Protein 5Y6I (pdb70)

Structure (mmCIF, N/CA/C/O backbone):
data_5Y6I
#
_entry.id   5Y6I
#
_cell.length_a   60.129
_cell.length_b   80.520
_cell.length_c   116.755
_cell.angle_alpha   90.00
_cell.angle_beta   90.00
_cell.angle_gamma   90.00
#
_symmetry.space_group_name_H-M   'P 21 2 21'
#
loop_
_entity.id
_entity.type
_entity.pdbx_description
1 polymer 'Transcriptional regulator KdgR'
2 water water
#
loop_
_atom_site.group_PDB
_atom_site.id
_atom_site.type_symbol
_atom_site.label_atom_id
_atom_site.label_alt_id
_atom_site.label_comp_id
_atom_site.label_asym_id
_atom_site.label_entity_id
_atom_site.label_seq_id
_atom_site.pdbx_PDB_ins_code
_atom_site.Cartn_x
_atom_site.Cartn_y
_atom_site.Cartn_z
_atom_site.occupancy
_atom_site.B_iso_or_equiv
_atom_site.auth_seq_id
_atom_site.auth_comp_id
_atom_site.auth_asym_id
_atom_site.auth_atom_id
_atom_site.pdbx_PDB_model_num
ATOM 1 N N . VAL A 1 16 ? 18.913 -10.050 135.424 1.00 141.34 16 VAL A N 1
ATOM 2 C CA . VAL A 1 16 ? 17.747 -10.183 134.560 1.00 141.68 16 VAL A CA 1
ATOM 3 C C . VAL A 1 16 ? 16.811 -8.972 134.695 1.00 141.41 16 VAL A C 1
ATOM 4 O O . VAL A 1 16 ? 17.269 -7.831 134.815 1.00 134.27 16 VAL A O 1
ATOM 8 N N . ARG A 1 17 ? 15.501 -9.256 134.680 1.00 147.79 17 ARG A N 1
ATOM 9 C CA . ARG A 1 17 ? 14.441 -8.248 134.627 1.00 143.38 17 ARG A CA 1
ATOM 10 C C . ARG A 1 17 ? 14.520 -7.211 135.744 1.00 131.70 17 ARG A C 1
ATOM 11 O O . ARG A 1 17 ? 13.996 -6.100 135.589 1.00 128.47 17 ARG A O 1
ATOM 19 N N . SER A 1 18 ? 15.189 -7.536 136.847 1.00 127.67 18 SER A N 1
ATOM 20 C CA . SER A 1 18 ? 15.075 -6.739 138.063 1.00 120.56 18 SER A CA 1
ATOM 21 C C . SER A 1 18 ? 15.676 -5.345 137.908 1.00 115.14 18 SER A C 1
ATOM 22 O O . SER A 1 18 ? 15.282 -4.420 138.628 1.00 108.44 18 SER A O 1
ATOM 25 N N . ALA A 1 19 ? 16.631 -5.171 136.993 1.00 116.71 19 ALA A N 1
ATOM 26 C CA . ALA A 1 19 ? 17.223 -3.851 136.805 1.00 108.54 19 ALA A CA 1
ATOM 27 C C . ALA A 1 19 ? 16.183 -2.852 136.321 1.00 99.38 19 ALA A C 1
ATOM 28 O O . ALA A 1 19 ? 16.170 -1.695 136.758 1.00 89.98 19 ALA A O 1
ATOM 30 N N . GLU A 1 20 ? 15.300 -3.289 135.419 1.00 98.96 20 GLU A N 1
ATOM 31 C CA . GLU A 1 20 ? 14.275 -2.402 134.884 1.00 95.35 20 GLU A CA 1
ATOM 32 C C . GLU A 1 20 ? 13.344 -1.919 135.985 1.00 93.77 20 GLU A C 1
ATOM 33 O O . GLU A 1 20 ? 13.154 -0.711 136.170 1.00 92.71 20 GLU A O 1
ATOM 39 N N . VAL A 1 21 ? 12.762 -2.859 136.730 1.00 90.02 21 VAL A N 1
ATOM 40 C CA . VAL A 1 21 ? 11.800 -2.518 137.768 1.00 83.99 21 VAL A CA 1
ATOM 41 C C . VAL A 1 21 ? 12.421 -1.591 138.801 1.00 82.65 21 VAL A C 1
ATOM 42 O O . VAL A 1 21 ? 11.776 -0.640 139.253 1.00 82.92 21 VAL A O 1
ATOM 46 N N . GLY A 1 22 ? 13.683 -1.810 139.150 1.00 80.25 22 GLY A N 1
ATOM 47 C CA . GLY A 1 22 ? 14.368 -0.928 140.063 1.00 71.74 22 GLY A CA 1
ATOM 48 C C . GLY A 1 22 ? 14.327 0.521 139.622 1.00 75.08 22 GLY A C 1
ATOM 49 O O . GLY A 1 22 ? 13.793 1.376 140.341 1.00 75.29 22 GLY A O 1
ATOM 50 N N . THR A 1 23 ? 14.883 0.830 138.446 1.00 72.37 23 THR A N 1
ATOM 51 C CA . THR A 1 23 ? 14.897 2.229 138.053 1.00 68.97 23 THR A CA 1
ATOM 52 C C . THR A 1 23 ? 13.551 2.683 137.517 1.00 67.10 23 THR A C 1
ATOM 53 O O . THR A 1 23 ? 13.261 3.884 137.561 1.00 71.42 23 THR A O 1
ATOM 57 N N . ASP A 1 24 ? 12.710 1.759 137.047 1.00 61.70 24 ASP A N 1
ATOM 58 C CA . ASP A 1 24 ? 11.326 2.139 136.792 1.00 66.52 24 ASP A CA 1
ATOM 59 C C . ASP A 1 24 ? 10.664 2.659 138.064 1.00 70.94 24 ASP A C 1
ATOM 60 O O . ASP A 1 24 ? 9.835 3.573 138.009 1.00 76.32 24 ASP A O 1
ATOM 65 N N . ILE A 1 25 ? 11.037 2.116 139.221 1.00 69.71 25 ILE A N 1
ATOM 66 C CA . ILE A 1 25 ? 10.521 2.643 140.475 1.00 72.27 25 ILE A CA 1
ATOM 67 C C . ILE A 1 25 ? 11.175 3.982 140.799 1.00 73.20 25 ILE A C 1
ATOM 68 O O . ILE A 1 25 ? 10.504 4.932 141.222 1.00 71.63 25 ILE A O 1
ATOM 73 N N . LEU A 1 26 ? 12.494 4.078 140.607 1.00 66.98 26 LEU A N 1
ATOM 74 C CA . LEU A 1 26 ? 13.176 5.336 140.868 1.00 65.03 26 LEU A CA 1
ATOM 75 C C . LEU A 1 26 ? 12.601 6.442 140.002 1.00 68.02 26 LEU A C 1
ATOM 76 O O . LEU A 1 26 ? 12.453 7.588 140.447 1.00 68.23 26 LEU A O 1
ATOM 81 N N . LYS A 1 27 ? 12.231 6.103 138.772 1.00 64.56 27 LYS A N 1
ATOM 82 C CA . LYS A 1 27 ? 11.687 7.100 137.868 1.00 61.00 27 LYS A CA 1
ATOM 83 C C . LYS A 1 27 ? 10.330 7.586 138.352 1.00 61.24 27 LYS A C 1
ATOM 84 O O . LYS A 1 27 ? 9.982 8.760 138.180 1.00 70.63 27 LYS A O 1
ATOM 90 N N . ALA A 1 28 ? 9.542 6.710 138.948 1.00 55.80 28 ALA A N 1
ATOM 91 C CA . ALA A 1 28 ? 8.239 7.161 139.417 1.00 61.72 28 ALA A CA 1
ATOM 92 C C . ALA A 1 28 ? 8.302 7.846 140.772 1.00 67.33 28 ALA A C 1
ATOM 93 O O . ALA A 1 28 ? 7.412 8.639 141.092 1.00 72.06 28 ALA A O 1
ATOM 95 N N . LEU A 1 29 ? 9.313 7.534 141.580 1.00 66.42 29 LEU A N 1
ATOM 96 C CA . LEU A 1 29 ? 9.533 8.274 142.813 1.00 65.36 29 LEU A CA 1
ATOM 97 C C . LEU A 1 29 ? 9.858 9.731 142.496 1.00 65.35 29 LEU A C 1
ATOM 98 O O . LEU A 1 29 ? 9.259 10.647 143.070 1.00 60.40 29 LEU A O 1
ATOM 103 N N . ALA A 1 30 ? 10.764 9.961 141.537 1.00 71.05 30 ALA A N 1
ATOM 104 C CA . ALA A 1 30 ? 11.078 11.322 141.100 1.00 67.76 30 ALA A CA 1
ATOM 105 C C . ALA A 1 30 ? 9.838 12.042 140.580 1.00 73.23 30 ALA A C 1
ATOM 106 O O . ALA A 1 30 ? 9.642 13.236 140.836 1.00 78.55 30 ALA A O 1
ATOM 108 N N . GLU A 1 31 ? 9.042 11.324 139.813 1.00 74.42 31 GLU A N 1
ATOM 109 C CA . GLU A 1 31 ? 7.825 11.861 139.260 1.00 74.36 31 GLU A CA 1
ATOM 110 C C . GLU A 1 31 ? 6.847 12.221 140.349 1.00 74.85 31 GLU A C 1
ATOM 111 O O . GLU A 1 31 ? 6.012 13.075 140.167 1.00 69.62 31 GLU A O 1
ATOM 117 N N . LEU A 1 32 ? 6.963 11.594 141.506 1.00 80.09 32 LEU A N 1
ATOM 118 C CA . LEU A 1 32 ? 6.036 11.869 142.577 1.00 79.11 32 LEU A CA 1
ATOM 119 C C . LEU A 1 32 ? 6.500 12.932 143.526 1.00 80.44 32 LEU A C 1
ATOM 120 O O . LEU A 1 32 ? 6.669 12.713 144.695 1.00 84.41 32 LEU A O 1
ATOM 125 N N . SER A 1 33 ? 6.688 14.107 142.970 1.00 83.78 33 SER A N 1
ATOM 126 C CA . SER A 1 33 ? 7.047 15.278 143.705 1.00 90.67 33 SER A CA 1
ATOM 127 C C . SER A 1 33 ? 8.168 14.984 144.663 1.00 85.81 33 SER A C 1
ATOM 128 O O . SER A 1 33 ? 9.144 14.367 144.296 1.00 82.88 33 SER A O 1
ATOM 131 N N . PRO A 1 34 ? 8.002 15.418 145.896 1.00 79.24 34 PRO A N 1
ATOM 132 C CA . PRO A 1 34 ? 9.004 15.320 146.935 1.00 76.30 34 PRO A CA 1
ATOM 133 C C . PRO A 1 34 ? 8.829 14.183 147.882 1.00 77.29 34 PRO A C 1
ATOM 134 O O . PRO A 1 34 ? 9.803 13.703 148.423 1.00 80.05 34 PRO A O 1
ATOM 138 N N . ALA A 1 35 ? 7.605 13.743 148.089 1.00 76.07 35 ALA A N 1
ATOM 139 C CA . ALA A 1 35 ? 7.424 12.661 149.050 1.00 78.30 35 ALA A CA 1
ATOM 140 C C . ALA A 1 35 ? 6.220 11.836 148.624 1.00 81.62 35 ALA A C 1
ATOM 141 O O . ALA A 1 35 ? 5.235 12.396 148.138 1.00 88.19 35 ALA A O 1
ATOM 143 N N . THR A 1 36 ? 6.283 10.516 148.812 1.00 74.94 36 THR A N 1
ATOM 144 C CA . THR A 1 36 ? 5.182 9.677 148.360 1.00 69.83 36 THR A CA 1
ATOM 145 C C . THR A 1 36 ? 4.945 8.519 149.329 1.00 64.72 36 THR A C 1
ATOM 146 O O . THR A 1 36 ? 5.858 8.059 150.022 1.00 68.75 36 THR A O 1
ATOM 150 N N . SER A 1 37 ? 3.693 8.072 149.393 1.00 69.34 37 SER A N 1
ATOM 151 C CA . SER A 1 37 ? 3.344 6.851 150.113 1.00 75.30 37 SER A CA 1
ATOM 152 C C . SER A 1 37 ? 3.439 5.644 149.180 1.00 72.45 37 SER A C 1
ATOM 153 O O . SER A 1 37 ? 3.575 5.784 147.968 1.00 64.14 37 SER A O 1
ATOM 156 N N . LEU A 1 38 ? 3.362 4.440 149.765 1.00 73.20 38 LEU A N 1
ATOM 157 C CA . LEU A 1 38 ? 3.527 3.221 148.974 1.00 68.20 38 LEU A CA 1
ATOM 158 C C . LEU A 1 38 ? 2.401 3.066 147.960 1.00 67.45 38 LEU A C 1
ATOM 159 O O . LEU A 1 38 ? 2.654 2.841 146.771 1.00 68.99 38 LEU A O 1
ATOM 164 N N . SER A 1 39 ? 1.151 3.206 148.408 1.00 68.06 39 SER A N 1
ATOM 165 C CA . SER A 1 39 ? 0.005 2.998 147.525 1.00 77.37 39 SER A CA 1
ATOM 166 C C . SER A 1 39 ? 0.005 3.960 146.343 1.00 87.21 39 SER A C 1
ATOM 167 O O . SER A 1 39 ? -0.388 3.584 145.231 1.00 89.49 39 SER A O 1
ATOM 170 N N . ARG A 1 40 ? 0.388 5.221 146.574 1.00 92.09 40 ARG A N 1
ATOM 171 C CA . ARG A 1 40 ? 0.480 6.167 145.469 1.00 92.35 40 ARG A CA 1
ATOM 172 C C . ARG A 1 40 ? 1.608 5.786 144.526 1.00 81.07 40 ARG A C 1
ATOM 173 O O . ARG A 1 40 ? 1.473 5.940 143.308 1.00 74.85 40 ARG A O 1
ATOM 181 N N . LEU A 1 41 ? 2.695 5.241 145.077 1.00 71.12 41 LEU A N 1
ATOM 182 C CA . LEU A 1 41 ? 3.840 4.798 144.284 1.00 66.39 41 LEU A CA 1
ATOM 183 C C . LEU A 1 41 ? 3.483 3.615 143.388 1.00 76.16 41 LEU A C 1
ATOM 184 O O . LEU A 1 41 ? 3.720 3.642 142.173 1.00 81.75 41 LEU A O 1
ATOM 189 N N . ALA A 1 42 ? 2.952 2.542 143.982 1.00 75.28 42 ALA A N 1
ATOM 190 C CA . ALA A 1 42 ? 2.637 1.351 143.204 1.00 73.86 42 ALA A CA 1
ATOM 191 C C . ALA A 1 42 ? 1.548 1.633 142.177 1.00 79.69 42 ALA A C 1
ATOM 192 O O . ALA A 1 42 ? 1.534 1.026 141.099 1.00 73.90 42 ALA A O 1
ATOM 194 N N . GLU A 1 43 ? 0.635 2.558 142.486 1.00 86.26 43 GLU A N 1
ATOM 195 C CA . GLU A 1 43 ? -0.381 2.947 141.517 1.00 93.55 43 GLU A CA 1
ATOM 196 C C . GLU A 1 43 ? 0.232 3.715 140.351 1.00 93.77 43 GLU A C 1
ATOM 197 O O . GLU A 1 43 ? -0.272 3.645 139.224 1.00 97.48 43 GLU A O 1
ATOM 203 N N . HIS A 1 44 ? 1.321 4.440 140.591 1.00 90.25 44 HIS A N 1
ATOM 204 C CA . HIS A 1 44 ? 1.965 5.160 139.502 1.00 89.20 44 HIS A CA 1
ATOM 205 C C . HIS A 1 44 ? 2.643 4.191 138.540 1.00 89.73 44 HIS A C 1
ATOM 206 O O . HIS A 1 44 ? 2.324 4.163 137.347 1.00 101.84 44 HIS A O 1
ATOM 213 N N . VAL A 1 45 ? 3.568 3.365 139.043 1.00 78.73 45 VAL A N 1
ATOM 214 C CA . VAL A 1 45 ? 4.260 2.400 138.186 1.00 75.50 45 VAL A CA 1
ATOM 215 C C . VAL A 1 45 ? 3.452 1.156 137.874 1.00 73.59 45 VAL A C 1
ATOM 216 O O . VAL A 1 45 ? 3.995 0.242 137.247 1.00 76.66 45 VAL A O 1
ATOM 220 N N . GLY A 1 46 ? 2.208 1.061 138.330 1.00 73.58 46 GLY A N 1
ATOM 221 C CA . GLY A 1 46 ? 1.375 -0.089 138.011 1.00 79.35 46 GLY A CA 1
ATOM 222 C C . GLY A 1 46 ? 1.912 -1.450 138.395 1.00 85.96 46 GLY A C 1
ATOM 223 O O . GLY A 1 46 ? 1.839 -2.383 137.590 1.00 98.19 46 GLY A O 1
ATOM 224 N N . MET A 1 47 ? 2.439 -1.599 139.598 1.00 83.78 47 MET A N 1
ATOM 225 C CA . MET A 1 47 ? 2.853 -2.891 140.113 1.00 85.49 47 MET A CA 1
ATOM 226 C C . MET A 1 47 ? 2.238 -3.134 141.482 1.00 83.53 47 MET A C 1
ATOM 227 O O . MET A 1 47 ? 1.814 -2.189 142.161 1.00 81.66 47 MET A O 1
ATOM 232 N N . PRO A 1 48 ? 2.127 -4.397 141.894 1.00 85.65 48 PRO A N 1
ATOM 233 C CA . PRO A 1 48 ? 1.597 -4.693 143.237 1.00 83.50 48 PRO A CA 1
ATOM 234 C C . PRO A 1 48 ? 2.387 -3.988 144.334 1.00 83.16 48 PRO A C 1
ATOM 235 O O . PRO A 1 48 ? 3.604 -3.818 144.234 1.00 80.65 48 PRO A O 1
ATOM 239 N N . ALA A 1 49 ? 1.676 -3.569 145.389 1.00 84.23 49 ALA A N 1
ATOM 240 C CA . ALA A 1 49 ? 2.322 -2.814 146.461 1.00 77.97 49 ALA A CA 1
ATOM 241 C C . ALA A 1 49 ? 3.455 -3.598 147.093 1.00 74.41 49 ALA A C 1
ATOM 242 O O . ALA A 1 49 ? 4.464 -3.006 147.491 1.00 77.87 49 ALA A O 1
ATOM 244 N N . SER A 1 50 ? 3.323 -4.925 147.166 1.00 68.85 50 SER A N 1
ATOM 245 C CA . SER A 1 50 ? 4.326 -5.740 147.846 1.00 71.46 50 SER A CA 1
ATOM 246 C C . SER A 1 50 ? 5.651 -5.746 147.089 1.00 70.84 50 SER A C 1
ATOM 247 O O . SER A 1 50 ? 6.719 -5.557 147.688 1.00 64.39 50 SER A O 1
ATOM 250 N N . LYS A 1 51 ? 5.614 -5.933 145.766 1.00 78.93 51 LYS A N 1
ATOM 251 C CA . LYS A 1 51 ? 6.859 -5.856 145.008 1.00 83.49 51 LYS A CA 1
ATOM 252 C C . LYS A 1 51 ? 7.481 -4.465 145.096 1.00 76.32 51 LYS A C 1
ATOM 253 O O . LYS A 1 51 ? 8.709 -4.342 145.165 1.00 79.93 51 LYS A O 1
ATOM 259 N N . VAL A 1 52 ? 6.667 -3.406 145.130 1.00 70.21 52 VAL A N 1
ATOM 260 C CA . VAL A 1 52 ? 7.252 -2.068 145.254 1.00 70.09 52 VAL A CA 1
ATOM 261 C C . VAL A 1 52 ? 7.965 -1.943 146.589 1.00 64.84 52 VAL A C 1
ATOM 262 O O . VAL A 1 52 ? 9.128 -1.521 146.657 1.00 59.16 52 VAL A O 1
ATOM 266 N N . HIS A 1 53 ? 7.293 -2.344 147.671 1.00 68.95 53 HIS A N 1
ATOM 267 C CA . HIS A 1 53 ? 7.939 -2.288 148.980 1.00 71.54 53 HIS A CA 1
ATOM 268 C C . HIS A 1 53 ? 9.255 -3.057 148.996 1.00 77.32 53 HIS A C 1
ATOM 269 O O . HIS A 1 53 ? 10.224 -2.601 149.610 1.00 83.02 53 HIS A O 1
ATOM 276 N N . ARG A 1 54 ? 9.320 -4.205 148.317 1.00 83.48 54 ARG A N 1
ATOM 277 C CA . ARG A 1 54 ? 10.549 -4.992 148.314 1.00 85.40 54 ARG A CA 1
ATOM 278 C C . ARG A 1 54 ? 11.680 -4.232 147.642 1.00 79.02 54 ARG A C 1
ATOM 279 O O . ARG A 1 54 ? 12.782 -4.126 148.196 1.00 76.27 54 ARG A O 1
ATOM 287 N N . TYR A 1 55 ? 11.418 -3.677 146.450 1.00 77.59 55 TYR A N 1
ATOM 288 C CA . TYR A 1 55 ? 12.460 -2.952 145.724 1.00 76.89 55 TYR A CA 1
ATOM 289 C C . TYR A 1 55 ? 12.745 -1.596 146.348 1.00 68.97 55 TYR A C 1
ATOM 290 O O . TYR A 1 55 ? 13.872 -1.101 146.241 1.00 67.71 55 TYR A O 1
ATOM 299 N N . LEU A 1 56 ? 11.746 -0.977 146.988 1.00 68.90 56 LEU A N 1
ATOM 300 C CA . LEU A 1 56 ? 12.006 0.229 147.774 1.00 68.98 56 LEU A CA 1
ATOM 301 C C . LEU A 1 56 ? 13.141 -0.012 148.765 1.00 75.19 56 LEU A C 1
ATOM 302 O O . LEU A 1 56 ? 14.114 0.750 148.808 1.00 74.69 56 LEU A O 1
ATOM 307 N N . GLN A 1 57 ? 13.056 -1.108 149.528 1.00 80.34 57 GLN A N 1
ATOM 308 C CA . GLN A 1 57 ? 14.098 -1.443 150.497 1.00 83.23 57 GLN A CA 1
ATOM 309 C C . GLN A 1 57 ? 15.487 -1.415 149.860 1.00 82.36 57 GLN A C 1
ATOM 310 O O . GLN A 1 57 ? 16.414 -0.798 150.401 1.00 88.50 57 GLN A O 1
ATOM 316 N N . ALA A 1 58 ? 15.647 -2.056 148.698 1.00 74.29 58 ALA A N 1
ATOM 317 C CA . ALA A 1 58 ? 16.937 -2.021 148.007 1.00 76.18 58 ALA A CA 1
ATOM 318 C C . ALA A 1 58 ? 17.350 -0.588 147.672 1.00 78.98 58 ALA A C 1
ATOM 319 O O . ALA A 1 58 ? 18.499 -0.190 147.909 1.00 80.43 58 ALA A O 1
ATOM 321 N N . LEU A 1 59 ? 16.424 0.199 147.108 1.00 70.02 59 LEU A N 1
ATOM 322 C CA . LEU A 1 59 ? 16.746 1.577 146.736 1.00 73.55 59 LEU A CA 1
ATOM 323 C C . LEU A 1 59 ? 17.086 2.435 147.949 1.00 73.64 59 LEU A C 1
ATOM 324 O O . LEU A 1 59 ? 17.853 3.391 147.822 1.00 71.26 59 LEU A O 1
ATOM 329 N N . ILE A 1 60 ? 16.542 2.116 149.125 1.00 75.57 60 ILE A N 1
ATOM 330 C CA . ILE A 1 60 ? 16.928 2.854 150.327 1.00 80.08 60 ILE A CA 1
ATOM 331 C C . ILE A 1 60 ? 18.333 2.438 150.784 1.00 80.21 60 ILE A C 1
ATOM 332 O O . ILE A 1 60 ? 19.157 3.286 151.157 1.00 81.06 60 ILE A O 1
ATOM 337 N N . ALA A 1 61 ? 18.629 1.133 150.756 1.00 73.00 61 ALA A N 1
ATOM 338 C CA . ALA A 1 61 ? 19.997 0.670 150.984 1.00 76.69 61 ALA A CA 1
ATOM 339 C C . ALA A 1 61 ? 20.983 1.374 150.061 1.00 85.58 61 ALA A C 1
ATOM 340 O O . ALA A 1 61 ? 21.977 1.949 150.515 1.00 95.25 61 ALA A O 1
ATOM 342 N N . SER A 1 62 ? 20.721 1.351 148.754 1.00 84.42 62 SER A N 1
ATOM 343 C CA . SER A 1 62 ? 21.661 1.935 147.803 1.00 84.55 62 SER A CA 1
ATOM 344 C C . SER A 1 62 ? 21.748 3.462 147.893 1.00 82.97 62 SER A C 1
ATOM 345 O O . SER A 1 62 ? 22.515 4.067 147.130 1.00 86.41 62 SER A O 1
ATOM 348 N N . GLY A 1 63 ? 21.006 4.094 148.804 1.00 76.18 63 GLY A N 1
ATOM 349 C CA . GLY A 1 63 ? 20.995 5.533 148.921 1.00 73.36 63 GLY A CA 1
ATOM 350 C C . GLY A 1 63 ? 20.174 6.246 147.873 1.00 73.64 63 GLY A C 1
ATOM 351 O O . GLY A 1 63 ? 20.058 7.477 147.935 1.00 78.00 63 GLY A O 1
ATOM 352 N N . PHE A 1 64 ? 19.608 5.520 146.909 1.00 67.37 64 PHE A N 1
ATOM 353 C CA . PHE A 1 64 ? 18.834 6.140 145.848 1.00 70.42 64 PHE A CA 1
ATOM 354 C C . PHE A 1 64 ? 17.469 6.607 146.326 1.00 72.15 64 PHE A C 1
ATOM 355 O O . PHE A 1 64 ? 16.819 7.395 145.624 1.00 75.10 64 PHE A O 1
ATOM 363 N N . ALA A 1 65 ? 17.047 6.176 147.516 1.00 70.74 65 ALA A N 1
ATOM 364 C CA . ALA A 1 65 ? 15.796 6.634 148.102 1.00 67.00 65 ALA A CA 1
ATOM 365 C C . ALA A 1 65 ? 15.953 6.717 149.613 1.00 75.77 65 ALA A C 1
ATOM 366 O O . ALA A 1 65 ? 16.857 6.111 150.199 1.00 88.87 65 ALA A O 1
ATOM 368 N N . VAL A 1 66 ? 15.064 7.489 150.245 1.00 70.73 66 VAL A N 1
ATOM 369 C CA . VAL A 1 66 ? 15.017 7.598 151.700 1.00 69.70 66 VAL A CA 1
ATOM 370 C C . VAL A 1 66 ? 13.560 7.593 152.138 1.00 71.11 66 VAL A C 1
ATOM 371 O O . VAL A 1 66 ? 12.646 7.837 151.350 1.00 74.37 66 VAL A O 1
ATOM 375 N N . GLN A 1 67 ? 13.357 7.308 153.418 1.00 73.53 67 GLN A N 1
ATOM 376 C CA . GLN A 1 67 ? 12.046 7.334 154.045 1.00 72.54 67 GLN A CA 1
ATOM 377 C C . GLN A 1 67 ? 12.144 8.316 155.207 1.00 77.10 67 GLN A C 1
ATOM 378 O O . GLN A 1 67 ? 13.059 8.210 156.028 1.00 79.11 67 GLN A O 1
ATOM 384 N N . ASP A 1 68 ? 11.250 9.303 155.243 1.00 81.66 68 ASP A N 1
ATOM 385 C CA . ASP A 1 68 ? 11.361 10.365 156.236 1.00 85.51 68 ASP A CA 1
ATOM 386 C C . ASP A 1 68 ? 11.006 9.828 157.612 1.00 89.36 68 ASP A C 1
ATOM 387 O O . ASP A 1 68 ? 10.131 8.972 157.753 1.00 96.48 68 ASP A O 1
ATOM 392 N N . ALA A 1 69 ? 11.690 10.343 158.633 1.00 91.50 69 ALA A N 1
ATOM 393 C CA . ALA A 1 69 ? 11.646 9.711 159.949 1.00 95.96 69 ALA A CA 1
ATOM 394 C C . ALA A 1 69 ? 10.316 9.917 160.666 1.00 99.86 69 ALA A C 1
ATOM 395 O O . ALA A 1 69 ? 9.911 9.054 161.458 1.00 107.66 69 ALA A O 1
ATOM 397 N N . SER A 1 70 ? 9.628 11.041 160.440 1.00 97.29 70 SER A N 1
ATOM 398 C CA . SER A 1 70 ? 8.405 11.313 161.190 1.00 108.79 70 SER A CA 1
ATOM 399 C C . SER A 1 70 ? 7.133 11.132 160.378 1.00 111.30 70 SER A C 1
ATOM 400 O O . SER A 1 70 ? 6.060 10.985 160.968 1.00 116.55 70 SER A O 1
ATOM 403 N N . THR A 1 71 ? 7.228 11.122 159.052 1.00 110.02 71 THR A N 1
ATOM 404 C CA . THR A 1 71 ? 6.069 10.976 158.188 1.00 110.05 71 THR A CA 1
ATOM 405 C C . THR A 1 71 ? 6.039 9.654 157.429 1.00 105.93 71 THR A C 1
ATOM 406 O O . THR A 1 71 ? 4.983 9.288 156.897 1.00 104.28 71 THR A O 1
ATOM 410 N N . ASN A 1 72 ? 7.165 8.937 157.371 1.00 100.98 72 ASN A N 1
ATOM 411 C CA . ASN A 1 72 ? 7.326 7.659 156.690 1.00 86.61 72 ASN A CA 1
ATOM 412 C C . ASN A 1 72 ? 7.225 7.778 155.182 1.00 78.18 72 ASN A C 1
ATOM 413 O O . ASN A 1 72 ? 7.139 6.756 154.497 1.00 73.02 72 ASN A O 1
ATOM 418 N N . HIS A 1 73 ? 7.237 8.990 154.640 1.00 79.36 73 HIS A N 1
ATOM 419 C CA . HIS A 1 73 ? 7.109 9.146 153.203 1.00 75.20 73 HIS A CA 1
ATOM 420 C C . HIS A 1 73 ? 8.417 8.791 152.519 1.00 66.64 73 HIS A C 1
ATOM 421 O O . HIS A 1 73 ? 9.501 8.945 153.092 1.00 60.83 73 HIS A O 1
ATOM 428 N N . TYR A 1 74 ? 8.300 8.310 151.277 1.00 61.31 74 TYR A N 1
ATOM 429 C CA . TYR A 1 74 ? 9.445 7.941 150.454 1.00 61.03 74 TYR A CA 1
ATOM 430 C C . TYR A 1 74 ? 9.830 9.094 149.549 1.00 63.17 74 TYR A C 1
ATOM 431 O O . TYR A 1 74 ? 8.964 9.764 148.980 1.00 67.12 74 TYR A O 1
ATOM 440 N N . SER A 1 75 ? 11.133 9.304 149.398 1.00 64.34 75 SER A N 1
ATOM 441 C CA . SER A 1 75 ? 11.627 10.353 148.525 1.00 66.13 75 SER A CA 1
ATOM 442 C C . SER A 1 75 ? 12.974 9.929 147.960 1.00 70.74 75 SER A C 1
ATOM 443 O O . SER A 1 75 ? 13.512 8.872 148.296 1.00 72.52 75 SER A O 1
ATOM 446 N N . LEU A 1 76 ? 13.535 10.779 147.110 1.00 73.07 76 LEU A N 1
ATOM 447 C CA . LEU A 1 76 ? 14.790 10.437 146.469 1.00 65.52 76 LEU A CA 1
ATOM 448 C C . LEU A 1 76 ? 15.936 10.597 147.441 1.00 61.41 76 LEU A C 1
ATOM 449 O O . LEU A 1 76 ? 15.965 11.534 148.243 1.00 65.37 76 LEU A O 1
ATOM 454 N N . GLY A 1 77 ? 16.881 9.662 147.374 1.00 54.10 77 GLY A N 1
ATOM 455 C CA . GLY A 1 77 ? 18.073 9.744 148.185 1.00 54.44 77 GLY A CA 1
ATOM 456 C C . GLY A 1 77 ? 19.144 10.620 147.557 1.00 63.32 77 GLY A C 1
ATOM 457 O O . GLY A 1 77 ? 19.006 11.147 146.448 1.00 64.33 77 GLY A O 1
ATOM 458 N N . ARG A 1 78 ? 20.243 10.770 148.301 1.00 68.42 78 ARG A N 1
ATOM 459 C CA . ARG A 1 78 ? 21.381 11.536 147.811 1.00 74.17 78 ARG A CA 1
ATOM 460 C C . ARG A 1 78 ? 22.032 10.878 146.601 1.00 78.78 78 ARG A C 1
ATOM 461 O O . ARG A 1 78 ? 22.597 11.580 145.752 1.00 85.10 78 ARG A O 1
ATOM 469 N N . GLU A 1 79 ? 21.979 9.546 146.500 1.00 73.44 79 GLU A N 1
ATOM 470 C CA . GLU A 1 79 ? 22.447 8.905 145.273 1.00 70.83 79 GLU A CA 1
ATOM 471 C C . GLU A 1 79 ? 21.624 9.343 144.071 1.00 60.40 79 GLU A C 1
ATOM 472 O O . GLU A 1 79 ? 22.161 9.528 142.974 1.00 56.01 79 GLU A O 1
ATOM 478 N N . ALA A 1 80 ? 20.318 9.515 144.256 1.00 60.34 80 ALA A N 1
ATOM 479 C CA . ALA A 1 80 ? 19.498 10.055 143.183 1.00 60.81 80 ALA A CA 1
ATOM 480 C C . ALA A 1 80 ? 19.971 11.449 142.797 1.00 70.20 80 ALA A C 1
ATOM 481 O O . ALA A 1 80 ? 20.052 11.783 141.608 1.00 73.55 80 ALA A O 1
ATOM 483 N N . LEU A 1 81 ? 20.300 12.273 143.791 1.00 67.56 81 LEU A N 1
ATOM 484 C CA . LEU A 1 81 ? 20.748 13.627 143.503 1.00 67.94 81 LEU A CA 1
ATOM 485 C C . LEU A 1 81 ? 22.091 13.630 142.780 1.00 64.87 81 LEU A C 1
ATOM 486 O O . LEU A 1 81 ? 22.301 14.417 141.854 1.00 59.71 81 LEU A O 1
ATOM 491 N N . ARG A 1 82 ? 23.022 12.772 143.190 1.00 65.84 82 ARG A N 1
ATOM 492 C CA . ARG A 1 82 ? 24.375 12.883 142.655 1.00 67.36 82 ARG A CA 1
ATOM 493 C C . ARG A 1 82 ? 24.443 12.425 141.201 1.00 75.70 82 ARG A C 1
ATOM 494 O O . ARG A 1 82 ? 25.160 13.032 140.389 1.00 74.16 82 ARG A O 1
ATOM 502 N N . VAL A 1 83 ? 23.713 11.357 140.855 1.00 71.65 83 VAL A N 1
ATOM 503 C CA . VAL A 1 83 ? 23.603 10.943 139.457 1.00 62.39 83 VAL A CA 1
ATOM 504 C C . VAL A 1 83 ? 22.974 12.055 138.632 1.00 58.80 83 VAL A C 1
ATOM 505 O O . VAL A 1 83 ? 23.466 12.417 137.549 1.00 58.67 83 VAL A O 1
ATOM 509 N N . GLY A 1 84 ? 21.868 12.609 139.139 1.00 55.27 84 GLY A N 1
ATOM 510 C CA . GLY A 1 84 ? 21.179 13.675 138.435 1.00 53.55 84 GLY A CA 1
ATOM 511 C C . GLY A 1 84 ? 22.048 14.893 138.196 1.00 57.46 84 GLY A C 1
ATOM 512 O O . GLY A 1 84 ? 22.017 15.479 137.111 1.00 66.81 84 GLY A O 1
ATOM 513 N N . LEU A 1 85 ? 22.841 15.288 139.195 1.00 53.31 85 LEU A N 1
ATOM 514 C CA . LEU A 1 85 ? 23.723 16.437 138.997 1.00 58.31 85 LEU A CA 1
ATOM 515 C C . LEU A 1 85 ? 24.843 16.124 138.017 1.00 57.43 85 LEU A C 1
ATOM 516 O O . LEU A 1 85 ? 25.375 17.041 137.372 1.00 51.63 85 LEU A O 1
ATOM 521 N N . ALA A 1 86 ? 25.255 14.859 137.935 1.00 50.80 86 ALA A N 1
ATOM 522 C CA . ALA A 1 86 ? 26.206 14.461 136.909 1.00 51.48 86 ALA A CA 1
ATOM 523 C C . ALA A 1 86 ? 25.582 14.621 135.533 1.00 58.75 86 ALA A C 1
ATOM 524 O O . ALA A 1 86 ? 26.216 15.149 134.610 1.00 57.29 86 ALA A O 1
ATOM 526 N N . ALA A 1 87 ? 24.319 14.204 135.397 1.00 51.72 87 ALA A N 1
ATOM 527 C CA . ALA A 1 87 ? 23.581 14.398 134.158 1.00 61.39 87 ALA A CA 1
ATOM 528 C C . ALA A 1 87 ? 23.529 15.868 133.783 1.00 65.74 87 ALA A C 1
ATOM 529 O O . ALA A 1 87 ? 23.920 16.255 132.680 1.00 66.87 87 ALA A O 1
ATOM 531 N N . LEU A 1 88 ? 23.056 16.707 134.708 1.00 68.31 88 LEU A N 1
ATOM 532 C CA . LEU A 1 88 ? 22.892 18.132 134.423 1.00 61.90 88 LEU A CA 1
ATOM 533 C C . LEU A 1 88 ? 24.228 18.803 134.101 1.00 55.80 88 LEU A C 1
ATOM 534 O O . LEU A 1 88 ? 24.282 19.743 133.301 1.00 60.72 88 LEU A O 1
ATOM 539 N N . ASP A 1 89 ? 25.317 18.348 134.721 1.00 53.47 89 ASP A N 1
ATOM 540 C CA . ASP A 1 89 ? 26.634 18.830 134.321 1.00 54.42 89 ASP A CA 1
ATOM 541 C C . ASP A 1 89 ? 27.023 18.340 132.932 1.00 63.28 89 ASP A C 1
ATOM 542 O O . ASP A 1 89 ? 28.000 18.836 132.364 1.00 63.56 89 ASP A O 1
ATOM 547 N N . SER A 1 90 ? 26.303 17.370 132.377 1.00 64.55 90 SER A N 1
ATOM 548 C CA . SER A 1 90 ? 26.671 16.807 131.089 1.00 66.70 90 SER A CA 1
ATOM 549 C C . SER A 1 90 ? 25.831 17.328 129.930 1.00 67.71 90 SER A C 1
ATOM 550 O O . SER A 1 90 ? 26.173 17.048 128.778 1.00 75.17 90 SER A O 1
ATOM 553 N N . MET A 1 91 ? 24.752 18.065 130.194 1.00 65.27 91 MET A N 1
ATOM 554 C CA . MET A 1 91 ? 23.935 18.607 129.116 1.00 71.75 91 MET A CA 1
ATOM 555 C C . MET A 1 91 ? 24.803 19.364 128.115 1.00 72.91 91 MET A C 1
ATOM 556 O O . MET A 1 91 ? 25.753 20.056 128.491 1.00 68.19 91 MET A O 1
ATOM 561 N N . ASP A 1 92 ? 24.484 19.203 126.827 1.00 63.17 92 ASP A N 1
ATOM 562 C CA . ASP A 1 92 ? 25.216 19.888 125.757 1.00 66.07 92 ASP A CA 1
ATOM 563 C C . ASP A 1 92 ? 24.308 19.927 124.529 1.00 66.36 92 ASP A C 1
ATOM 564 O O . ASP A 1 92 ? 24.201 18.934 123.805 1.00 66.41 92 ASP A O 1
ATOM 569 N N . VAL A 1 93 ? 23.671 21.075 124.298 1.00 66.66 93 VAL A N 1
ATOM 570 C CA . VAL A 1 93 ? 22.786 21.183 123.153 1.00 61.29 93 VAL A CA 1
ATOM 571 C C . VAL A 1 93 ? 23.547 20.956 121.858 1.00 59.81 93 VAL A C 1
ATOM 572 O O . VAL A 1 93 ? 22.954 20.560 120.857 1.00 62.07 93 VAL A O 1
ATOM 576 N N . LEU A 1 94 ? 24.860 21.175 121.845 1.00 60.56 94 LEU A N 1
ATOM 577 C CA . LEU A 1 94 ? 25.594 20.943 120.606 1.00 62.59 94 LEU A CA 1
ATOM 578 C C . LEU A 1 94 ? 25.682 19.458 120.306 1.00 69.77 94 LEU A C 1
ATOM 579 O O . LEU A 1 94 ? 25.579 19.051 119.143 1.00 74.41 94 LEU A O 1
ATOM 584 N N . LYS A 1 95 ? 25.853 18.635 121.347 1.00 68.25 95 LYS A N 1
ATOM 585 C CA . LYS A 1 95 ? 25.802 17.183 121.190 1.00 62.18 95 LYS A CA 1
ATOM 586 C C . LYS A 1 95 ? 24.400 16.724 120.805 1.00 57.72 95 LYS A C 1
ATOM 587 O O . LYS A 1 95 ? 24.200 16.117 119.744 1.00 62.50 95 LYS A O 1
ATOM 593 N N . SER A 1 96 ? 23.402 17.040 121.640 1.00 55.42 96 SER A N 1
ATOM 594 C CA . SER A 1 96 ? 22.070 16.465 121.449 1.00 56.97 96 SER A CA 1
ATOM 595 C C . SER A 1 96 ? 21.442 16.894 120.126 1.00 61.34 96 SER A C 1
ATOM 596 O O . SER A 1 96 ? 20.584 16.180 119.592 1.00 66.26 96 SER A O 1
ATOM 599 N N . ALA A 1 97 ? 21.820 18.059 119.597 1.00 60.95 97 ALA A N 1
ATOM 600 C CA . ALA A 1 97 ? 21.150 18.587 118.411 1.00 64.28 97 ALA A CA 1
ATOM 601 C C . ALA A 1 97 ? 21.735 18.076 117.100 1.00 68.71 97 ALA A C 1
ATOM 602 O O . ALA A 1 97 ? 21.034 18.087 116.081 1.00 67.04 97 ALA A O 1
ATOM 604 N N . ALA A 1 98 ? 22.987 17.613 117.114 1.00 65.19 98 ALA A N 1
ATOM 605 C CA . ALA A 1 98 ? 23.719 17.384 115.878 1.00 65.32 98 ALA A CA 1
ATOM 606 C C . ALA A 1 98 ? 23.002 16.403 114.950 1.00 69.94 98 ALA A C 1
ATOM 607 O O . ALA A 1 98 ? 22.923 16.641 113.734 1.00 61.65 98 ALA A O 1
ATOM 609 N N . ALA A 1 99 ? 22.459 15.298 115.498 1.00 68.97 99 ALA A N 1
ATOM 610 C CA . ALA A 1 99 ? 21.762 14.346 114.629 1.00 67.93 99 ALA A CA 1
ATOM 611 C C . ALA A 1 99 ? 20.429 14.887 114.142 1.00 68.50 99 ALA A C 1
ATOM 612 O O . ALA A 1 99 ? 20.193 14.872 112.921 1.00 68.77 99 ALA A O 1
ATOM 614 N N . PRO A 1 100 ? 19.517 15.363 114.997 1.00 64.51 100 PRO A N 1
ATOM 615 C CA . PRO A 1 100 ? 18.216 15.820 114.481 1.00 59.22 100 PRO A CA 1
ATOM 616 C C . PRO A 1 100 ? 18.310 17.015 113.526 1.00 60.65 100 PRO A C 1
ATOM 617 O O . PRO A 1 100 ? 17.427 17.171 112.666 1.00 58.23 100 PRO A O 1
ATOM 621 N N . LEU A 1 101 ? 19.342 17.855 113.654 1.00 56.02 101 LEU A N 1
ATOM 622 C CA . LEU A 1 101 ? 19.549 18.927 112.689 1.00 61.17 101 LEU A CA 1
ATOM 623 C C . LEU A 1 101 ? 19.733 18.354 111.290 1.00 70.10 101 LEU A C 1
ATOM 624 O O . LEU A 1 101 ? 19.105 18.804 110.320 1.00 68.79 101 LEU A O 1
ATOM 629 N N . ALA A 1 102 ? 20.583 17.337 111.177 1.00 66.95 102 ALA A N 1
ATOM 630 C CA . ALA A 1 102 ? 20.858 16.739 109.882 1.00 63.03 102 ALA A CA 1
ATOM 631 C C . ALA A 1 102 ? 19.637 16.001 109.348 1.00 69.95 102 ALA A C 1
ATOM 632 O O . ALA A 1 102 ? 19.387 15.985 108.134 1.00 74.72 102 ALA A O 1
ATOM 634 N N . GLU A 1 103 ? 18.855 15.397 110.242 1.00 67.98 103 GLU A N 1
ATOM 635 C CA . GLU A 1 103 ? 17.622 14.754 109.814 1.00 67.02 103 GLU A CA 1
ATOM 636 C C . GLU A 1 103 ? 16.617 15.786 109.327 1.00 71.16 103 GLU A C 1
ATOM 637 O O . GLU A 1 103 ? 15.985 15.592 108.284 1.00 79.89 103 GLU A O 1
ATOM 643 N N . LEU A 1 104 ? 16.483 16.909 110.038 1.00 61.45 104 LEU A N 1
ATOM 644 C CA . LEU A 1 104 ? 15.539 17.923 109.590 1.00 62.55 104 LEU A CA 1
ATOM 645 C C . LEU A 1 104 ? 15.963 18.480 108.244 1.00 69.93 104 LEU A C 1
ATOM 646 O O . LEU A 1 104 ? 15.123 18.757 107.381 1.00 71.63 104 LEU A O 1
ATOM 651 N N . ARG A 1 105 ? 17.269 18.641 108.040 1.00 69.99 105 ARG A N 1
ATOM 652 C CA . ARG A 1 105 ? 17.736 19.068 106.730 1.00 72.33 105 ARG A CA 1
ATOM 653 C C . ARG A 1 105 ? 17.324 18.068 105.657 1.00 78.10 105 ARG A C 1
ATOM 654 O O . ARG A 1 105 ? 16.883 18.459 104.575 1.00 81.21 105 ARG A O 1
ATOM 662 N N . ASP A 1 106 ? 17.432 16.770 105.945 1.00 79.52 106 ASP A N 1
ATOM 663 C CA . ASP A 1 106 ? 17.207 15.777 104.901 1.00 78.03 106 ASP A CA 1
ATOM 664 C C . ASP A 1 106 ? 15.735 15.643 104.530 1.00 80.15 106 ASP A C 1
ATOM 665 O O . ASP A 1 106 ? 15.424 15.217 103.412 1.00 86.32 106 ASP A O 1
ATOM 670 N N . VAL A 1 107 ? 14.817 15.991 105.433 1.00 79.21 107 VAL A N 1
ATOM 671 C CA . VAL A 1 107 ? 13.400 15.900 105.088 1.00 83.16 107 VAL A CA 1
ATOM 672 C C . VAL A 1 107 ? 12.916 17.148 104.355 1.00 82.45 107 VAL A C 1
ATOM 673 O O . VAL A 1 107 ? 12.059 17.052 103.475 1.00 86.66 107 VAL A O 1
ATOM 677 N N . LEU A 1 108 ? 13.439 18.318 104.699 1.00 79.06 108 LEU A N 1
ATOM 678 C CA . LEU A 1 108 ? 13.080 19.541 104.001 1.00 81.45 108 LEU A CA 1
ATOM 679 C C . LEU A 1 108 ? 13.936 19.798 102.777 1.00 88.41 108 LEU A C 1
ATOM 680 O O . LEU A 1 108 ? 13.504 20.540 101.885 1.00 90.91 108 LEU A O 1
ATOM 685 N N . ASN A 1 109 ? 15.118 19.189 102.711 1.00 85.36 109 ASN A N 1
ATOM 686 C CA . ASN A 1 109 ? 16.184 19.621 101.815 1.00 85.34 109 ASN A CA 1
ATOM 687 C C . ASN A 1 109 ? 16.287 21.143 101.812 1.00 88.45 109 ASN A C 1
ATOM 688 O O . ASN A 1 109 ? 16.289 21.794 100.769 1.00 90.25 109 ASN A O 1
ATOM 693 N N . GLU A 1 110 ? 16.331 21.715 103.012 1.00 83.36 110 GLU A N 1
ATOM 694 C CA . GLU A 1 110 ? 16.581 23.133 103.190 1.00 77.19 110 GLU A CA 1
ATOM 695 C C . GLU A 1 110 ? 17.678 23.293 104.228 1.00 75.47 110 GLU A C 1
ATOM 696 O O . GLU A 1 110 ? 17.859 22.432 105.094 1.00 71.24 110 GLU A O 1
ATOM 702 N N . THR A 1 111 ? 18.432 24.385 104.127 1.00 76.16 111 THR A N 1
ATOM 703 C CA . THR A 1 111 ? 19.538 24.594 105.055 1.00 77.99 111 THR A CA 1
ATOM 704 C C . THR A 1 111 ? 18.997 24.898 106.449 1.00 75.84 111 THR A C 1
ATOM 705 O O . THR A 1 111 ? 18.234 25.853 106.632 1.00 75.87 111 THR A O 1
ATOM 709 N N . CYS A 1 112 ? 19.373 24.070 107.426 1.00 75.64 112 CYS A N 1
ATOM 710 C CA . CYS A 1 112 ? 19.035 24.276 108.833 1.00 73.52 112 CYS A CA 1
ATOM 711 C C . CYS A 1 112 ? 20.306 24.589 109.607 1.00 68.55 112 CYS A C 1
ATOM 712 O O . CYS A 1 112 ? 21.381 24.073 109.276 1.00 68.84 112 CYS A O 1
ATOM 715 N N . PHE A 1 113 ? 20.188 25.448 110.622 1.00 63.46 113 PHE A N 1
ATOM 716 C CA . PHE A 1 113 ? 21.346 25.822 111.425 1.00 67.09 113 PHE A CA 1
ATOM 717 C C . PHE A 1 113 ? 20.981 25.924 112.904 1.00 73.00 113 PHE A C 1
ATOM 718 O O . PHE A 1 113 ? 19.812 26.083 113.279 1.00 70.20 113 PHE A O 1
ATOM 726 N N . LEU A 1 114 ? 22.002 25.787 113.745 1.00 72.01 114 LEU A N 1
ATOM 727 C CA . LEU A 1 114 ? 21.860 25.950 115.186 1.00 69.70 114 LEU A CA 1
ATOM 728 C C . LEU A 1 114 ? 22.651 27.178 115.619 1.00 66.47 114 LEU A C 1
ATOM 729 O O . LEU A 1 114 ? 23.812 27.352 115.224 1.00 60.84 114 LEU A O 1
ATOM 734 N N . ALA A 1 115 ? 22.008 28.034 116.403 1.00 65.66 115 ALA A N 1
ATOM 735 C CA . ALA A 1 115 ? 22.646 29.203 116.977 1.00 65.19 115 ALA A CA 1
ATOM 736 C C . ALA A 1 115 ? 22.486 29.171 118.486 1.00 66.16 115 ALA A C 1
ATOM 737 O O . ALA A 1 115 ? 21.476 28.686 119.006 1.00 63.41 115 ALA A O 1
ATOM 739 N N . VAL A 1 116 ? 23.503 29.684 119.179 1.00 66.61 116 VAL A N 1
ATOM 740 C CA . VAL A 1 116 ? 23.472 29.898 120.622 1.00 63.38 116 VAL A CA 1
ATOM 741 C C . VAL A 1 116 ? 23.739 31.372 120.895 1.00 71.37 116 VAL A C 1
ATOM 742 O O . VAL A 1 116 ? 24.113 32.132 120.004 1.00 81.10 116 VAL A O 1
ATOM 746 N N . TRP A 1 117 ? 23.558 31.767 122.152 1.00 72.40 117 TRP A N 1
ATOM 747 C CA . TRP A 1 117 ? 23.661 33.169 122.551 1.00 71.35 117 TRP A CA 1
ATOM 748 C C . TRP A 1 117 ? 25.060 33.453 123.089 1.00 70.03 117 TRP A C 1
ATOM 749 O O . TRP A 1 117 ? 25.483 32.863 124.090 1.00 71.72 117 TRP A O 1
ATOM 760 N N . GLY A 1 118 ? 25.784 34.343 122.410 1.00 61.39 118 GLY A N 1
ATOM 761 C CA . GLY A 1 118 ? 27.134 34.684 122.780 1.00 60.64 118 GLY A CA 1
ATOM 762 C C . GLY A 1 118 ? 27.245 36.160 123.102 1.00 64.13 118 GLY A C 1
ATOM 763 O O . GLY A 1 118 ? 26.280 36.916 123.015 1.00 67.51 118 GLY A O 1
ATOM 764 N N . ASN A 1 119 ? 28.443 36.595 123.449 1.00 64.87 119 ASN A N 1
ATOM 765 C CA . ASN A 1 119 ? 28.653 37.991 123.779 1.00 69.03 119 ASN A CA 1
ATOM 766 C C . ASN A 1 119 ? 28.173 38.999 122.735 1.00 79.39 119 ASN A C 1
ATOM 767 O O . ASN A 1 119 ? 28.090 40.176 123.028 1.00 80.53 119 ASN A O 1
ATOM 772 N N . ARG A 1 120 ? 27.872 38.564 121.524 1.00 75.69 120 ARG A N 1
ATOM 773 C CA . ARG A 1 120 ? 27.379 39.489 120.521 1.00 76.28 120 ARG A CA 1
ATOM 774 C C . ARG A 1 120 ? 26.036 39.115 120.005 1.00 82.06 120 ARG A C 1
ATOM 775 O O . ARG A 1 120 ? 25.617 39.642 119.001 1.00 87.67 120 ARG A O 1
ATOM 783 N N . GLY A 1 121 ? 25.351 38.203 120.668 1.00 77.22 121 GLY A N 1
ATOM 784 C CA . GLY A 1 121 ? 24.037 37.812 120.223 1.00 69.73 121 GLY A CA 1
ATOM 785 C C . GLY A 1 121 ? 24.024 36.497 119.503 1.00 71.45 121 GLY A C 1
ATOM 786 O O . GLY A 1 121 ? 24.889 35.680 119.681 1.00 75.37 121 GLY A O 1
ATOM 787 N N . ALA A 1 122 ? 23.032 36.310 118.664 1.00 69.87 122 ALA A N 1
ATOM 788 C CA . ALA A 1 122 ? 22.891 35.077 117.936 1.00 62.88 122 ALA A CA 1
ATOM 789 C C . ALA A 1 122 ? 24.149 34.772 117.191 1.00 67.55 122 ALA A C 1
ATOM 790 O O . ALA A 1 122 ? 24.639 35.560 116.426 1.00 74.04 122 ALA A O 1
ATOM 792 N N . THR A 1 123 ? 24.682 33.603 117.449 1.00 66.04 123 THR A N 1
ATOM 793 C CA . THR A 1 123 ? 25.920 33.175 116.821 1.00 71.18 123 THR A CA 1
ATOM 794 C C . THR A 1 123 ? 25.697 31.784 116.244 1.00 68.80 123 THR A C 1
ATOM 795 O O . THR A 1 123 ? 25.342 30.856 116.982 1.00 70.33 123 THR A O 1
ATOM 799 N N . VAL A 1 124 ? 25.878 31.648 114.931 1.00 67.09 124 VAL A N 1
ATOM 800 C CA . VAL A 1 124 ? 25.660 30.372 114.257 1.00 67.94 124 VAL A CA 1
ATOM 801 C C . VAL A 1 124 ? 26.868 29.476 114.506 1.00 69.91 124 VAL A C 1
ATOM 802 O O . VAL A 1 124 ? 27.998 29.831 114.155 1.00 75.63 124 VAL A O 1
ATOM 806 N N . VAL A 1 125 ? 26.634 28.318 115.123 1.00 63.91 125 VAL A N 1
ATOM 807 C CA . VAL A 1 125 ? 27.714 27.432 115.540 1.00 68.94 125 VAL A CA 1
ATOM 808 C C . VAL A 1 125 ? 27.696 26.099 114.815 1.00 76.50 125 VAL A C 1
ATOM 809 O O . VAL A 1 125 ? 28.583 25.268 115.054 1.00 82.54 125 VAL A O 1
ATOM 813 N N . GLN A 1 126 ? 26.728 25.865 113.932 1.00 76.83 126 GLN A N 1
ATOM 814 C CA . GLN A 1 126 ? 26.589 24.553 113.315 1.00 75.69 126 GLN A CA 1
ATOM 815 C C . GLN A 1 126 ? 25.534 24.628 112.210 1.00 71.35 126 GLN A C 1
ATOM 816 O O . GLN A 1 126 ? 24.472 25.225 112.414 1.00 65.29 126 GLN A O 1
ATOM 822 N N . VAL A 1 127 ? 25.829 24.030 111.044 1.00 70.73 127 VAL A N 1
ATOM 823 C CA . VAL A 1 127 ? 25.047 24.257 109.825 1.00 67.58 127 VAL A CA 1
ATOM 824 C C . VAL A 1 127 ? 24.930 22.979 109.009 1.00 70.73 127 VAL A C 1
ATOM 825 O O . VAL A 1 127 ? 25.941 22.355 108.672 1.00 73.41 127 VAL A O 1
ATOM 829 N N . GLU A 1 128 ? 23.709 22.631 108.624 1.00 72.94 128 GLU A N 1
ATOM 830 C CA . GLU A 1 128 ? 23.474 21.540 107.682 1.00 72.21 128 GLU A CA 1
ATOM 831 C C . GLU A 1 128 ? 22.925 22.139 106.394 1.00 72.26 128 GLU A C 1
ATOM 832 O O . GLU A 1 128 ? 21.792 22.632 106.369 1.00 72.72 128 GLU A O 1
ATOM 838 N N . GLN A 1 129 ? 23.715 22.092 105.330 1.00 76.81 129 GLN A N 1
ATOM 839 C CA . GLN A 1 129 ? 23.320 22.759 104.099 1.00 82.51 129 GLN A CA 1
ATOM 840 C C . GLN A 1 129 ? 22.398 21.878 103.266 1.00 83.11 129 GLN A C 1
ATOM 841 O O . GLN A 1 129 ? 22.364 20.656 103.406 1.00 84.04 129 GLN A O 1
ATOM 847 N N . ALA A 1 130 ? 21.613 22.529 102.420 1.00 88.35 130 ALA A N 1
ATOM 848 C CA . ALA A 1 130 ? 20.856 21.815 101.406 1.00 91.65 130 ALA A CA 1
ATOM 849 C C . ALA A 1 130 ? 21.751 21.556 100.211 1.00 85.87 130 ALA A C 1
ATOM 850 O O . ALA A 1 130 ? 22.516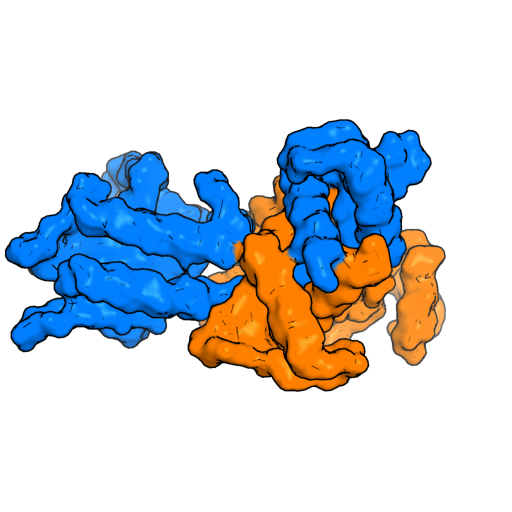 22.428 99.786 1.00 84.51 130 ALA A O 1
ATOM 852 N N . VAL A 1 131 ? 21.666 20.350 99.667 1.00 89.06 131 VAL A N 1
ATOM 853 C CA . VAL A 1 131 ? 22.399 20.028 98.455 1.00 100.38 131 VAL A CA 1
ATOM 854 C C . VAL A 1 131 ? 21.442 20.274 97.299 1.00 97.31 131 VAL A C 1
ATOM 855 O O . VAL A 1 131 ? 20.574 19.458 97.003 1.00 99.94 131 VAL A O 1
ATOM 859 N N . ARG A 1 132 ? 21.561 21.441 96.691 1.00 97.14 132 ARG A N 1
ATOM 860 C CA . ARG A 1 132 ? 20.908 21.720 95.429 1.00 104.37 132 ARG A CA 1
ATOM 861 C C . ARG A 1 132 ? 21.941 22.383 94.535 1.00 107.40 132 ARG A C 1
ATOM 862 O O . ARG A 1 132 ? 22.996 22.816 95.010 1.00 108.32 132 ARG A O 1
ATOM 870 N N . ALA A 1 133 ? 21.637 22.429 93.232 1.00 110.76 133 ALA A N 1
ATOM 871 C CA . ALA A 1 133 ? 22.535 23.032 92.251 1.00 111.50 133 ALA A CA 1
ATOM 872 C C . ALA A 1 133 ? 23.209 24.276 92.813 1.00 108.33 133 ALA A C 1
ATOM 873 O O . ALA A 1 133 ? 24.434 24.420 92.765 1.00 114.94 133 ALA A O 1
ATOM 875 N N . VAL A 1 134 ? 22.417 25.163 93.395 1.00 96.40 134 VAL A N 1
ATOM 876 C CA . VAL A 1 134 ? 22.928 26.341 94.077 1.00 94.71 134 VAL A CA 1
ATOM 877 C C . VAL A 1 134 ? 22.022 26.588 95.271 1.00 91.15 134 VAL A C 1
ATOM 878 O O . VAL A 1 134 ? 20.804 26.441 95.159 1.00 95.68 134 VAL A O 1
ATOM 882 N N . THR A 1 135 ? 22.599 26.895 96.434 1.00 90.68 135 THR A N 1
ATOM 883 C CA . THR A 1 135 ? 21.764 27.138 97.614 1.00 96.28 135 THR A CA 1
ATOM 884 C C . THR A 1 135 ? 22.344 28.262 98.456 1.00 90.77 135 THR A C 1
ATOM 885 O O . THR A 1 135 ? 23.555 28.488 98.476 1.00 90.72 135 THR A O 1
ATOM 889 N N . VAL A 1 136 ? 21.468 28.936 99.174 1.00 96.99 136 VAL A N 1
ATOM 890 C CA . VAL A 1 136 ? 21.852 29.943 100.156 1.00 100.17 136 VAL A CA 1
ATOM 891 C C . VAL A 1 136 ? 22.124 29.250 101.477 1.00 102.99 136 VAL A C 1
ATOM 892 O O . VAL A 1 136 ? 21.542 28.205 101.798 1.00 107.03 136 VAL A O 1
ATOM 896 N N . VAL A 1 137 ? 22.991 29.871 102.275 1.00 97.27 137 VAL A N 1
ATOM 897 C CA . VAL A 1 137 ? 23.476 29.291 103.517 1.00 87.43 137 VAL A CA 1
ATOM 898 C C . VAL A 1 137 ? 23.750 30.409 104.514 1.00 87.09 137 VAL A C 1
ATOM 899 O O . VAL A 1 137 ? 23.988 31.557 104.149 1.00 84.77 137 VAL A O 1
ATOM 903 N N . THR A 1 138 ? 23.671 30.079 105.788 1.00 90.12 138 THR A N 1
ATOM 904 C CA . THR A 1 138 ? 24.492 30.794 106.742 1.00 94.58 138 THR A CA 1
ATOM 905 C C . THR A 1 138 ? 25.803 30.026 106.854 1.00 93.27 138 THR A C 1
ATOM 906 O O . THR A 1 138 ? 25.948 28.930 106.310 1.00 100.25 138 THR A O 1
ATOM 910 N N . GLN A 1 139 ? 26.782 30.604 107.525 1.00 86.04 139 GLN A N 1
ATOM 911 C CA . GLN A 1 139 ? 27.978 29.834 107.798 1.00 80.95 139 GLN A CA 1
ATOM 912 C C . GLN A 1 139 ? 28.283 29.846 109.288 1.00 74.31 139 GLN A C 1
ATOM 913 O O . GLN A 1 139 ? 27.935 30.776 110.015 1.00 74.85 139 GLN A O 1
ATOM 919 N N . VAL A 1 140 ? 28.885 28.756 109.741 1.00 74.08 140 VAL A N 1
ATOM 920 C CA . VAL A 1 140 ? 29.298 28.645 111.126 1.00 69.62 140 VAL A CA 1
ATOM 921 C C . VAL A 1 140 ? 30.170 29.837 111.449 1.00 72.89 140 VAL A C 1
ATOM 922 O O . VAL A 1 140 ? 31.049 30.204 110.663 1.00 77.15 140 VAL A O 1
ATOM 926 N N . GLY A 1 141 ? 29.898 30.481 112.585 1.00 67.57 141 GLY A N 1
ATOM 927 C CA . GLY A 1 141 ? 30.593 31.695 112.951 1.00 69.04 141 GLY A CA 1
ATOM 928 C C . GLY A 1 141 ? 29.880 32.974 112.566 1.00 75.52 141 GLY A C 1
ATOM 929 O O . GLY A 1 141 ? 30.339 34.057 112.946 1.00 89.70 141 GLY A O 1
ATOM 930 N N . SER A 1 142 ? 28.782 32.894 111.825 1.00 70.50 142 SER A N 1
ATOM 931 C CA . SER A 1 142 ? 28.032 34.096 111.505 1.00 69.46 142 SER A CA 1
ATOM 932 C C . SER A 1 142 ? 27.282 34.557 112.738 1.00 75.61 142 SER A C 1
ATOM 933 O O . SER A 1 142 ? 26.750 33.741 113.492 1.00 65.55 142 SER A O 1
ATOM 936 N N . VAL A 1 143 ? 27.288 35.866 112.965 1.00 80.55 143 VAL A N 1
ATOM 937 C CA . VAL A 1 143 ? 26.480 36.512 113.997 1.00 80.78 143 VAL A CA 1
ATOM 938 C C . VAL A 1 143 ? 25.326 37.216 113.292 1.00 80.90 143 VAL A C 1
ATOM 939 O O . VAL A 1 143 ? 25.556 38.039 112.404 1.00 77.04 143 VAL A O 1
ATOM 943 N N . LEU A 1 144 ? 24.077 36.896 113.686 1.00 83.52 144 LEU A N 1
ATOM 944 C CA . LEU A 1 144 ? 22.898 37.457 113.035 1.00 81.12 144 LEU A CA 1
ATOM 945 C C . LEU A 1 144 ? 22.359 38.647 113.833 1.00 81.81 144 LEU A C 1
ATOM 946 O O . LEU A 1 144 ? 22.682 38.815 115.014 1.00 70.73 144 LEU A O 1
ATOM 951 N N . PRO A 1 145 ? 21.535 39.507 113.232 1.00 82.46 145 PRO A N 1
ATOM 952 C CA . PRO A 1 145 ? 21.052 40.679 113.973 1.00 86.80 145 PRO A CA 1
ATOM 953 C C . PRO A 1 145 ? 19.990 40.293 114.984 1.00 84.05 145 PRO A C 1
ATOM 954 O O . PRO A 1 145 ? 19.296 39.285 114.830 1.00 83.29 145 PRO A O 1
ATOM 958 N N . LEU A 1 146 ? 19.866 41.111 116.039 1.00 79.86 146 LEU A N 1
ATOM 959 C CA . LEU A 1 146 ? 18.880 40.788 117.065 1.00 79.45 146 LEU A CA 1
ATOM 960 C C . LEU A 1 146 ? 17.462 40.979 116.545 1.00 78.34 146 LEU A C 1
ATOM 961 O O . LEU A 1 146 ? 16.600 40.123 116.762 1.00 75.00 146 LEU A O 1
ATOM 966 N N . LEU A 1 147 ? 17.198 42.084 115.855 1.00 84.97 147 LEU A N 1
ATOM 967 C CA . LEU A 1 147 ? 15.856 42.361 115.370 1.00 88.88 147 LEU A CA 1
ATOM 968 C C . LEU A 1 147 ? 15.662 42.141 113.880 1.00 85.57 147 LEU A C 1
ATOM 969 O O . LEU A 1 147 ? 14.526 42.257 113.411 1.00 84.07 147 LEU A O 1
ATOM 974 N N . GLY A 1 148 ? 16.719 41.826 113.131 1.00 82.18 148 GLY A N 1
ATOM 975 C CA . GLY A 1 148 ? 16.614 41.701 111.692 1.00 86.17 148 GLY A CA 1
ATOM 976 C C . GLY A 1 148 ? 16.554 40.275 111.190 1.00 90.29 148 GLY A C 1
ATOM 977 O O . GLY A 1 148 ? 16.298 40.062 110.001 1.00 94.27 148 GLY A O 1
ATOM 978 N N . SER A 1 149 ? 16.775 39.292 112.072 1.00 86.27 149 SER A N 1
ATOM 979 C CA . SER A 1 149 ? 16.746 37.884 111.697 1.00 82.75 149 SER A CA 1
ATOM 980 C C . SER A 1 149 ? 15.708 37.125 112.518 1.00 80.87 149 SER A C 1
ATOM 981 O O . SER A 1 149 ? 15.255 37.589 113.563 1.00 89.34 149 SER A O 1
ATOM 984 N N . SER A 1 150 ? 15.335 35.938 112.033 1.00 76.00 150 SER A N 1
ATOM 985 C CA . SER A 1 150 ? 14.366 35.115 112.753 1.00 74.83 150 SER A CA 1
ATOM 986 C C . SER A 1 150 ? 15.006 34.463 113.964 1.00 75.32 150 SER A C 1
ATOM 987 O O . SER A 1 150 ? 14.349 34.250 114.987 1.00 70.49 150 SER A O 1
ATOM 990 N N . THR A 1 151 ? 16.287 34.131 113.849 1.00 75.96 151 THR A N 1
ATOM 991 C CA . THR A 1 151 ? 17.053 33.614 114.969 1.00 70.16 151 THR A CA 1
ATOM 992 C C . THR A 1 151 ? 17.160 34.646 116.088 1.00 79.86 151 THR A C 1
ATOM 993 O O . THR A 1 151 ? 17.055 34.311 117.277 1.00 82.45 151 THR A O 1
ATOM 997 N N . GLY A 1 152 ? 17.371 35.912 115.726 1.00 79.84 152 GLY A N 1
ATOM 998 C CA . GLY A 1 152 ? 17.493 36.949 116.731 1.00 77.27 152 GLY A CA 1
ATOM 999 C C . GLY A 1 152 ? 16.180 37.260 117.410 1.00 85.39 152 GLY A C 1
ATOM 1000 O O . GLY A 1 152 ? 16.160 37.635 118.589 1.00 82.98 152 GLY A O 1
ATOM 1001 N N . LEU A 1 153 ? 15.064 37.102 116.692 1.00 86.46 153 LEU A N 1
ATOM 1002 C CA . LEU A 1 153 ? 13.769 37.407 117.296 1.00 85.58 153 LEU A CA 1
ATOM 1003 C C . LEU A 1 153 ? 13.363 36.350 118.318 1.00 78.92 153 LEU A C 1
ATOM 1004 O O . LEU A 1 153 ? 12.807 36.686 119.370 1.00 75.31 153 LEU A O 1
ATOM 1009 N N . VAL A 1 154 ? 13.629 35.071 118.039 1.00 73.72 154 VAL A N 1
ATOM 1010 C CA . VAL A 1 154 ? 13.301 34.044 119.023 1.00 72.51 154 VAL A CA 1
ATOM 1011 C C . VAL A 1 154 ? 14.091 34.276 120.304 1.00 71.99 154 VAL A C 1
ATOM 1012 O O . VAL A 1 154 ? 13.531 34.269 121.404 1.00 72.44 154 VAL A O 1
ATOM 1016 N N . PHE A 1 155 ? 15.398 34.513 120.181 1.00 68.64 155 PHE A N 1
ATOM 1017 C CA . PHE A 1 155 ? 16.198 34.904 121.338 1.00 62.00 155 PHE A CA 1
ATOM 1018 C C . PHE A 1 155 ? 15.531 36.048 122.117 1.00 71.64 155 PHE A C 1
ATOM 1019 O O . PHE A 1 155 ? 15.206 35.904 123.301 1.00 80.85 155 PHE A O 1
ATOM 1027 N N . ALA A 1 156 ? 15.281 37.183 121.459 1.00 71.51 156 ALA A N 1
ATOM 1028 C CA . ALA A 1 156 ? 14.625 38.291 122.147 1.00 74.40 156 ALA A CA 1
ATOM 1029 C C . ALA A 1 156 ? 13.301 37.866 122.757 1.00 77.85 156 ALA A C 1
ATOM 1030 O O . ALA A 1 156 ? 12.896 38.393 123.804 1.00 81.78 156 ALA A O 1
ATOM 1032 N N . ALA A 1 157 ? 12.605 36.931 122.116 1.00 73.82 157 ALA A N 1
ATOM 1033 C CA . ALA A 1 157 ? 11.310 36.532 122.646 1.00 80.15 157 ALA A CA 1
ATOM 1034 C C . ALA A 1 157 ? 11.460 35.774 123.958 1.00 78.09 157 ALA A C 1
ATOM 1035 O O . ALA A 1 157 ? 10.610 35.905 124.844 1.00 78.81 157 ALA A O 1
ATOM 1037 N N . PHE A 1 158 ? 12.541 35.003 124.113 1.00 75.21 158 PHE A N 1
ATOM 1038 C CA . PHE A 1 158 ? 12.634 34.059 125.208 1.00 77.00 158 PHE A CA 1
ATOM 1039 C C . PHE A 1 158 ? 13.689 34.387 126.256 1.00 82.25 158 PHE A C 1
ATOM 1040 O O . PHE A 1 158 ? 13.528 33.964 127.401 1.00 90.90 158 PHE A O 1
ATOM 1048 N N . LEU A 1 159 ? 14.735 35.132 125.935 1.00 81.65 159 LEU A N 1
ATOM 1049 C CA . LEU A 1 159 ? 15.713 35.484 126.955 1.00 73.82 159 LEU A CA 1
ATOM 1050 C C . LEU A 1 159 ? 15.248 36.660 127.777 1.00 76.26 159 LEU A C 1
ATOM 1051 O O . LEU A 1 159 ? 14.390 37.443 127.359 1.00 75.81 159 LEU A O 1
ATOM 1056 N N . PRO A 1 160 ? 15.813 36.824 128.979 1.00 78.77 160 PRO A N 1
ATOM 1057 C CA . PRO A 1 160 ? 15.523 38.024 129.757 1.00 80.48 160 PRO A CA 1
ATOM 1058 C C . PRO A 1 160 ? 15.795 39.301 128.978 1.00 78.87 160 PRO A C 1
ATOM 1059 O O . PRO A 1 160 ? 16.649 39.355 128.094 1.00 84.46 160 PRO A O 1
ATOM 1063 N N . GLU A 1 161 ? 15.025 40.329 129.317 1.00 79.93 161 GLU A N 1
ATOM 1064 C CA . GLU A 1 161 ? 15.212 41.635 128.714 1.00 82.66 161 GLU A CA 1
ATOM 1065 C C . GLU A 1 161 ? 16.609 42.159 128.985 1.00 90.49 161 GLU A C 1
ATOM 1066 O O . GLU A 1 161 ? 17.189 42.856 128.146 1.00 105.19 161 GLU A O 1
ATOM 1072 N N . ARG A 1 162 ? 17.198 41.744 130.100 1.00 92.46 162 ARG A N 1
ATOM 1073 C CA . ARG A 1 162 ? 18.421 42.356 130.594 1.00 95.98 162 ARG A CA 1
ATOM 1074 C C . ARG A 1 162 ? 19.639 41.941 129.770 1.00 89.27 162 ARG A C 1
ATOM 1075 O O . ARG A 1 162 ? 20.546 42.751 129.546 1.00 92.54 162 ARG A O 1
ATOM 1083 N N . GLU A 1 163 ? 19.690 40.699 129.303 1.00 85.94 163 GLU A N 1
ATOM 1084 C CA . GLU A 1 163 ? 20.852 40.292 128.528 1.00 89.52 163 GLU A CA 1
ATOM 1085 C C . GLU A 1 163 ? 20.680 40.490 127.022 1.00 82.82 163 GLU A C 1
ATOM 1086 O O . GLU A 1 163 ? 21.570 40.098 126.259 1.00 84.09 163 GLU A O 1
ATOM 1092 N N . VAL A 1 164 ? 19.580 41.093 126.576 1.00 75.51 164 VAL A N 1
ATOM 1093 C CA . VAL A 1 164 ? 19.446 41.467 125.180 1.00 81.80 164 VAL A CA 1
ATOM 1094 C C . VAL A 1 164 ? 19.535 42.976 124.975 1.00 89.34 164 VAL A C 1
ATOM 1095 O O . VAL A 1 164 ? 19.971 43.415 123.904 1.00 94.02 164 VAL A O 1
ATOM 1099 N N . ALA A 1 165 ? 19.191 43.775 125.989 1.00 92.47 165 ALA A N 1
ATOM 1100 C CA . ALA A 1 165 ? 18.893 45.183 125.774 1.00 94.82 165 ALA A CA 1
ATOM 1101 C C . ALA A 1 165 ? 20.109 45.960 125.287 1.00 102.80 165 ALA A C 1
ATOM 1102 O O . ALA A 1 165 ? 19.986 46.818 124.405 1.00 110.38 165 ALA A O 1
ATOM 1104 N N . GLU A 1 166 ? 21.291 45.689 125.848 1.00 103.69 166 GLU A N 1
ATOM 1105 C CA . GLU A 1 166 ? 22.446 46.510 125.496 1.00 109.89 166 GLU A CA 1
ATOM 1106 C C . GLU A 1 166 ? 22.775 46.382 124.016 1.00 104.89 166 GLU A C 1
ATOM 1107 O O . GLU A 1 166 ? 22.856 47.386 123.303 1.00 107.91 166 GLU A O 1
ATOM 1113 N N . LEU A 1 167 ? 22.962 45.151 123.531 1.00 103.07 167 LEU A N 1
ATOM 1114 C CA . LEU A 1 167 ? 23.251 44.994 122.112 1.00 106.71 167 LEU A CA 1
ATOM 1115 C C . LEU A 1 167 ? 22.082 45.475 121.267 1.00 104.96 167 LEU A C 1
ATOM 1116 O O . LEU A 1 167 ? 22.296 46.074 120.203 1.00 110.10 167 LEU A O 1
ATOM 1121 N N . ARG A 1 168 ? 20.846 45.282 121.745 1.00 95.95 168 ARG A N 1
ATOM 1122 C CA . ARG A 1 168 ? 19.711 45.865 121.038 1.00 97.71 168 ARG A CA 1
ATOM 1123 C C . ARG A 1 168 ? 19.822 47.383 120.968 1.00 108.77 168 ARG A C 1
ATOM 1124 O O . ARG A 1 168 ? 19.452 47.989 119.953 1.00 116.08 168 ARG A O 1
ATOM 1132 N N . GLU A 1 169 ? 20.331 48.015 122.028 1.00 105.35 169 GLU A N 1
ATOM 1133 C CA . GLU A 1 169 ? 20.516 49.460 121.993 1.00 104.07 169 GLU A CA 1
ATOM 1134 C C . GLU A 1 169 ? 21.694 49.860 121.113 1.00 103.30 169 GLU A C 1
ATOM 1135 O O . GLU A 1 169 ? 21.670 50.935 120.502 1.00 107.56 169 GLU A O 1
ATOM 1141 N N . GLU A 1 170 ? 22.737 49.031 121.036 1.00 100.54 170 GLU A N 1
ATOM 1142 C CA . GLU A 1 170 ? 23.793 49.311 120.069 1.00 106.59 170 GLU A CA 1
ATOM 1143 C C . GLU A 1 170 ? 23.272 49.203 118.644 1.00 106.61 170 GLU A C 1
ATOM 1144 O O . GLU A 1 170 ? 23.769 49.891 117.747 1.00 113.31 170 GLU A O 1
ATOM 1150 N N . GLU A 1 171 ? 22.253 48.365 118.432 1.00 101.20 171 GLU A N 1
ATOM 1151 C CA . GLU A 1 171 ? 21.715 48.109 117.102 1.00 98.49 171 GLU A CA 1
ATOM 1152 C C . GLU A 1 171 ? 20.885 49.276 116.582 1.00 104.68 171 GLU A C 1
ATOM 1153 O O . GLU A 1 171 ? 20.856 49.520 115.373 1.00 111.36 171 GLU A O 1
ATOM 1159 N N . LEU A 1 172 ? 20.197 50.003 117.466 1.00 108.35 172 LEU A N 1
ATOM 1160 C CA . LEU A 1 172 ? 19.311 51.090 117.048 1.00 110.81 172 LEU A CA 1
ATOM 1161 C C . LEU A 1 172 ? 20.030 52.420 116.886 1.00 115.16 172 LEU A C 1
ATOM 1162 O O . LEU A 1 172 ? 19.365 53.456 116.792 1.00 119.39 172 LEU A O 1
ATOM 1167 N N . ALA A 1 173 ? 21.360 52.426 116.849 1.00 118.12 173 ALA A N 1
ATOM 1168 C CA . ALA A 1 173 ? 22.082 53.601 116.382 1.00 126.05 173 ALA A CA 1
ATOM 1169 C C . ALA A 1 173 ? 22.411 53.528 114.898 1.00 129.57 173 ALA A C 1
ATOM 1170 O O . ALA A 1 173 ? 22.615 54.575 114.273 1.00 138.29 173 ALA A O 1
ATOM 1172 N N . GLY A 1 174 ? 22.443 52.326 114.322 1.00 127.60 174 GLY A N 1
ATOM 1173 C CA . GLY A 1 174 ? 22.808 52.144 112.927 1.00 127.56 174 GLY A CA 1
ATOM 1174 C C . GLY A 1 174 ? 21.696 52.427 111.933 1.00 127.68 174 GLY A C 1
ATOM 1175 O O . GLY A 1 174 ? 21.312 51.547 111.157 1.00 124.37 174 GLY A O 1
ATOM 1176 N N . ALA A 1 181 ? 10.647 52.249 114.553 1.00 122.67 181 ALA A N 1
ATOM 1177 C CA . ALA A 1 181 ? 10.378 52.453 115.978 1.00 118.70 181 ALA A CA 1
ATOM 1178 C C . ALA A 1 181 ? 9.292 51.500 116.484 1.00 110.10 181 ALA A C 1
ATOM 1179 O O . ALA A 1 181 ? 9.372 50.291 116.293 1.00 103.09 181 ALA A O 1
ATOM 1181 N N . ASP A 1 182 ? 8.276 52.072 117.115 1.00 109.02 182 ASP A N 1
ATOM 1182 C CA . ASP A 1 182 ? 7.122 51.391 117.697 1.00 108.82 182 ASP A CA 1
ATOM 1183 C C . ASP A 1 182 ? 7.527 50.330 118.713 1.00 109.56 182 ASP A C 1
ATOM 1184 O O . ASP A 1 182 ? 7.445 49.128 118.434 1.00 107.54 182 ASP A O 1
ATOM 1189 N N . PRO A 1 183 ? 7.957 50.744 119.908 1.00 110.75 183 PRO A N 1
ATOM 1190 C CA . PRO A 1 183 ? 8.134 49.773 121.001 1.00 104.07 183 PRO A CA 1
ATOM 1191 C C . PRO A 1 183 ? 6.882 48.970 121.295 1.00 101.74 183 PRO A C 1
ATOM 1192 O O . PRO A 1 183 ? 6.977 47.768 121.577 1.00 93.04 183 PRO A O 1
ATOM 1196 N N . ALA A 1 184 ? 5.711 49.615 121.273 1.00 107.63 184 ALA A N 1
ATOM 1197 C CA . ALA A 1 184 ? 4.451 48.910 121.492 1.00 108.98 184 ALA A CA 1
ATOM 1198 C C . ALA A 1 184 ? 4.344 47.679 120.596 1.00 108.11 184 ALA A C 1
ATOM 1199 O O . ALA A 1 184 ? 4.243 46.546 121.081 1.00 105.75 184 ALA A O 1
ATOM 1201 N N . ALA A 1 185 ? 4.377 47.890 119.274 1.00 103.02 185 ALA A N 1
ATOM 1202 C CA . ALA A 1 185 ? 4.361 46.767 118.342 1.00 99.73 185 ALA A CA 1
ATOM 1203 C C . ALA A 1 185 ? 5.461 45.767 118.663 1.00 99.81 185 ALA A C 1
ATOM 1204 O O . ALA A 1 185 ? 5.260 44.551 118.559 1.00 101.82 185 ALA A O 1
ATOM 1206 N N . TYR A 1 186 ? 6.640 46.259 119.048 1.00 97.22 186 TYR A N 1
ATOM 1207 C CA . TYR A 1 186 ? 7.727 45.350 119.406 1.00 91.75 186 TYR A CA 1
ATOM 1208 C C . TYR A 1 186 ? 7.303 44.425 120.539 1.00 90.86 186 TYR A C 1
ATOM 1209 O O . TYR A 1 186 ? 7.545 43.212 120.495 1.00 86.85 186 TYR A O 1
ATOM 1218 N N . ALA A 1 187 ? 6.646 44.982 121.557 1.00 91.26 187 ALA A N 1
ATOM 1219 C CA . ALA A 1 187 ? 6.255 44.181 122.711 1.00 89.44 187 ALA A CA 1
ATOM 1220 C C . ALA A 1 187 ? 5.145 43.197 122.357 1.00 100.98 187 ALA A C 1
ATOM 1221 O O . ALA A 1 187 ? 5.110 42.081 122.892 1.00 105.34 187 ALA A O 1
ATOM 1223 N N . VAL A 1 188 ? 4.243 43.568 121.444 1.00 108.29 188 VAL A N 1
ATOM 1224 C CA . VAL A 1 188 ? 3.195 42.627 121.047 1.00 104.09 188 VAL A CA 1
ATOM 1225 C C . VAL A 1 188 ? 3.782 41.495 120.209 1.00 97.96 188 VAL A C 1
ATOM 1226 O O . VAL A 1 188 ? 3.279 40.363 120.225 1.00 97.99 188 VAL A O 1
ATOM 1230 N N . LEU A 1 189 ? 4.868 41.764 119.486 1.00 94.48 189 LEU A N 1
ATOM 1231 C CA . LEU A 1 189 ? 5.418 40.709 118.645 1.00 90.58 189 LEU A CA 1
ATOM 1232 C C . LEU A 1 189 ? 6.148 39.654 119.474 1.00 86.31 189 LEU A C 1
ATOM 1233 O O . LEU A 1 189 ? 6.026 38.456 119.201 1.00 91.22 189 LEU A O 1
ATOM 1238 N N . LEU A 1 190 ? 6.893 40.070 120.496 1.00 88.68 190 LEU A N 1
ATOM 1239 C CA . LEU A 1 190 ? 7.575 39.102 121.362 1.00 86.38 190 LEU A CA 1
ATOM 1240 C C . LEU A 1 190 ? 6.584 38.238 122.132 1.00 79.79 190 LEU A C 1
ATOM 1241 O O . LEU A 1 190 ? 6.823 37.050 122.355 1.00 80.63 190 LEU A O 1
ATOM 1246 N N . GLU A 1 191 ? 5.463 38.816 122.536 1.00 86.84 191 GLU A N 1
ATOM 1247 C CA . GLU A 1 191 ? 4.401 38.008 123.117 1.00 92.50 191 GLU A CA 1
ATOM 1248 C C . GLU A 1 191 ? 3.834 37.036 122.088 1.00 89.18 191 GLU A C 1
ATOM 1249 O O . GLU A 1 191 ? 3.375 35.946 122.443 1.00 88.93 191 GLU A O 1
ATOM 1255 N N . GLY A 1 192 ? 3.874 37.403 120.809 1.00 87.63 192 GLY A N 1
ATOM 1256 C CA . GLY A 1 192 ? 3.397 36.495 119.783 1.00 84.24 192 GLY A CA 1
ATOM 1257 C C . GLY A 1 192 ? 4.320 35.313 119.601 1.00 82.13 192 GLY A C 1
ATOM 1258 O O . GLY A 1 192 ? 3.869 34.168 119.524 1.00 84.45 192 GLY A O 1
ATOM 1259 N N . ILE A 1 193 ? 5.627 35.568 119.549 1.00 76.98 193 ILE A N 1
ATOM 1260 C CA . ILE A 1 193 ? 6.575 34.492 119.299 1.00 79.38 193 ILE A CA 1
ATOM 1261 C C . ILE A 1 193 ? 6.509 33.432 120.406 1.00 79.37 193 ILE A C 1
ATOM 1262 O O . ILE A 1 193 ? 6.784 32.248 120.157 1.00 77.10 193 ILE A O 1
ATOM 1267 N N . ARG A 1 194 ? 6.122 33.819 121.632 1.00 73.56 194 ARG A N 1
ATOM 1268 C CA . ARG A 1 194 ? 5.952 32.819 122.687 1.00 75.27 194 ARG A CA 1
ATOM 1269 C C . ARG A 1 194 ? 4.627 32.082 122.574 1.00 80.66 194 ARG A C 1
ATOM 1270 O O . ARG A 1 194 ? 4.584 30.849 122.663 1.00 84.15 194 ARG A O 1
ATOM 1278 N N . ALA A 1 195 ? 3.527 32.827 122.454 1.00 82.08 195 ALA A N 1
ATOM 1279 C CA . ALA A 1 195 ? 2.236 32.189 122.242 1.00 84.07 195 ALA A CA 1
ATOM 1280 C C . ALA A 1 195 ? 2.321 31.107 121.174 1.00 88.18 195 ALA A C 1
ATOM 1281 O O . ALA A 1 195 ? 1.666 30.064 121.296 1.00 91.80 195 ALA A O 1
ATOM 1283 N N . ARG A 1 196 ? 3.176 31.312 120.159 1.00 86.44 196 ARG A N 1
ATOM 1284 C CA . ARG A 1 196 ? 3.257 30.461 118.977 1.00 84.56 196 ARG A CA 1
ATOM 1285 C C . ARG A 1 196 ? 4.454 29.527 118.981 1.00 80.46 196 ARG A C 1
ATOM 1286 O O . ARG A 1 196 ? 4.428 28.512 118.280 1.00 80.89 196 ARG A O 1
ATOM 1294 N N . GLY A 1 197 ? 5.511 29.859 119.713 1.00 78.78 197 GLY A N 1
ATOM 1295 C CA . GLY A 1 197 ? 6.633 28.962 119.860 1.00 80.03 197 GLY A CA 1
ATOM 1296 C C . GLY A 1 197 ? 7.629 28.932 118.719 1.00 78.83 197 GLY A C 1
ATOM 1297 O O . GLY A 1 197 ? 8.643 28.222 118.828 1.00 76.09 197 GLY A O 1
ATOM 1298 N N . LEU A 1 198 ? 7.388 29.660 117.632 1.00 83.37 198 LEU A N 1
ATOM 1299 C CA . LEU A 1 198 ? 8.386 29.824 116.577 1.00 82.26 198 LEU A CA 1
ATOM 1300 C C . LEU A 1 198 ? 8.178 31.186 115.930 1.00 87.04 198 LEU A C 1
ATOM 1301 O O . LEU A 1 198 ? 7.274 31.944 116.302 1.00 88.63 198 LEU A O 1
ATOM 1306 N N . HIS A 1 199 ? 9.007 31.484 114.931 1.00 88.78 199 HIS A N 1
ATOM 1307 C CA . HIS A 1 199 ? 8.860 32.736 114.202 1.00 86.04 199 HIS A CA 1
ATOM 1308 C C . HIS A 1 199 ? 9.360 32.594 112.774 1.00 91.49 199 HIS A C 1
ATOM 1309 O O . HIS A 1 199 ? 10.420 32.012 112.531 1.00 85.68 199 HIS A O 1
ATOM 1316 N N . ALA A 1 200 ? 8.595 33.161 111.842 1.00 99.49 200 ALA A N 1
ATOM 1317 C CA . ALA A 1 200 ? 8.934 33.229 110.429 1.00 105.56 200 ALA A CA 1
ATOM 1318 C C . ALA A 1 200 ? 9.312 34.655 110.036 1.00 107.14 200 ALA A C 1
ATOM 1319 O O . ALA A 1 200 ? 8.784 35.626 110.585 1.00 116.82 200 ALA A O 1
ATOM 1321 N N . ILE A 1 201 ? 10.242 34.775 109.085 1.00 98.90 201 ILE A N 1
ATOM 1322 C CA . ILE A 1 201 ? 10.619 36.064 108.509 1.00 96.23 201 ILE A CA 1
ATOM 1323 C C . ILE A 1 201 ? 10.730 35.923 106.997 1.00 95.31 201 ILE A C 1
ATOM 1324 O O . ILE A 1 201 ? 11.287 34.944 106.483 1.00 85.54 201 ILE A O 1
ATOM 1329 N N . HIS A 1 202 ? 10.214 36.916 106.287 1.00 96.35 202 HIS A N 1
ATOM 1330 C CA . HIS A 1 202 ? 10.223 36.937 104.831 1.00 100.39 202 HIS A CA 1
ATOM 1331 C C . HIS A 1 202 ? 11.250 37.988 104.406 1.00 100.76 202 HIS A C 1
ATOM 1332 O O . HIS A 1 202 ? 10.923 39.161 104.221 1.00 99.62 202 HIS A O 1
ATOM 1339 N N . GLY A 1 203 ? 12.508 37.564 104.283 1.00 101.60 203 GLY A N 1
ATOM 1340 C CA . GLY A 1 203 ? 13.547 38.438 103.773 1.00 104.84 203 GLY A CA 1
ATOM 1341 C C . GLY A 1 203 ? 14.005 39.543 104.695 1.00 109.70 203 GLY A C 1
ATOM 1342 O O . GLY A 1 203 ? 14.820 40.370 104.275 1.00 111.42 203 GLY A O 1
ATOM 1343 N N . LEU A 1 204 ? 13.518 39.573 105.940 1.00 112.33 204 LEU A N 1
ATOM 1344 C CA . LEU A 1 204 ? 13.884 40.628 106.882 1.00 105.91 204 LEU A CA 1
ATOM 1345 C C . LEU A 1 204 ? 15.401 40.821 106.972 1.00 103.10 204 LEU A C 1
ATOM 1346 O O . LEU A 1 204 ? 15.890 41.955 106.965 1.00 107.70 204 LEU A O 1
ATOM 1351 N N . LEU A 1 205 ? 16.164 39.731 107.034 1.00 99.70 205 LEU A N 1
ATOM 1352 C CA . LEU A 1 205 ? 17.619 39.869 107.037 1.00 100.47 205 LEU A CA 1
ATOM 1353 C C . LEU A 1 205 ? 18.166 40.114 105.635 1.00 105.73 205 LEU A C 1
ATOM 1354 O O . LEU A 1 205 ? 19.121 40.881 105.467 1.00 106.57 205 LEU A O 1
ATOM 1359 N N . MET A 1 206 ? 17.587 39.464 104.624 1.00 108.43 206 MET A N 1
ATOM 1360 C CA . MET A 1 206 ? 17.958 39.703 103.231 1.00 109.25 206 MET A CA 1
ATOM 1361 C C . MET A 1 206 ? 16.807 39.317 102.313 1.00 105.83 206 MET A C 1
ATOM 1362 O O . MET A 1 206 ? 16.436 38.138 102.237 1.00 99.68 206 MET A O 1
ATOM 1367 N N . PRO A 1 207 ? 16.234 40.278 101.591 1.00 111.55 207 PRO A N 1
ATOM 1368 C CA . PRO A 1 207 ? 14.960 40.025 100.910 1.00 109.66 207 PRO A CA 1
ATOM 1369 C C . PRO A 1 207 ? 15.122 38.932 99.876 1.00 103.31 207 PRO A C 1
ATOM 1370 O O . PRO A 1 207 ? 16.168 38.798 99.239 1.00 93.73 207 PRO A O 1
ATOM 1374 N N . GLY A 1 208 ? 14.097 38.110 99.753 1.00 105.10 208 GLY A N 1
ATOM 1375 C CA . GLY A 1 208 ? 14.233 36.922 98.948 1.00 97.37 208 GLY A CA 1
ATOM 1376 C C . GLY A 1 208 ? 14.762 35.708 99.678 1.00 89.05 208 GLY A C 1
ATOM 1377 O O . GLY A 1 208 ? 14.820 34.634 99.076 1.00 86.64 208 GLY A O 1
ATOM 1378 N N . VAL A 1 209 ? 15.165 35.816 100.944 1.00 90.03 209 VAL A N 1
ATOM 1379 C CA . VAL A 1 209 ? 15.476 34.618 101.724 1.00 92.62 209 VAL A CA 1
ATOM 1380 C C . VAL A 1 209 ? 14.530 34.570 102.909 1.00 88.78 209 VAL A C 1
ATOM 1381 O O . VAL A 1 209 ? 14.379 35.555 103.643 1.00 90.81 209 VAL A O 1
ATOM 1385 N N . GLU A 1 210 ? 13.845 33.446 103.050 1.00 89.53 210 GLU A N 1
ATOM 1386 C CA . GLU A 1 210 ? 12.873 33.245 104.109 1.00 94.88 210 GLU A CA 1
ATOM 1387 C C . GLU A 1 210 ? 13.438 32.274 105.138 1.00 100.13 210 GLU A C 1
ATOM 1388 O O . GLU A 1 210 ? 13.999 31.231 104.778 1.00 102.90 210 GLU A O 1
ATOM 1394 N N . ALA A 1 211 ? 13.304 32.625 106.413 1.00 96.80 211 ALA A N 1
ATOM 1395 C CA . ALA A 1 211 ? 13.788 31.794 107.500 1.00 85.85 211 ALA A CA 1
ATOM 1396 C C . ALA A 1 211 ? 12.635 31.396 108.409 1.00 89.88 211 ALA A C 1
ATOM 1397 O O . ALA A 1 211 ? 11.526 31.929 108.335 1.00 96.75 211 ALA A O 1
ATOM 1399 N N . LEU A 1 212 ? 12.919 30.424 109.264 1.00 85.83 212 LEU A N 1
ATOM 1400 C CA . LEU A 1 212 ? 11.968 29.927 110.242 1.00 78.01 212 LEU A CA 1
ATOM 1401 C C . LEU A 1 212 ? 12.791 29.489 111.437 1.00 76.69 212 LEU A C 1
ATOM 1402 O O . LEU A 1 212 ? 13.859 28.897 111.262 1.00 73.61 212 LEU A O 1
ATOM 1407 N N . SER A 1 213 ? 12.307 29.801 112.640 1.00 78.83 213 SER A N 1
ATOM 1408 C CA . SER A 1 213 ? 13.105 29.662 113.849 1.00 72.23 213 SER A CA 1
ATOM 1409 C C . SER A 1 213 ? 12.252 29.212 115.020 1.00 73.60 213 SER A C 1
ATOM 1410 O O . SER A 1 213 ? 11.153 29.736 115.234 1.00 72.76 213 SER A O 1
ATOM 1413 N N . ALA A 1 214 ? 12.803 28.291 115.812 1.00 70.61 214 ALA A N 1
ATOM 1414 C CA . ALA A 1 214 ? 12.205 27.799 117.038 1.00 68.46 214 ALA A CA 1
ATOM 1415 C C . ALA A 1 214 ? 13.290 27.635 118.089 1.00 65.59 214 ALA A C 1
ATOM 1416 O O . ALA A 1 214 ? 14.460 27.409 117.753 1.00 60.50 214 ALA A O 1
ATOM 1418 N N . PRO A 1 215 ? 12.934 27.753 119.362 1.00 61.30 215 PRO A N 1
ATOM 1419 C CA . PRO A 1 215 ? 13.925 27.644 120.432 1.00 60.51 215 PRO A CA 1
ATOM 1420 C C . PRO A 1 215 ? 14.061 26.233 120.989 1.00 62.14 215 PRO A C 1
ATOM 1421 O O . PRO A 1 215 ? 13.121 25.428 120.969 1.00 60.50 215 PRO A O 1
ATOM 1425 N N . VAL A 1 216 ? 15.254 25.971 121.533 1.00 67.65 216 VAL A N 1
ATOM 1426 C CA . VAL A 1 216 ? 15.599 24.711 122.191 1.00 67.68 216 VAL A CA 1
ATOM 1427 C C . VAL A 1 216 ? 15.925 24.984 123.660 1.00 69.03 216 VAL A C 1
ATOM 1428 O O . VAL A 1 216 ? 16.732 25.872 123.968 1.00 68.63 216 VAL A O 1
ATOM 1432 N N . PHE A 1 217 ? 15.317 24.206 124.558 1.00 66.38 217 PHE A N 1
ATOM 1433 C CA . PHE A 1 217 ? 15.384 24.415 126.000 1.00 60.29 217 PHE A CA 1
ATOM 1434 C C . PHE A 1 217 ? 16.188 23.315 126.680 1.00 66.72 217 PHE A C 1
ATOM 1435 O O . PHE A 1 217 ? 16.221 22.173 126.213 1.00 74.13 217 PHE A O 1
ATOM 1443 N N . ASP A 1 218 ? 16.805 23.649 127.817 1.00 59.62 218 ASP A N 1
ATOM 1444 C CA . ASP A 1 218 ? 17.480 22.621 128.590 1.00 55.49 218 ASP A CA 1
ATOM 1445 C C . ASP A 1 218 ? 16.541 22.097 129.665 1.00 58.36 218 ASP A C 1
ATOM 1446 O O . ASP A 1 218 ? 15.383 22.520 129.791 1.00 50.42 218 ASP A O 1
ATOM 1451 N N . ALA A 1 219 ? 17.055 21.127 130.431 1.00 59.82 219 ALA A N 1
ATOM 1452 C CA . ALA A 1 219 ? 16.303 20.542 131.534 1.00 56.45 219 ALA A CA 1
ATOM 1453 C C . ALA A 1 219 ? 15.638 21.603 132.395 1.00 61.31 219 ALA A C 1
ATOM 1454 O O . ALA A 1 219 ? 14.496 21.426 132.837 1.00 68.20 219 ALA A O 1
ATOM 1456 N N . ARG A 1 220 ? 16.331 22.712 132.658 1.00 63.61 220 ARG A N 1
ATOM 1457 C CA . ARG A 1 220 ? 15.800 23.709 133.580 1.00 62.78 220 ARG A CA 1
ATOM 1458 C C . ARG A 1 220 ? 14.937 24.748 132.881 1.00 62.15 220 ARG A C 1
ATOM 1459 O O . ARG A 1 220 ? 14.483 25.694 133.529 1.00 68.47 220 ARG A O 1
ATOM 1467 N N . GLY A 1 221 ? 14.677 24.571 131.591 1.00 63.63 221 GLY A N 1
ATOM 1468 C CA . GLY A 1 221 ? 13.855 25.470 130.816 1.00 66.25 221 GLY A CA 1
ATOM 1469 C C . GLY A 1 221 ? 14.588 26.639 130.201 1.00 69.41 221 GLY A C 1
ATOM 1470 O O . GLY A 1 221 ? 13.937 27.525 129.621 1.00 71.43 221 GLY A O 1
ATOM 1471 N N . ARG A 1 222 ? 15.914 26.690 130.318 1.00 66.58 222 ARG A N 1
ATOM 1472 C CA . ARG A 1 222 ? 16.664 27.840 129.844 1.00 63.55 222 ARG A CA 1
ATOM 1473 C C . ARG A 1 222 ? 16.877 27.691 128.352 1.00 63.79 222 ARG A C 1
ATOM 1474 O O . ARG A 1 222 ? 17.008 26.580 127.840 1.00 65.09 222 ARG A O 1
ATOM 1482 N N . VAL A 1 223 ? 16.872 28.813 127.635 1.00 63.55 223 VAL A N 1
ATOM 1483 C CA . VAL A 1 223 ? 17.063 28.720 126.197 1.00 63.31 223 VAL A CA 1
ATOM 1484 C C . VAL A 1 223 ? 18.476 28.227 125.941 1.00 63.66 223 VAL A C 1
ATOM 1485 O O . VAL A 1 223 ? 19.454 28.878 126.327 1.00 71.90 223 VAL A O 1
ATOM 1489 N N . ALA A 1 224 ? 18.585 27.060 125.309 1.00 57.30 224 ALA A N 1
ATOM 1490 C CA . ALA A 1 224 ? 19.868 26.437 125.016 1.00 63.23 224 ALA A CA 1
ATOM 1491 C C . ALA A 1 224 ? 20.407 26.886 123.673 1.00 64.21 224 ALA A C 1
ATOM 1492 O O . ALA A 1 224 ? 21.607 27.155 123.534 1.00 68.42 224 ALA A O 1
ATOM 1494 N N . ALA A 1 225 ? 19.520 26.965 122.690 1.00 60.71 225 ALA A N 1
ATOM 1495 C CA . ALA A 1 225 ? 19.870 27.295 121.321 1.00 68.63 225 ALA A CA 1
ATOM 1496 C C . ALA A 1 225 ? 18.595 27.701 120.591 1.00 67.06 225 ALA A C 1
ATOM 1497 O O . ALA A 1 225 ? 17.491 27.655 121.147 1.00 56.31 225 ALA A O 1
ATOM 1499 N N . VAL A 1 226 ? 18.770 28.129 119.337 1.00 66.59 226 VAL A N 1
ATOM 1500 C CA . VAL A 1 226 ? 17.681 28.340 118.396 1.00 61.32 226 VAL A CA 1
ATOM 1501 C C . VAL A 1 226 ? 18.010 27.545 117.145 1.00 68.74 226 VAL A C 1
ATOM 1502 O O . VAL A 1 226 ? 19.160 27.541 116.689 1.00 69.18 226 VAL A O 1
ATOM 1506 N N . LEU A 1 227 ? 17.015 26.840 116.619 1.00 71.75 227 LEU A N 1
ATOM 1507 C CA . LEU A 1 227 ? 17.175 26.025 115.428 1.00 68.99 227 LEU A CA 1
ATOM 1508 C C . LEU A 1 227 ? 16.289 26.620 114.346 1.00 74.93 227 LEU A C 1
ATOM 1509 O O . LEU A 1 227 ? 15.175 27.075 114.625 1.00 74.00 227 LEU A O 1
ATOM 1514 N N . THR A 1 228 ? 16.779 26.602 113.112 1.00 75.58 228 THR A N 1
ATOM 1515 C CA . THR A 1 228 ? 16.324 27.560 112.120 1.00 80.97 228 THR A CA 1
ATOM 1516 C C . THR A 1 228 ? 16.459 26.988 110.720 1.00 75.31 228 THR A C 1
ATOM 1517 O O . THR A 1 228 ? 17.514 26.446 110.374 1.00 67.14 228 THR A O 1
ATOM 1521 N N . VAL A 1 229 ? 15.414 27.156 109.911 1.00 71.56 229 VAL A N 1
ATOM 1522 C CA . VAL A 1 229 ? 15.390 26.701 108.528 1.00 73.47 229 VAL A CA 1
ATOM 1523 C C . VAL A 1 229 ? 15.388 27.923 107.619 1.00 81.98 229 VAL A C 1
ATOM 1524 O O . VAL A 1 229 ? 14.790 28.957 107.939 1.00 83.47 229 VAL A O 1
ATOM 1528 N N . VAL A 1 230 ? 16.048 27.812 106.468 1.00 80.12 230 VAL A N 1
ATOM 1529 C CA . VAL A 1 230 ? 16.264 29.001 105.660 1.00 83.50 230 VAL A CA 1
ATOM 1530 C C . VAL A 1 230 ? 16.395 28.613 104.191 1.00 95.04 230 VAL A C 1
ATOM 1531 O O . VAL A 1 230 ? 16.844 27.512 103.858 1.00 100.46 230 VAL A O 1
ATOM 1535 N N . GLY A 1 231 ? 15.962 29.529 103.308 1.00 93.61 231 GLY A N 1
ATOM 1536 C CA . GLY A 1 231 ? 15.878 29.277 101.890 1.00 88.39 231 GLY A CA 1
ATOM 1537 C C . GLY A 1 231 ? 15.061 30.325 101.157 1.00 89.12 231 GLY A C 1
ATOM 1538 O O . GLY A 1 231 ? 14.082 30.855 101.674 1.00 88.59 231 GLY A O 1
ATOM 1539 N N . PRO A 1 232 ? 15.437 30.625 99.913 1.00 87.87 232 PRO A N 1
ATOM 1540 C CA . PRO A 1 232 ? 14.724 31.664 99.153 1.00 96.64 232 PRO A CA 1
ATOM 1541 C C . PRO A 1 232 ? 13.253 31.332 98.904 1.00 104.82 232 PRO A C 1
ATOM 1542 O O . PRO A 1 232 ? 12.836 30.173 98.924 1.00 115.43 232 PRO A O 1
ATOM 1546 N N . ALA A 1 233 ? 12.483 32.391 98.596 1.00 104.39 233 ALA A N 1
ATOM 1547 C CA . ALA A 1 233 ? 11.016 32.348 98.611 1.00 113.60 233 ALA A CA 1
ATOM 1548 C C . ALA A 1 233 ? 10.437 31.302 97.665 1.00 121.53 233 ALA A C 1
ATOM 1549 O O . ALA A 1 233 ? 9.415 30.679 97.986 1.00 126.16 233 ALA A O 1
ATOM 1551 N N . SER A 1 234 ? 11.049 31.137 96.487 1.00 124.55 234 SER A N 1
ATOM 1552 C CA . SER A 1 234 ? 10.667 30.159 95.472 1.00 128.49 234 SER A CA 1
ATOM 1553 C C . SER A 1 234 ? 10.427 28.764 96.039 1.00 128.36 234 SER A C 1
ATOM 1554 O O . SER A 1 234 ? 9.274 28.324 96.109 1.00 134.43 234 SER A O 1
ATOM 1557 N N . ILE A 1 235 ? 11.478 28.057 96.455 1.00 121.67 235 ILE A N 1
ATOM 1558 C CA . ILE A 1 235 ? 11.253 26.684 96.900 1.00 118.97 235 ILE A CA 1
ATOM 1559 C C . ILE A 1 235 ? 10.618 26.653 98.286 1.00 118.14 235 ILE A C 1
ATOM 1560 O O . ILE A 1 235 ? 9.703 25.862 98.532 1.00 118.94 235 ILE A O 1
ATOM 1565 N N . PHE A 1 236 ? 11.071 27.514 99.202 1.00 118.73 236 PHE A N 1
ATOM 1566 C CA . PHE A 1 236 ? 10.723 27.427 100.617 1.00 113.66 236 PHE A CA 1
ATOM 1567 C C . PHE A 1 236 ? 9.694 28.491 100.976 1.00 118.07 236 PHE A C 1
ATOM 1568 O O . PHE A 1 236 ? 9.984 29.693 100.917 1.00 117.64 236 PHE A O 1
ATOM 1576 N N . GLN A 1 237 ? 8.504 28.042 101.370 1.00 120.08 237 GLN A N 1
ATOM 1577 C CA . GLN A 1 237 ? 7.476 28.902 101.941 1.00 118.34 237 GLN A CA 1
ATOM 1578 C C . GLN A 1 237 ? 7.644 28.861 103.453 1.00 113.56 237 GLN A C 1
ATOM 1579 O O . GLN A 1 237 ? 7.392 27.828 104.079 1.00 111.76 237 GLN A O 1
ATOM 1585 N N . ALA A 1 238 ? 8.089 29.973 104.037 1.00 116.82 238 ALA A N 1
ATOM 1586 C CA . ALA A 1 238 ? 8.336 30.037 105.479 1.00 118.32 238 ALA A CA 1
ATOM 1587 C C . ALA A 1 238 ? 7.072 30.497 106.202 1.00 123.85 238 ALA A C 1
ATOM 1588 O O . ALA A 1 238 ? 6.984 31.602 106.738 1.00 128.03 238 ALA A O 1
ATOM 1590 N N . GLU A 1 239 ? 6.077 29.615 106.208 1.00 125.05 239 GLU A N 1
ATOM 1591 C CA . GLU A 1 239 ? 4.801 29.888 106.852 1.00 126.88 239 GLU A CA 1
ATOM 1592 C C . GLU A 1 239 ? 4.763 29.225 108.222 1.00 125.16 239 GLU A C 1
ATOM 1593 O O . GLU A 1 239 ? 5.094 28.042 108.354 1.00 122.82 239 GLU A O 1
ATOM 1599 N N . GLU A 1 240 ? 4.353 29.995 109.236 1.00 126.02 240 GLU A N 1
ATOM 1600 C CA . GLU A 1 240 ? 4.390 29.554 110.628 1.00 125.42 240 GLU A CA 1
ATOM 1601 C C . GLU A 1 240 ? 3.539 28.317 110.889 1.00 122.63 240 GLU A C 1
ATOM 1602 O O . GLU A 1 240 ? 3.625 27.753 111.985 1.00 121.30 240 GLU A O 1
ATOM 1608 N N . GLN A 1 241 ? 2.734 27.872 109.918 1.00 120.55 241 GLN A N 1
ATOM 1609 C CA . GLN A 1 241 ? 1.951 26.657 110.101 1.00 116.49 241 GLN A CA 1
ATOM 1610 C C . GLN A 1 241 ? 1.984 25.773 108.853 1.00 112.95 241 GLN A C 1
ATOM 1611 O O . GLN A 1 241 ? 0.997 25.103 108.533 1.00 111.33 241 GLN A O 1
ATOM 1617 N N . GLY A 1 242 ? 3.108 25.749 108.144 1.00 109.61 242 GLY A N 1
ATOM 1618 C CA . GLY A 1 242 ? 3.245 24.909 106.981 1.00 107.89 242 GLY A CA 1
ATOM 1619 C C . GLY A 1 242 ? 4.181 23.764 107.271 1.00 106.03 242 GLY A C 1
ATOM 1620 O O . GLY A 1 242 ? 5.173 23.938 107.977 1.00 104.84 242 GLY A O 1
ATOM 1621 N N . PRO A 1 243 ? 3.894 22.563 106.705 1.00 104.51 243 PRO A N 1
ATOM 1622 C CA . PRO A 1 243 ? 4.640 21.347 107.065 1.00 92.62 243 PRO A CA 1
ATOM 1623 C C . PRO A 1 243 ? 6.122 21.493 107.418 1.00 85.75 243 PRO A C 1
ATOM 1624 O O . PRO A 1 243 ? 6.661 20.607 108.088 1.00 90.72 243 PRO A O 1
ATOM 1628 N N . ALA A 1 244 ? 6.799 22.580 107.034 1.00 80.77 244 ALA A N 1
ATOM 1629 C CA . ALA A 1 244 ? 8.145 22.803 107.562 1.00 80.82 244 ALA A CA 1
ATOM 1630 C C . ALA A 1 244 ? 8.099 23.176 109.045 1.00 78.55 244 ALA A C 1
ATOM 1631 O O . ALA A 1 244 ? 8.954 22.742 109.828 1.00 69.04 244 ALA A O 1
ATOM 1633 N N . ALA A 1 245 ? 7.077 23.939 109.450 1.00 81.72 245 ALA A N 1
ATOM 1634 C CA . ALA A 1 245 ? 6.966 24.422 110.826 1.00 82.85 245 ALA A CA 1
ATOM 1635 C C . ALA A 1 245 ? 6.854 23.273 111.831 1.00 89.88 245 ALA A C 1
ATOM 1636 O O . ALA A 1 245 ? 7.552 23.259 112.852 1.00 87.83 245 ALA A O 1
ATOM 1638 N N . GLU A 1 246 ? 5.976 22.302 111.561 1.00 98.19 246 GLU A N 1
ATOM 1639 C CA . GLU A 1 246 ? 5.840 21.106 112.394 1.00 105.69 246 GLU A CA 1
ATOM 1640 C C . GLU A 1 246 ? 7.131 20.295 112.429 1.00 101.71 246 GLU A C 1
ATOM 1641 O O . GLU A 1 246 ? 7.595 19.916 113.509 1.00 103.81 246 GLU A O 1
ATOM 1647 N N . ARG A 1 247 ? 7.715 20.002 111.265 1.00 95.74 247 ARG A N 1
ATOM 1648 C CA . ARG A 1 247 ? 9.018 19.346 111.256 1.00 85.78 247 ARG A CA 1
ATOM 1649 C C . ARG A 1 247 ? 9.997 20.108 112.132 1.00 78.42 247 ARG A C 1
ATOM 1650 O O . ARG A 1 247 ? 10.712 19.509 112.948 1.00 79.45 247 ARG A O 1
ATOM 1658 N N . LEU A 1 248 ? 10.002 21.442 112.013 1.00 69.26 248 LEU A N 1
ATOM 1659 C CA . LEU A 1 248 ? 10.883 22.269 112.833 1.00 66.20 248 LEU A CA 1
ATOM 1660 C C . LEU A 1 248 ? 10.600 22.070 114.309 1.00 70.67 248 LEU A C 1
ATOM 1661 O O . LEU A 1 248 ? 11.522 21.851 115.108 1.00 68.00 248 LEU A O 1
ATOM 1666 N N . LEU A 1 249 ? 9.318 22.137 114.686 1.00 73.60 249 LEU A N 1
ATOM 1667 C CA . LEU A 1 249 ? 8.933 22.011 116.089 1.00 72.25 249 LEU A CA 1
ATOM 1668 C C . LEU A 1 249 ? 9.160 20.593 116.603 1.00 72.53 249 LEU A C 1
ATOM 1669 O O . LEU A 1 249 ? 9.731 20.400 117.683 1.00 73.36 249 LEU A O 1
ATOM 1674 N N . ALA A 1 250 ? 8.722 19.587 115.842 1.00 68.16 250 ALA A N 1
ATOM 1675 C CA . ALA A 1 250 ? 9.009 18.205 116.208 1.00 62.01 250 ALA A CA 1
ATOM 1676 C C . ALA A 1 250 ? 10.495 18.002 116.479 1.00 66.36 250 ALA A C 1
ATOM 1677 O O . ALA A 1 250 ? 10.875 17.369 117.476 1.00 69.61 250 ALA A O 1
ATOM 1679 N N . THR A 1 251 ? 11.353 18.548 115.613 1.00 63.40 251 THR A N 1
ATOM 1680 C CA . THR A 1 251 ? 12.792 18.454 115.843 1.00 58.54 251 THR A CA 1
ATOM 1681 C C . THR A 1 251 ? 13.183 19.155 117.139 1.00 67.08 251 THR A C 1
ATOM 1682 O O . THR A 1 251 ? 13.912 18.596 117.964 1.00 71.26 251 THR A O 1
ATOM 1686 N N . THR A 1 252 ? 12.712 20.393 117.338 1.00 63.74 252 THR A N 1
ATOM 1687 C CA . THR A 1 252 ? 13.189 21.151 118.491 1.00 61.59 252 THR A CA 1
ATOM 1688 C C . THR A 1 252 ? 12.571 20.666 119.799 1.00 62.84 252 THR A C 1
ATOM 1689 O O . THR A 1 252 ? 13.262 20.611 120.826 1.00 56.78 252 THR A O 1
ATOM 1693 N N . ARG A 1 253 ? 11.299 20.268 119.786 1.00 63.05 253 ARG A N 1
ATOM 1694 C CA . ARG A 1 253 ? 10.749 19.609 120.965 1.00 58.29 253 ARG A CA 1
ATOM 1695 C C . ARG A 1 253 ? 11.466 18.305 121.264 1.00 68.80 253 ARG A C 1
ATOM 1696 O O . ARG A 1 253 ? 11.585 17.917 122.435 1.00 71.73 253 ARG A O 1
ATOM 1704 N N . ALA A 1 254 ? 11.951 17.612 120.233 1.00 69.45 254 ALA A N 1
ATOM 1705 C CA . ALA A 1 254 ? 12.696 16.381 120.486 1.00 70.01 254 ALA A CA 1
ATOM 1706 C C . ALA A 1 254 ? 14.026 16.689 121.156 1.00 66.86 254 ALA A C 1
ATOM 1707 O O . ALA A 1 254 ? 14.337 16.142 122.220 1.00 73.27 254 ALA A O 1
ATOM 1709 N N . ILE A 1 255 ? 14.823 17.576 120.545 1.00 61.78 255 ILE A N 1
ATOM 1710 C CA . ILE A 1 255 ? 16.103 17.965 121.134 1.00 59.57 255 ILE A CA 1
ATOM 1711 C C . ILE A 1 255 ? 15.910 18.413 122.578 1.00 67.37 255 ILE A C 1
ATOM 1712 O O . ILE A 1 255 ? 16.712 18.077 123.460 1.00 61.29 255 ILE A O 1
ATOM 1717 N N . SER A 1 256 ? 14.836 19.168 122.841 1.00 64.41 256 SER A N 1
ATOM 1718 C CA . SER A 1 256 ? 14.576 19.646 124.189 1.00 60.92 256 SER A CA 1
ATOM 1719 C C . SER A 1 256 ? 14.348 18.486 125.136 1.00 65.79 256 SER A C 1
ATOM 1720 O O . SER A 1 256 ? 15.054 18.336 126.139 1.00 65.87 256 SER A O 1
ATOM 1723 N N . TRP A 1 257 ? 13.333 17.669 124.842 1.00 67.49 257 TRP A N 1
ATOM 1724 C CA . TRP A 1 257 ? 12.978 16.558 125.716 1.00 62.47 257 TRP A CA 1
ATOM 1725 C C . TRP A 1 257 ? 14.161 15.628 125.941 1.00 68.04 257 TRP A C 1
ATOM 1726 O O . TRP A 1 257 ? 14.250 14.981 126.991 1.00 67.94 257 TRP A O 1
ATOM 1737 N N . ARG A 1 258 ? 15.098 15.564 124.996 1.00 67.63 258 ARG A N 1
ATOM 1738 C CA . ARG A 1 258 ? 16.278 14.746 125.244 1.00 73.09 258 ARG A CA 1
ATOM 1739 C C . ARG A 1 258 ? 17.248 15.404 126.212 1.00 70.47 258 ARG A C 1
ATOM 1740 O O . ARG A 1 258 ? 18.078 14.707 126.812 1.00 74.23 258 ARG A O 1
ATOM 1748 N N . MET A 1 259 ? 17.163 16.719 126.374 1.00 57.20 259 MET A N 1
ATOM 1749 C CA . MET A 1 259 ? 17.916 17.430 127.386 1.00 63.10 259 MET A CA 1
ATOM 1750 C C . MET A 1 259 ? 17.169 17.522 128.714 1.00 54.54 259 MET A C 1
ATOM 1751 O O . MET A 1 259 ? 17.620 18.223 129.616 1.00 48.47 259 MET A O 1
ATOM 1756 N N . GLY A 1 260 ? 16.039 16.848 128.858 1.00 52.57 260 GLY A N 1
ATOM 1757 C CA . GLY A 1 260 ? 15.387 16.779 130.143 1.00 53.63 260 GLY A CA 1
ATOM 1758 C C . GLY A 1 260 ? 14.223 17.714 130.302 1.00 53.59 260 GLY A C 1
ATOM 1759 O O . GLY A 1 260 ? 13.535 17.663 131.331 1.00 58.55 260 GLY A O 1
ATOM 1760 N N . TYR A 1 261 ? 13.971 18.547 129.314 1.00 56.87 261 TYR A N 1
ATOM 1761 C CA . TYR A 1 261 ? 12.938 19.562 129.416 1.00 60.22 261 TYR A CA 1
ATOM 1762 C C . TYR A 1 261 ? 11.574 18.899 129.390 1.00 56.50 261 TYR A C 1
ATOM 1763 O O . TYR A 1 261 ? 11.309 18.048 128.544 1.00 57.95 261 TYR A O 1
ATOM 1772 N N . ASP A 1 262 ? 10.706 19.292 130.313 1.00 72.78 262 ASP A N 1
ATOM 1773 C CA . ASP A 1 262 ? 9.412 18.645 130.491 1.00 84.04 262 ASP A CA 1
ATOM 1774 C C . ASP A 1 262 ? 8.335 19.177 129.555 1.00 89.00 262 ASP A C 1
ATOM 1775 O O . ASP A 1 262 ? 7.196 18.697 129.614 1.00 89.97 262 ASP A O 1
ATOM 1780 N N . GLY A 1 263 ? 8.643 20.164 128.720 1.00 91.85 263 GLY A N 1
ATOM 1781 C CA . GLY A 1 263 ? 7.650 20.715 127.821 1.00 94.65 263 GLY A CA 1
ATOM 1782 C C . GLY A 1 263 ? 6.770 21.807 128.393 1.00 99.93 263 GLY A C 1
ATOM 1783 O O . GLY A 1 263 ? 5.779 22.172 127.749 1.00 98.19 263 GLY A O 1
ATOM 1784 N N . THR A 1 264 ? 7.085 22.328 129.581 1.00 105.72 264 THR A N 1
ATOM 1785 C CA . THR A 1 264 ? 6.377 23.474 130.164 1.00 108.25 264 THR A CA 1
ATOM 1786 C C . THR A 1 264 ? 7.353 24.445 130.832 1.00 106.69 264 THR A C 1
ATOM 1787 O O . THR A 1 264 ? 7.564 25.564 130.358 1.00 106.72 264 THR A O 1
ATOM 1791 N N . VAL B 1 16 ? 15.850 -8.144 143.797 1.00 134.32 16 VAL B N 1
ATOM 1792 C CA . VAL B 1 16 ? 16.192 -7.257 144.899 1.00 132.70 16 VAL B CA 1
ATOM 1793 C C . VAL B 1 16 ? 17.715 -7.186 145.037 1.00 134.01 16 VAL B C 1
ATOM 1794 O O . VAL B 1 16 ? 18.256 -6.155 145.423 1.00 133.59 16 VAL B O 1
ATOM 1798 N N . ARG B 1 17 ? 18.415 -8.277 144.717 1.00 136.26 17 ARG B N 1
ATOM 1799 C CA . ARG B 1 17 ? 19.873 -8.212 144.726 1.00 131.65 17 ARG B CA 1
ATOM 1800 C C . ARG B 1 17 ? 20.390 -7.547 143.455 1.00 130.02 17 ARG B C 1
ATOM 1801 O O . ARG B 1 17 ? 21.169 -6.589 143.513 1.00 127.03 17 ARG B O 1
ATOM 1809 N N . SER B 1 18 ? 19.933 -8.016 142.300 1.00 131.28 18 SER B N 1
ATOM 1810 C CA . SER B 1 18 ? 20.351 -7.459 141.025 1.00 129.51 18 SER B CA 1
ATOM 1811 C C . SER B 1 18 ? 19.597 -6.180 140.683 1.00 126.31 18 SER B C 1
ATOM 1812 O O . SER B 1 18 ? 19.917 -5.525 139.682 1.00 123.27 18 SER B O 1
ATOM 1815 N N . ALA B 1 19 ? 18.594 -5.822 141.489 1.00 126.89 19 ALA B N 1
ATOM 1816 C CA . ALA B 1 19 ? 18.017 -4.486 141.414 1.00 116.92 19 ALA B CA 1
ATOM 1817 C C . ALA B 1 19 ? 19.078 -3.428 141.654 1.00 104.76 19 ALA B C 1
ATOM 1818 O O . ALA B 1 19 ? 19.052 -2.360 141.028 1.00 96.31 19 ALA B O 1
ATOM 1820 N N . GLU B 1 20 ? 20.032 -3.726 142.536 1.00 101.42 20 GLU B N 1
ATOM 1821 C CA . GLU B 1 20 ? 21.067 -2.782 142.919 1.00 95.17 20 GLU B CA 1
ATOM 1822 C C . GLU B 1 20 ? 22.263 -2.790 141.983 1.00 87.85 20 GLU B C 1
ATOM 1823 O O . GLU B 1 20 ? 22.980 -1.789 141.926 1.00 90.27 20 GLU B O 1
ATOM 1829 N N . VAL B 1 21 ? 22.513 -3.879 141.254 1.00 85.26 21 VAL B N 1
ATOM 1830 C CA . VAL B 1 21 ? 23.583 -3.795 140.266 1.00 82.80 21 VAL B CA 1
ATOM 1831 C C . VAL B 1 21 ? 23.165 -2.867 139.143 1.00 77.60 21 VAL B C 1
ATOM 1832 O O . VAL B 1 21 ? 23.993 -2.114 138.616 1.00 76.11 21 VAL B O 1
ATOM 1836 N N . GLY B 1 22 ? 21.880 -2.864 138.789 1.00 78.77 22 GLY B N 1
ATOM 1837 C CA . GLY B 1 22 ? 21.365 -1.857 137.878 1.00 76.22 22 GLY B CA 1
ATOM 1838 C C . GLY B 1 22 ? 21.778 -0.458 138.284 1.00 73.85 22 GLY B C 1
ATOM 1839 O O . GLY B 1 22 ? 22.445 0.249 137.523 1.00 75.53 22 GLY B O 1
ATOM 1840 N N . THR B 1 23 ? 21.405 -0.051 139.500 1.00 76.12 23 THR B N 1
ATOM 1841 C CA . THR B 1 23 ? 21.790 1.268 139.991 1.00 68.98 23 THR B CA 1
ATOM 1842 C C . THR B 1 23 ? 23.296 1.380 140.208 1.00 65.36 23 THR B C 1
ATOM 1843 O O . THR B 1 23 ? 23.840 2.474 140.106 1.00 61.99 23 THR B O 1
ATOM 1847 N N . ASP B 1 24 ? 23.990 0.272 140.475 1.00 70.33 24 ASP B N 1
ATOM 1848 C CA . ASP B 1 24 ? 25.446 0.323 140.560 1.00 65.58 24 ASP B CA 1
ATOM 1849 C C . ASP B 1 24 ? 26.049 0.797 139.248 1.00 62.78 24 ASP B C 1
ATOM 1850 O O . ASP B 1 24 ? 26.956 1.640 139.237 1.00 62.09 24 ASP B O 1
ATOM 1855 N N . ILE B 1 25 ? 25.559 0.267 138.129 1.00 62.82 25 ILE B N 1
ATOM 1856 C CA . ILE B 1 25 ? 26.063 0.706 136.838 1.00 64.06 25 ILE B CA 1
ATOM 1857 C C . ILE B 1 25 ? 25.700 2.161 136.603 1.00 65.22 25 ILE B C 1
ATOM 1858 O O . ILE B 1 25 ? 26.522 2.944 136.099 1.00 69.87 25 ILE B O 1
ATOM 1863 N N . LEU B 1 26 ? 24.492 2.567 137.020 1.00 62.58 26 LEU B N 1
ATOM 1864 C CA . LEU B 1 26 ? 24.140 3.990 136.988 1.00 63.76 26 LEU B CA 1
ATOM 1865 C C . LEU B 1 26 ? 25.203 4.856 137.664 1.00 63.12 26 LEU B C 1
ATOM 1866 O O . LEU B 1 26 ? 25.579 5.911 137.136 1.00 65.53 26 LEU B O 1
ATOM 1871 N N . LYS B 1 27 ? 25.688 4.441 138.851 1.00 61.11 27 LYS B N 1
ATOM 1872 C CA . LYS B 1 27 ? 26.610 5.309 139.585 1.00 58.09 27 LYS B CA 1
ATOM 1873 C C . LYS B 1 27 ? 27.972 5.364 138.925 1.00 63.79 27 LYS B C 1
ATOM 1874 O O . LYS B 1 27 ? 28.638 6.410 138.959 1.00 60.69 27 LYS B O 1
ATOM 1880 N N . ALA B 1 28 ? 28.419 4.248 138.342 1.00 70.32 28 ALA B N 1
ATOM 1881 C CA . ALA B 1 28 ? 29.639 4.294 137.539 1.00 75.13 28 ALA B CA 1
ATOM 1882 C C . ALA B 1 28 ? 29.462 5.212 136.341 1.00 72.81 28 ALA B C 1
ATOM 1883 O O . ALA B 1 28 ? 30.341 6.038 136.050 1.00 66.98 28 ALA B O 1
ATOM 1885 N N . LEU B 1 29 ? 28.331 5.075 135.631 1.00 72.78 29 LEU B N 1
ATOM 1886 C CA . LEU B 1 29 ? 28.042 5.968 134.511 1.00 69.46 29 LEU B CA 1
ATOM 1887 C C . LEU B 1 29 ? 28.159 7.428 134.938 1.00 69.90 29 LEU B C 1
ATOM 1888 O O . LEU B 1 29 ? 28.698 8.255 134.197 1.00 68.68 29 LEU B O 1
ATOM 1893 N N . ALA B 1 30 ? 27.703 7.760 136.152 1.00 60.74 30 ALA B N 1
ATOM 1894 C CA . ALA B 1 30 ? 27.853 9.136 136.619 1.00 49.34 30 ALA B CA 1
ATOM 1895 C C . ALA B 1 30 ? 29.318 9.475 136.876 1.00 59.23 30 ALA B C 1
ATOM 1896 O O . ALA B 1 30 ? 29.824 10.493 136.385 1.00 70.96 30 ALA B O 1
ATOM 1898 N N . GLU B 1 31 ? 30.023 8.635 137.638 1.00 55.13 31 GLU B N 1
ATOM 1899 C CA . GLU B 1 31 ? 31.417 8.933 137.950 1.00 59.47 31 GLU B CA 1
ATOM 1900 C C . GLU B 1 31 ? 32.247 9.093 136.693 1.00 66.77 31 GLU B C 1
ATOM 1901 O O . GLU B 1 31 ? 33.189 9.893 136.662 1.00 69.86 31 GLU B O 1
ATOM 1907 N N . LEU B 1 32 ? 31.912 8.346 135.646 1.00 70.88 32 LEU B N 1
ATOM 1908 C CA . LEU B 1 32 ? 32.688 8.320 134.421 1.00 74.19 32 LEU B CA 1
ATOM 1909 C C . LEU B 1 32 ? 32.113 9.229 133.337 1.00 78.58 32 LEU B C 1
ATOM 1910 O O . LEU B 1 32 ? 32.593 9.203 132.196 1.00 85.13 32 LEU B O 1
ATOM 1915 N N . SER B 1 33 ? 31.106 10.031 133.668 1.00 72.91 33 SER B N 1
ATOM 1916 C CA . SER B 1 33 ? 30.477 10.903 132.688 1.00 74.86 33 SER B CA 1
ATOM 1917 C C . SER B 1 33 ? 31.485 11.972 132.218 1.00 77.51 33 SER B C 1
ATOM 1918 O O . SER B 1 33 ? 32.461 12.249 132.915 1.00 82.19 33 SER B O 1
ATOM 1921 N N . PRO B 1 34 ? 31.264 12.573 131.034 1.00 71.95 34 PRO B N 1
ATOM 1922 C CA . PRO B 1 34 ? 30.133 12.521 130.098 1.00 68.75 34 PRO B CA 1
ATOM 1923 C C . PRO B 1 34 ? 29.935 11.203 129.343 1.00 76.44 34 PRO B C 1
ATOM 1924 O O . PRO B 1 34 ? 28.787 10.816 129.145 1.00 79.94 34 PRO B O 1
ATOM 1928 N N . ALA B 1 35 ? 31.003 10.544 128.894 1.00 76.87 35 ALA B N 1
ATOM 1929 C CA . ALA B 1 35 ? 30.844 9.324 128.113 1.00 73.43 35 ALA B CA 1
ATOM 1930 C C . ALA B 1 35 ? 31.895 8.296 128.498 1.00 80.74 35 ALA B C 1
ATOM 1931 O O . ALA B 1 35 ? 32.956 8.626 129.038 1.00 84.20 35 ALA B O 1
ATOM 1933 N N . THR B 1 36 ? 31.595 7.036 128.183 1.00 78.75 36 THR B N 1
ATOM 1934 C CA . THR B 1 36 ? 32.544 5.959 128.395 1.00 78.27 36 THR B CA 1
ATOM 1935 C C . THR B 1 36 ? 32.312 4.868 127.375 1.00 75.46 36 THR B C 1
ATOM 1936 O O . THR B 1 36 ? 31.165 4.549 127.051 1.00 75.17 36 THR B O 1
ATOM 1940 N N . SER B 1 37 ? 33.415 4.306 126.881 1.00 79.05 37 SER B N 1
ATOM 1941 C CA . SER B 1 37 ? 33.374 2.997 126.253 1.00 75.64 37 SER B CA 1
ATOM 1942 C C . SER B 1 37 ? 32.810 1.969 127.228 1.00 77.85 37 SER B C 1
ATOM 1943 O O . SER B 1 37 ? 33.035 2.041 128.441 1.00 72.40 37 SER B O 1
ATOM 1946 N N . LEU B 1 38 ? 32.051 1.015 126.692 1.00 80.70 38 LEU B N 1
ATOM 1947 C CA . LEU B 1 38 ? 31.549 -0.070 127.525 1.00 75.58 38 LEU B CA 1
ATOM 1948 C C . LEU B 1 38 ? 32.686 -0.770 128.259 1.00 78.90 38 LEU B C 1
ATOM 1949 O O . LEU B 1 38 ? 32.575 -1.053 129.456 1.00 81.47 38 LEU B O 1
ATOM 1954 N N . SER B 1 39 ? 33.795 -1.047 127.563 1.00 80.45 39 SER B N 1
ATOM 1955 C CA . SER B 1 39 ? 34.898 -1.778 128.182 1.00 84.52 39 SER B CA 1
ATOM 1956 C C . SER B 1 39 ? 35.494 -1.004 129.354 1.00 91.26 39 SER B C 1
ATOM 1957 O O . SER B 1 39 ? 35.810 -1.585 130.400 1.00 89.03 39 SER B O 1
ATOM 1960 N N . AR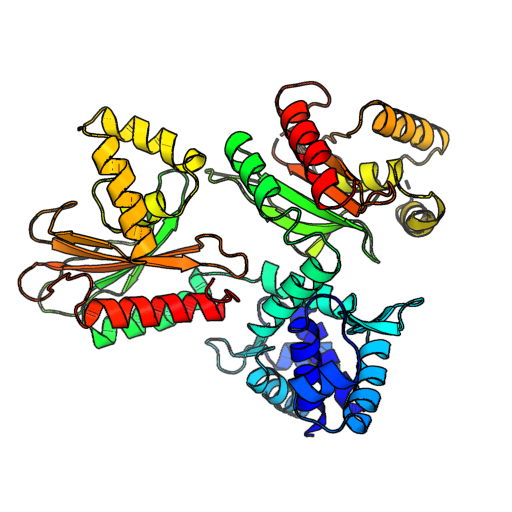G B 1 40 ? 35.671 0.305 129.199 1.00 95.25 40 ARG B N 1
ATOM 1961 C CA . ARG B 1 40 ? 36.169 1.086 130.326 1.00 96.03 40 ARG B CA 1
ATOM 1962 C C . ARG B 1 40 ? 35.171 1.073 131.478 1.00 88.65 40 ARG B C 1
ATOM 1963 O O . ARG B 1 40 ? 35.561 0.954 132.649 1.00 87.82 40 ARG B O 1
ATOM 1971 N N . LEU B 1 41 ? 33.876 1.154 131.159 1.00 79.37 41 LEU B N 1
ATOM 1972 C CA . LEU B 1 41 ? 32.846 1.056 132.187 1.00 74.32 41 LEU B CA 1
ATOM 1973 C C . LEU B 1 41 ? 32.910 -0.285 132.921 1.00 78.48 41 LEU B C 1
ATOM 1974 O O . LEU B 1 41 ? 32.708 -0.341 134.139 1.00 81.87 41 LEU B O 1
ATOM 1979 N N . ALA B 1 42 ? 33.190 -1.377 132.208 1.00 76.34 42 ALA B N 1
ATOM 1980 C CA . ALA B 1 42 ? 33.199 -2.678 132.871 1.00 75.79 42 ALA B CA 1
ATOM 1981 C C . ALA B 1 42 ? 34.398 -2.817 133.798 1.00 73.70 42 ALA B C 1
ATOM 1982 O O . ALA B 1 42 ? 34.273 -3.369 134.897 1.00 70.76 42 ALA B O 1
ATOM 1984 N N . GLU B 1 43 ? 35.566 -2.322 133.380 1.00 75.39 43 GLU B N 1
ATOM 1985 C CA . GLU B 1 43 ? 36.728 -2.353 134.261 1.00 80.62 43 GLU B CA 1
ATOM 1986 C C . GLU B 1 43 ? 36.467 -1.586 135.548 1.00 76.27 43 GLU B C 1
ATOM 1987 O O . GLU B 1 43 ? 36.894 -2.012 136.621 1.00 78.52 43 GLU B O 1
ATOM 1993 N N . HIS B 1 44 ? 35.764 -0.455 135.462 1.00 77.10 44 HIS B N 1
ATOM 1994 C CA . HIS B 1 44 ? 35.484 0.343 136.655 1.00 76.24 44 HIS B CA 1
ATOM 1995 C C . HIS B 1 44 ? 34.673 -0.450 137.671 1.00 70.38 44 HIS B C 1
ATOM 1996 O O . HIS B 1 44 ? 35.028 -0.505 138.850 1.00 70.21 44 HIS B O 1
ATOM 2003 N N . VAL B 1 45 ? 33.584 -1.088 137.231 1.00 66.07 45 VAL B N 1
ATOM 2004 C CA . VAL B 1 45 ? 32.749 -1.852 138.157 1.00 64.64 45 VAL B CA 1
ATOM 2005 C C . VAL B 1 45 ? 33.300 -3.234 138.471 1.00 71.23 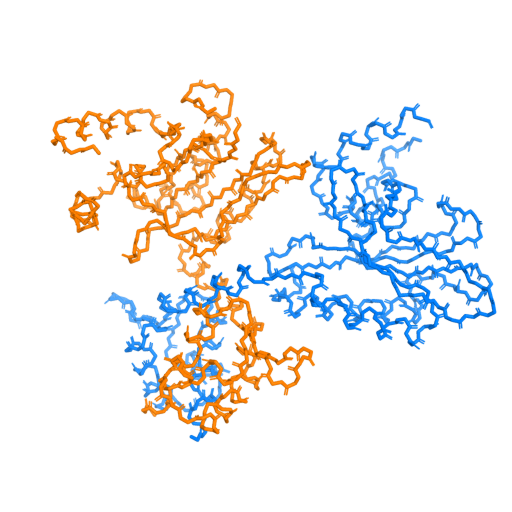45 VAL B C 1
ATOM 2006 O O . VAL B 1 45 ? 32.788 -3.894 139.382 1.00 74.80 45 VAL B O 1
ATOM 2010 N N . GLY B 1 46 ? 34.332 -3.690 137.769 1.00 75.16 46 GLY B N 1
ATOM 2011 C CA . GLY B 1 46 ? 34.887 -5.013 138.039 1.00 72.81 46 GLY B CA 1
ATOM 2012 C C . GLY B 1 46 ? 33.972 -6.170 137.683 1.00 77.66 46 GLY B C 1
ATOM 2013 O O . GLY B 1 46 ? 33.897 -7.149 138.437 1.00 86.25 46 GLY B O 1
ATOM 2014 N N . MET B 1 47 ? 33.276 -6.086 136.554 1.00 80.42 47 MET B N 1
ATOM 2015 C CA . MET B 1 47 ? 32.368 -7.117 136.075 1.00 83.73 47 MET B CA 1
ATOM 2016 C C . MET B 1 47 ? 32.651 -7.437 134.618 1.00 85.18 47 MET B C 1
ATOM 2017 O O . MET B 1 47 ? 33.263 -6.634 133.906 1.00 85.97 47 MET B O 1
ATOM 2022 N N . PRO B 1 48 ? 32.200 -8.600 134.137 1.00 88.25 48 PRO B N 1
ATOM 2023 C CA . PRO B 1 48 ? 32.346 -8.921 132.707 1.00 89.62 48 PRO B CA 1
ATOM 2024 C C . PRO B 1 48 ? 31.647 -7.911 131.808 1.00 85.69 48 PRO B C 1
ATOM 2025 O O . PRO B 1 48 ? 30.581 -7.380 132.139 1.00 77.41 48 PRO B O 1
ATOM 2029 N N . ALA B 1 49 ? 32.267 -7.652 130.651 1.00 88.31 49 ALA B N 1
ATOM 2030 C CA . ALA B 1 49 ? 31.751 -6.638 129.740 1.00 86.40 49 ALA B CA 1
ATOM 2031 C C . ALA B 1 49 ? 30.400 -7.043 129.159 1.00 93.68 49 ALA B C 1
ATOM 2032 O O . ALA B 1 49 ? 29.567 -6.172 128.867 1.00 89.56 49 ALA B O 1
ATOM 2034 N N . SER B 1 50 ? 30.159 -8.354 128.999 1.00 97.56 50 SER B N 1
ATOM 2035 C CA . SER B 1 50 ? 28.858 -8.824 128.520 1.00 94.50 50 SER B CA 1
ATOM 2036 C C . SER B 1 50 ? 27.761 -8.589 129.557 1.00 93.93 50 SER B C 1
ATOM 2037 O O . SER B 1 50 ? 26.636 -8.214 129.204 1.00 91.63 50 SER B O 1
ATOM 2040 N N . LYS B 1 51 ? 28.068 -8.804 130.839 1.00 95.83 51 LYS B N 1
ATOM 2041 C CA . LYS B 1 51 ? 27.075 -8.575 131.883 1.00 91.24 51 LYS B CA 1
ATOM 2042 C C . LYS B 1 51 ? 26.732 -7.099 131.986 1.00 84.25 51 LYS B C 1
ATOM 2043 O O . LYS B 1 51 ? 25.558 -6.732 132.087 1.00 84.55 51 LYS B O 1
ATOM 2049 N N . VAL B 1 52 ? 27.750 -6.237 131.944 1.00 81.20 52 VAL B N 1
ATOM 2050 C CA . VAL B 1 52 ? 27.523 -4.793 131.933 1.00 76.97 52 VAL B CA 1
ATOM 2051 C C . VAL B 1 52 ? 26.678 -4.388 130.729 1.00 82.93 52 VAL B C 1
ATOM 2052 O O . VAL B 1 52 ? 25.741 -3.582 130.844 1.00 76.58 52 VAL B O 1
ATOM 2056 N N . HIS B 1 53 ? 27.016 -4.914 129.549 1.00 89.68 53 HIS B N 1
ATOM 2057 C CA . HIS B 1 53 ? 26.298 -4.517 128.347 1.00 93.98 53 HIS B CA 1
ATOM 2058 C C . HIS B 1 53 ? 24.808 -4.803 128.478 1.00 92.09 53 HIS B C 1
ATOM 2059 O O . HIS B 1 53 ? 23.979 -4.008 128.018 1.00 90.28 53 HIS B O 1
ATOM 2066 N N . ARG B 1 54 ? 24.445 -5.907 129.135 1.00 89.52 54 ARG B N 1
ATOM 2067 C CA . ARG B 1 54 ? 23.034 -6.266 129.209 1.00 89.99 54 ARG B CA 1
ATOM 2068 C C . ARG B 1 54 ? 22.290 -5.363 130.193 1.00 85.76 54 ARG B C 1
ATOM 2069 O O . ARG B 1 54 ? 21.224 -4.829 129.866 1.00 90.64 54 ARG B O 1
ATOM 2077 N N . TYR B 1 55 ? 22.856 -5.134 131.386 1.00 78.76 55 TYR B N 1
ATOM 2078 C CA . TYR B 1 55 ? 22.248 -4.182 132.321 1.00 78.80 55 TYR B CA 1
ATOM 2079 C C . TYR B 1 55 ? 22.125 -2.788 131.710 1.00 77.59 55 TYR B C 1
ATOM 2080 O O . TYR B 1 55 ? 21.178 -2.055 132.021 1.00 77.03 55 TYR B O 1
ATOM 2089 N N . LEU B 1 56 ? 23.072 -2.402 130.850 1.00 73.34 56 LEU B N 1
ATOM 2090 C CA . LEU B 1 56 ? 22.985 -1.104 130.194 1.00 75.08 56 LEU B CA 1
ATOM 2091 C C . LEU B 1 56 ? 21.694 -0.974 129.384 1.00 79.90 56 LEU B C 1
ATOM 2092 O O . LEU B 1 56 ? 21.091 0.103 129.332 1.00 79.49 56 LEU B O 1
ATOM 2097 N N . GLN B 1 57 ? 21.230 -2.062 128.772 1.00 83.42 57 GLN B N 1
ATOM 2098 C CA . GLN B 1 57 ? 20.009 -1.936 127.983 1.00 91.78 57 GLN B CA 1
ATOM 2099 C C . GLN B 1 57 ? 18.776 -1.776 128.869 1.00 90.61 57 GLN B C 1
ATOM 2100 O O . GLN B 1 57 ? 17.839 -1.062 128.494 1.00 96.80 57 GLN B O 1
ATOM 2106 N N . ALA B 1 58 ? 18.771 -2.390 130.055 1.00 87.43 58 ALA B N 1
ATOM 2107 C CA . ALA B 1 58 ? 17.669 -2.191 130.997 1.00 89.32 58 ALA B CA 1
ATOM 2108 C C . ALA B 1 58 ? 17.483 -0.713 131.338 1.00 88.99 58 ALA B C 1
ATOM 2109 O O . ALA B 1 58 ? 16.349 -0.212 131.374 1.00 90.55 58 ALA B O 1
ATOM 2111 N N . LEU B 1 59 ? 18.588 -0.001 131.588 1.00 83.46 59 LEU B N 1
ATOM 2112 C CA . LEU B 1 59 ? 18.531 1.426 131.889 1.00 78.92 59 LEU B CA 1
ATOM 2113 C C . LEU B 1 59 ? 18.230 2.267 130.662 1.00 81.49 59 LEU B C 1
ATOM 2114 O O . LEU B 1 59 ? 17.653 3.353 130.788 1.00 81.32 59 LEU B O 1
ATOM 2119 N N . ILE B 1 60 ? 18.627 1.795 129.478 1.00 85.70 60 ILE B N 1
ATOM 2120 C CA . ILE B 1 60 ? 18.344 2.534 128.255 1.00 87.23 60 ILE B CA 1
ATOM 2121 C C . ILE B 1 60 ? 16.852 2.514 127.965 1.00 90.19 60 ILE B C 1
ATOM 2122 O O . ILE B 1 60 ? 16.261 3.539 127.600 1.00 91.28 60 ILE B O 1
ATOM 2127 N N . ALA B 1 61 ? 16.217 1.354 128.142 1.00 88.55 61 ALA B N 1
ATOM 2128 C CA . A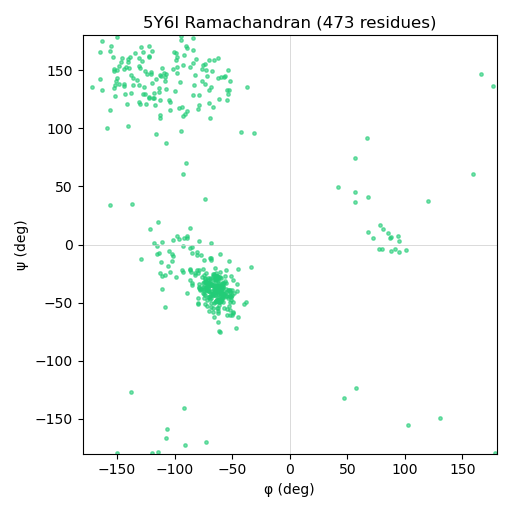LA B 1 61 ? 14.762 1.299 128.067 1.00 90.24 61 ALA B CA 1
ATOM 2129 C C . ALA B 1 61 ? 14.133 2.213 129.111 1.00 88.07 61 ALA B C 1
ATOM 2130 O O . ALA B 1 61 ? 13.182 2.942 128.816 1.00 95.86 61 ALA B O 1
ATOM 2132 N N . SER B 1 62 ? 14.671 2.206 130.332 1.00 78.68 62 SER B N 1
ATOM 2133 C CA . SER B 1 62 ? 14.210 3.123 131.367 1.00 78.20 62 SER B CA 1
ATOM 2134 C C . SER B 1 62 ? 14.492 4.578 131.030 1.00 75.15 62 SER B C 1
ATOM 2135 O O . SER B 1 62 ? 13.870 5.463 131.624 1.00 76.24 62 SER B O 1
ATOM 2138 N N . GLY B 1 63 ? 15.431 4.851 130.124 1.00 68.41 63 GLY B N 1
ATOM 2139 C CA . GLY B 1 63 ? 15.845 6.216 129.876 1.00 66.76 63 GLY B CA 1
ATOM 2140 C C . GLY B 1 63 ? 16.841 6.816 130.854 1.00 70.53 63 GLY B C 1
ATOM 2141 O O . GLY B 1 63 ? 17.043 8.041 130.826 1.00 75.24 63 GLY B O 1
ATOM 2142 N N . PHE B 1 64 ? 17.481 6.011 131.708 1.00 67.63 64 PHE B N 1
ATOM 2143 C CA . PHE B 1 64 ? 18.560 6.500 132.564 1.00 62.91 64 PHE B CA 1
ATOM 2144 C C . PHE B 1 64 ? 19.918 6.455 131.881 1.00 65.87 64 PHE B C 1
ATOM 2145 O O . PHE B 1 64 ? 20.910 6.894 132.470 1.00 65.34 64 PHE B O 1
ATOM 2153 N N . ALA B 1 65 ? 19.990 5.935 130.661 1.00 73.24 65 ALA B N 1
ATOM 2154 C CA . ALA B 1 65 ? 21.243 5.859 129.920 1.00 71.11 65 ALA B CA 1
ATOM 2155 C C . ALA B 1 65 ? 20.926 5.939 128.443 1.00 72.08 65 ALA B C 1
ATOM 2156 O O . ALA B 1 65 ? 19.843 5.533 128.016 1.00 74.40 65 ALA B O 1
ATOM 2158 N N . VAL B 1 66 ? 21.862 6.495 127.665 1.00 78.35 66 VAL B N 1
ATOM 2159 C CA . VAL B 1 66 ? 21.785 6.476 126.204 1.00 81.37 66 VAL B CA 1
ATOM 2160 C C . VAL B 1 66 ? 23.104 5.953 125.648 1.00 88.31 66 VAL B C 1
ATOM 2161 O O . VAL B 1 66 ? 24.095 5.797 126.363 1.00 86.39 66 VAL B O 1
ATOM 2165 N N . GLN B 1 67 ? 23.095 5.687 124.342 1.00 95.47 67 GLN B N 1
ATOM 2166 C CA . GLN B 1 67 ? 24.242 5.180 123.598 1.00 93.02 67 GLN B CA 1
ATOM 2167 C C . GLN B 1 67 ? 24.633 6.220 122.552 1.00 93.73 67 GLN B C 1
ATOM 2168 O O . GLN B 1 67 ? 23.822 6.560 121.682 1.00 81.32 67 GLN B O 1
ATOM 2174 N N . ASP B 1 68 ? 25.868 6.721 122.642 1.00 103.59 68 ASP B N 1
ATOM 2175 C CA . ASP B 1 68 ? 26.334 7.847 121.832 1.00 109.98 68 ASP B CA 1
ATOM 2176 C C . ASP B 1 68 ? 26.544 7.397 120.385 1.00 111.34 68 ASP B C 1
ATOM 2177 O O . ASP B 1 68 ? 26.156 6.297 119.984 1.00 109.13 68 ASP B O 1
ATOM 2182 N N . ALA B 1 69 ? 27.173 8.264 119.580 1.00 121.44 69 ALA B N 1
ATOM 2183 C CA . ALA B 1 69 ? 27.311 7.997 118.147 1.00 129.90 69 ALA B CA 1
ATOM 2184 C C . ALA B 1 69 ? 28.178 6.773 117.893 1.00 135.33 69 ALA B C 1
ATOM 2185 O O . ALA B 1 69 ? 27.894 5.983 116.984 1.00 134.40 69 ALA B O 1
ATOM 2187 N N . SER B 1 70 ? 29.245 6.610 118.677 1.00 139.33 70 SER B N 1
ATOM 2188 C CA . SER B 1 70 ? 29.996 5.361 118.712 1.00 139.58 70 SER B CA 1
ATOM 2189 C C . SER B 1 70 ? 29.125 4.296 119.361 1.00 139.61 70 SER B C 1
ATOM 2190 O O . SER B 1 70 ? 28.883 4.343 120.570 1.00 137.31 70 SER B O 1
ATOM 2193 N N . THR B 1 71 ? 28.647 3.335 118.566 1.00 144.95 71 THR B N 1
ATOM 2194 C CA . THR B 1 71 ? 27.632 2.391 119.036 1.00 142.50 71 THR B CA 1
ATOM 2195 C C . THR B 1 71 ? 28.184 1.348 120.008 1.00 145.10 71 THR B C 1
ATOM 2196 O O . THR B 1 71 ? 27.819 0.170 119.947 1.00 158.46 71 THR B O 1
ATOM 2200 N N . ASN B 1 72 ? 29.082 1.769 120.902 1.00 135.32 72 ASN B N 1
ATOM 2201 C CA . ASN B 1 72 ? 29.413 1.051 122.127 1.00 126.47 72 ASN B CA 1
ATOM 2202 C C . ASN B 1 72 ? 29.977 2.058 123.135 1.00 118.05 72 ASN B C 1
ATOM 2203 O O . ASN B 1 72 ? 30.863 1.723 123.929 1.00 121.16 72 ASN B O 1
ATOM 2208 N N . HIS B 1 73 ? 29.465 3.297 123.105 1.00 106.00 73 HIS B N 1
ATOM 2209 C CA . HIS B 1 73 ? 29.833 4.354 124.047 1.00 97.43 73 HIS B CA 1
ATOM 2210 C C . HIS B 1 73 ? 28.570 4.928 124.669 1.00 91.34 73 HIS B C 1
ATOM 2211 O O . HIS B 1 73 ? 27.642 5.302 123.947 1.00 95.69 73 HIS B O 1
ATOM 2218 N N . TYR B 1 74 ? 28.540 5.015 125.998 1.00 81.81 74 TYR B N 1
ATOM 2219 C CA . TYR B 1 74 ? 27.319 5.310 126.738 1.00 72.41 74 TYR B CA 1
ATOM 2220 C C . TYR B 1 74 ? 27.484 6.559 127.590 1.00 64.94 74 TYR B C 1
ATOM 2221 O O . TYR B 1 74 ? 28.603 6.981 127.911 1.00 58.25 74 TYR B O 1
ATOM 2230 N N . SER B 1 75 ? 26.337 7.121 127.977 1.00 66.21 75 SER B N 1
ATOM 2231 C CA . SER B 1 75 ? 26.263 8.341 128.775 1.00 69.22 75 SER B CA 1
ATOM 2232 C C . SER B 1 75 ? 24.931 8.361 129.511 1.00 71.14 75 SER B C 1
ATOM 2233 O O . SER B 1 75 ? 24.028 7.574 129.217 1.00 74.87 75 SER B O 1
ATOM 2236 N N . LEU B 1 76 ? 24.816 9.260 130.485 1.00 68.84 76 LEU B N 1
ATOM 2237 C CA . LEU B 1 76 ? 23.615 9.268 131.309 1.00 63.40 76 LEU B CA 1
ATOM 2238 C C . LEU B 1 76 ? 22.414 9.688 130.475 1.00 64.99 76 LEU B C 1
ATOM 2239 O O . LEU B 1 76 ? 22.537 10.460 129.518 1.00 70.76 76 LEU B O 1
ATOM 2244 N N . GLY B 1 77 ? 21.240 9.153 130.842 1.00 64.22 77 GLY B N 1
ATOM 2245 C CA . GLY B 1 77 ? 20.031 9.331 130.061 1.00 63.51 77 GLY B CA 1
ATOM 2246 C C . GLY B 1 77 ? 19.177 10.492 130.536 1.00 68.49 77 GLY B C 1
ATOM 2247 O O . GLY B 1 77 ? 19.452 11.149 131.541 1.00 75.85 77 GLY B O 1
ATOM 2248 N N . ARG B 1 78 ? 18.100 10.736 129.790 1.00 68.54 78 ARG B N 1
ATOM 2249 C CA . ARG B 1 78 ? 17.225 11.864 130.097 1.00 66.16 78 ARG B CA 1
ATOM 2250 C C . ARG B 1 78 ? 16.587 11.719 131.478 1.00 69.26 78 ARG B C 1
ATOM 2251 O O . ARG B 1 78 ? 16.403 12.714 132.189 1.00 64.10 78 ARG B O 1
ATOM 2259 N N . GLU B 1 79 ? 16.254 10.487 131.880 1.00 73.39 79 GLU B N 1
ATOM 2260 C CA . GLU B 1 79 ? 15.624 10.282 133.182 1.00 72.23 79 GLU B CA 1
ATOM 2261 C C . GLU B 1 79 ? 16.528 10.706 134.325 1.00 60.25 79 GLU B C 1
ATOM 2262 O O . GLU B 1 79 ? 16.042 11.125 135.380 1.00 66.79 79 GLU B O 1
ATOM 2268 N N . ALA B 1 80 ? 17.836 10.604 134.133 1.00 51.59 80 ALA B N 1
ATOM 2269 C CA . ALA B 1 80 ? 18.778 11.069 135.138 1.00 56.29 80 ALA B CA 1
ATOM 2270 C C . ALA B 1 80 ? 18.633 12.564 135.393 1.00 63.31 80 ALA B C 1
ATOM 2271 O O . ALA B 1 80 ? 18.757 13.023 136.534 1.00 67.79 80 ALA B O 1
ATOM 2273 N N . LEU B 1 81 ? 18.394 13.353 134.343 1.00 72.85 81 LEU B N 1
ATOM 2274 C CA . LEU B 1 81 ? 18.115 14.772 134.560 1.00 67.55 81 LEU B CA 1
ATOM 2275 C C . LEU B 1 81 ? 16.816 14.948 135.319 1.00 61.93 81 LEU B C 1
ATOM 2276 O O . LEU B 1 81 ? 16.733 15.762 136.243 1.00 64.63 81 LEU B O 1
ATOM 2281 N N . ARG B 1 82 ? 15.790 14.191 134.939 1.00 59.65 82 ARG B N 1
ATOM 2282 C CA . ARG B 1 82 ? 14.531 14.244 135.673 1.00 67.96 82 ARG B CA 1
ATOM 2283 C C . ARG B 1 82 ? 14.759 13.995 137.157 1.00 65.72 82 ARG B C 1
ATOM 2284 O O . ARG B 1 82 ? 14.257 14.737 138.008 1.00 59.95 82 ARG B O 1
ATOM 2292 N N . VAL B 1 83 ? 15.555 12.973 137.478 1.00 60.98 83 VAL B N 1
ATOM 2293 C CA . VAL B 1 83 ? 15.795 12.619 138.868 1.00 62.17 83 VAL B CA 1
ATOM 2294 C C . VAL B 1 83 ? 16.675 13.663 139.534 1.00 68.18 83 VAL B C 1
ATOM 2295 O O . VAL B 1 83 ? 16.528 13.938 140.733 1.00 67.20 83 VAL B O 1
ATOM 2299 N N . GLY B 1 84 ? 17.594 14.276 138.784 1.00 64.81 84 GLY B N 1
ATOM 2300 C CA . GLY B 1 84 ? 18.335 15.385 139.356 1.00 56.22 84 GLY B CA 1
ATOM 2301 C C . GLY B 1 84 ? 17.412 16.525 139.748 1.00 59.20 84 GLY B C 1
ATOM 2302 O O . GLY B 1 84 ? 17.525 17.091 140.840 1.00 63.49 84 GLY B O 1
ATOM 2303 N N . LEU B 1 85 ? 16.455 16.852 138.877 1.00 49.28 85 LEU B N 1
ATOM 2304 C CA . LEU B 1 85 ? 15.639 18.027 139.126 1.00 60.15 85 LEU B CA 1
ATOM 2305 C C . LEU B 1 85 ? 14.591 17.752 140.194 1.00 66.31 85 LEU B C 1
ATOM 2306 O O . LEU B 1 85 ? 14.331 18.614 141.044 1.00 71.73 85 LEU B O 1
ATOM 2311 N N . ALA B 1 86 ? 14.005 16.550 140.187 1.00 57.84 86 ALA B N 1
ATOM 2312 C CA . ALA B 1 86 ? 13.077 16.176 141.252 1.00 57.06 86 ALA B CA 1
ATOM 2313 C C . ALA B 1 86 ? 13.780 16.169 142.604 1.00 62.31 86 ALA B C 1
ATOM 2314 O O . ALA B 1 86 ? 13.272 16.744 143.571 1.00 66.22 86 ALA B O 1
ATOM 2316 N N . ALA B 1 87 ? 14.965 15.539 142.689 1.00 59.79 87 ALA B N 1
ATOM 2317 C CA . ALA B 1 87 ? 15.748 15.588 143.926 1.00 59.72 87 ALA B CA 1
ATOM 2318 C C . ALA B 1 87 ? 15.909 17.012 144.428 1.00 71.05 87 ALA B C 1
ATOM 2319 O O . ALA B 1 87 ? 15.870 17.266 145.638 1.00 77.34 87 ALA B O 1
ATOM 2321 N N . LEU B 1 88 ? 16.105 17.959 143.515 1.00 68.83 88 LEU B N 1
ATOM 2322 C CA . LEU B 1 88 ? 16.300 19.329 143.962 1.00 71.45 88 LEU B CA 1
ATOM 2323 C C . LEU B 1 88 ? 14.981 19.976 144.350 1.00 70.18 88 LEU B C 1
ATOM 2324 O O . LEU B 1 88 ? 14.936 20.747 145.307 1.00 72.07 88 LEU B O 1
ATOM 2329 N N . ASP B 1 89 ? 13.905 19.689 143.612 1.00 74.93 89 ASP B N 1
ATOM 2330 C CA . ASP B 1 89 ? 12.575 20.105 144.049 1.00 79.84 89 ASP B CA 1
ATOM 2331 C C . ASP B 1 89 ? 12.282 19.566 145.442 1.00 77.31 89 ASP B C 1
ATOM 2332 O O . ASP B 1 89 ? 11.761 20.285 146.301 1.00 79.00 89 ASP B O 1
ATOM 2337 N N . SER B 1 90 ? 12.652 18.312 145.689 1.00 75.44 90 SER B N 1
ATOM 2338 C CA . SER B 1 90 ? 12.333 17.606 146.917 1.00 81.89 90 SER B CA 1
ATOM 2339 C C . SER B 1 90 ? 13.088 18.151 148.126 1.00 90.27 90 SER B C 1
ATOM 2340 O O . SER B 1 90 ? 12.752 17.788 149.262 1.00 92.39 90 SER B O 1
ATOM 2343 N N . MET B 1 91 ? 14.093 19.006 147.921 1.00 89.21 91 MET B N 1
ATOM 2344 C CA . MET B 1 91 ? 14.745 19.686 149.034 1.00 92.99 91 MET B CA 1
ATOM 2345 C C . MET B 1 91 ? 14.506 21.189 148.994 1.00 89.32 91 MET B C 1
ATOM 2346 O O . MET B 1 91 ? 15.236 21.952 149.634 1.00 89.45 91 MET B O 1
ATOM 2351 N N . ASP B 1 92 ? 13.476 21.620 148.272 1.00 92.31 92 ASP B N 1
ATOM 2352 C CA . ASP B 1 92 ? 13.028 23.013 148.277 1.00 95.72 92 ASP B CA 1
ATOM 2353 C C . ASP B 1 92 ? 14.149 23.978 147.883 1.00 89.83 92 ASP B C 1
ATOM 2354 O O . ASP B 1 92 ? 14.255 25.082 148.419 1.00 88.45 92 ASP B O 1
ATOM 2359 N N . VAL B 1 93 ? 14.998 23.563 146.934 1.00 86.31 93 VAL B N 1
ATOM 2360 C CA . VAL B 1 93 ? 16.059 24.409 146.398 1.00 88.21 93 VAL B CA 1
ATOM 2361 C C . VAL B 1 93 ? 15.795 24.800 144.948 1.00 94.21 93 VAL B C 1
ATOM 2362 O O . VAL B 1 93 ? 16.042 25.948 144.559 1.00 93.51 93 VAL B O 1
ATOM 2366 N N . LEU B 1 94 ? 15.252 23.873 144.147 1.00 99.94 94 LEU B N 1
ATOM 2367 C CA . LEU B 1 94 ? 15.040 24.033 142.708 1.00 108.31 94 LEU B CA 1
ATOM 2368 C C . LEU B 1 94 ? 14.107 25.186 142.364 1.00 124.87 94 LEU B C 1
ATOM 2369 O O . LEU B 1 94 ? 14.550 26.230 141.876 1.00 125.87 94 LEU B O 1
ATOM 2374 N N . LYS B 1 95 ? 12.806 24.997 142.588 1.00 136.94 95 LYS B N 1
ATOM 2375 C CA . LYS B 1 95 ? 11.840 26.034 142.254 1.00 135.05 95 LYS B CA 1
ATOM 2376 C C . LYS B 1 95 ? 11.963 27.262 143.146 1.00 130.80 95 LYS B C 1
ATOM 2377 O O . LYS B 1 95 ? 11.367 28.295 142.828 1.00 136.94 95 LYS B O 1
ATOM 2383 N N . SER B 1 96 ? 12.724 27.181 144.240 1.00 120.32 96 SER B N 1
ATOM 2384 C CA . SER B 1 96 ? 12.902 28.319 145.132 1.00 113.11 96 SER B CA 1
ATOM 2385 C C . SER B 1 96 ? 14.015 29.248 144.680 1.00 101.29 96 SER B C 1
ATOM 2386 O O . SER B 1 96 ? 13.920 30.465 144.872 1.00 98.54 96 SER B O 1
ATOM 2389 N N . ALA B 1 97 ? 15.061 28.699 144.073 1.00 95.32 97 ALA B N 1
ATOM 2390 C CA . ALA B 1 97 ? 16.233 29.464 143.687 1.00 88.78 97 ALA B CA 1
ATOM 2391 C C . ALA B 1 97 ? 16.439 29.535 142.190 1.00 89.47 97 ALA B C 1
ATOM 2392 O O . ALA B 1 97 ? 17.318 30.281 141.745 1.00 96.46 97 ALA B O 1
ATOM 2394 N N . ALA B 1 98 ? 15.661 28.779 141.410 1.00 87.60 98 ALA B N 1
ATOM 2395 C CA . ALA B 1 98 ? 15.874 28.694 139.970 1.00 89.70 98 ALA B CA 1
ATOM 2396 C C . ALA B 1 98 ? 15.935 30.082 139.335 1.00 87.24 98 ALA B C 1
ATOM 2397 O O . ALA B 1 98 ? 16.945 30.464 138.733 1.00 79.80 98 ALA B O 1
ATO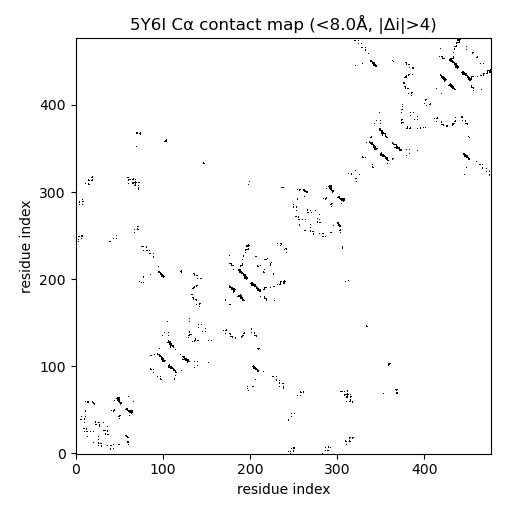M 2399 N N . ALA B 1 99 ? 14.854 30.861 139.461 1.00 91.79 99 ALA B N 1
ATOM 2400 C CA . ALA B 1 99 ? 14.870 32.221 138.927 1.00 92.62 99 ALA B CA 1
ATOM 2401 C C . ALA B 1 99 ? 15.922 33.092 139.602 1.00 89.21 99 ALA B C 1
ATOM 2402 O O . ALA B 1 99 ? 16.937 33.426 138.952 1.00 91.28 99 ALA B O 1
ATOM 2404 N N . PRO B 1 100 ? 15.819 33.433 140.891 1.00 80.30 100 PRO B N 1
ATOM 2405 C CA . PRO B 1 100 ? 16.646 34.517 141.456 1.00 80.06 100 PRO B CA 1
ATOM 2406 C C . PRO B 1 100 ? 18.132 34.394 141.179 1.00 80.75 100 PRO B C 1
ATOM 2407 O O . PRO B 1 100 ? 18.833 35.417 141.132 1.00 80.97 100 PRO B O 1
ATOM 2411 N N . LEU B 1 101 ? 18.628 33.169 140.987 1.00 81.43 101 LEU B N 1
ATOM 2412 C CA . LEU B 1 101 ? 20.036 32.973 140.681 1.00 78.09 101 LEU B CA 1
ATOM 2413 C C . LEU B 1 101 ? 20.372 33.496 139.300 1.00 90.08 101 LEU B C 1
ATOM 2414 O O . LEU B 1 101 ? 21.480 33.997 139.087 1.00 98.15 101 LEU B O 1
ATOM 2419 N N . ALA B 1 102 ? 19.427 33.410 138.357 1.00 93.26 102 ALA B N 1
ATOM 2420 C CA . ALA B 1 102 ? 19.686 33.851 136.990 1.00 93.44 102 ALA B CA 1
ATOM 2421 C C . ALA B 1 102 ? 19.419 35.341 136.814 1.00 95.02 102 ALA B C 1
ATOM 2422 O O . ALA B 1 102 ? 20.065 35.988 135.983 1.00 89.23 102 ALA B O 1
ATOM 2424 N N . GLU B 1 103 ? 18.469 35.903 137.571 1.00 108.73 103 GLU B N 1
ATOM 2425 C CA . GLU B 1 103 ? 18.342 37.360 137.638 1.00 115.58 103 GLU B CA 1
ATOM 2426 C C . GLU B 1 103 ? 19.656 37.982 138.056 1.00 102.99 103 GLU B C 1
ATOM 2427 O O . GLU B 1 103 ? 20.122 38.962 137.465 1.00 112.37 103 GLU B O 1
ATOM 2433 N N . LEU B 1 104 ? 20.283 37.396 139.063 1.00 76.48 104 LEU B N 1
ATOM 2434 C CA . LEU B 1 104 ? 21.431 38.035 139.685 1.00 84.38 104 LEU B CA 1
ATOM 2435 C C . LEU B 1 104 ? 22.641 37.968 138.772 1.00 89.64 104 LEU B C 1
ATOM 2436 O O . LEU B 1 104 ? 23.430 38.911 138.711 1.00 98.34 104 LEU B O 1
ATOM 2441 N N . ARG B 1 105 ? 22.796 36.863 138.047 1.00 91.32 105 ARG B N 1
ATOM 2442 C CA . ARG B 1 105 ? 23.800 36.793 136.992 1.00 91.94 105 ARG B CA 1
ATOM 2443 C C . ARG B 1 105 ? 23.574 37.881 135.957 1.00 93.03 105 ARG B C 1
ATOM 2444 O O . ARG B 1 105 ? 24.525 38.532 135.500 1.00 93.52 105 ARG B O 1
ATOM 2452 N N . ASP B 1 106 ? 22.316 38.048 135.536 1.00 93.09 106 ASP B N 1
ATOM 2453 C CA . ASP B 1 106 ? 21.990 39.046 134.526 1.00 100.75 106 ASP B CA 1
ATOM 2454 C C . ASP B 1 106 ? 22.491 40.414 134.949 1.00 103.78 106 ASP B C 1
ATOM 2455 O O . ASP B 1 106 ? 23.272 41.053 134.237 1.00 103.63 106 ASP B O 1
ATOM 2460 N N . VAL B 1 107 ? 22.086 40.863 136.135 1.00 109.41 107 VAL B N 1
ATOM 2461 C CA . VAL B 1 107 ? 22.488 42.199 136.537 1.00 114.12 107 VAL B CA 1
ATOM 2462 C C . VAL B 1 107 ? 23.975 42.230 136.884 1.00 107.78 107 VAL B C 1
ATOM 2463 O O . VAL B 1 107 ? 24.657 43.219 136.603 1.00 111.48 107 VAL B O 1
ATOM 2467 N N . LEU B 1 108 ? 24.526 41.148 137.436 1.00 86.73 108 LEU B N 1
ATOM 2468 C CA . LEU B 1 108 ? 25.867 41.263 138.005 1.00 97.75 108 LEU B CA 1
ATOM 2469 C C . LEU B 1 108 ? 26.977 41.204 136.962 1.00 100.09 108 LEU B C 1
ATOM 2470 O O . LEU B 1 108 ? 28.082 41.692 137.215 1.00 96.88 108 LEU B O 1
ATOM 2475 N N . ASN B 1 109 ? 26.742 40.591 135.810 1.00 112.36 109 ASN B N 1
ATOM 2476 C CA . ASN B 1 109 ? 27.764 40.549 134.766 1.00 120.21 109 ASN B CA 1
ATOM 2477 C C . ASN B 1 109 ? 28.843 39.496 135.067 1.00 115.64 109 ASN B C 1
ATOM 2478 O O . ASN B 1 109 ? 29.936 39.536 134.499 1.00 123.47 109 ASN B O 1
ATOM 2483 N N . GLU B 1 110 ? 28.560 38.565 135.982 1.00 110.55 110 GLU B N 1
ATOM 2484 C CA . GLU B 1 110 ? 29.521 37.555 136.422 1.00 107.15 110 GLU B CA 1
ATOM 2485 C C . GLU B 1 110 ? 28.782 36.266 136.754 1.00 96.79 110 GLU B C 1
ATOM 2486 O O . GLU B 1 110 ? 27.594 36.277 137.078 1.00 90.88 110 GLU B O 1
ATOM 2492 N N . THR B 1 111 ? 29.515 35.154 136.702 1.00 93.32 111 THR B N 1
ATOM 2493 C CA . THR B 1 111 ? 28.919 33.839 136.929 1.00 92.76 111 THR B CA 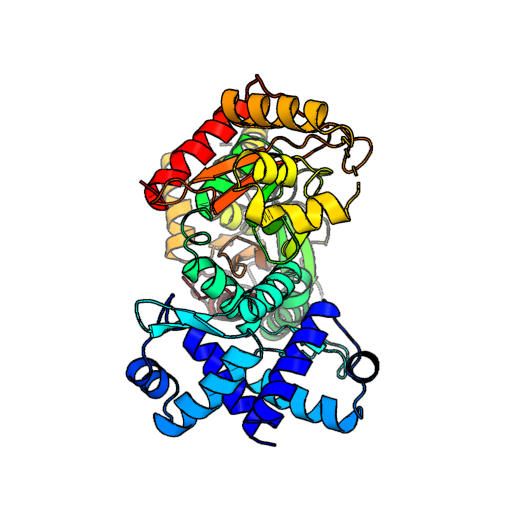1
ATOM 2494 C C . THR B 1 111 ? 28.485 33.667 138.390 1.00 88.70 111 THR B C 1
ATOM 2495 O O . THR B 1 111 ? 29.218 34.009 139.329 1.00 84.25 111 THR B O 1
ATOM 2499 N N . CYS B 1 112 ? 27.281 33.125 138.578 1.00 84.18 112 CYS B N 1
ATOM 2500 C CA . CYS B 1 112 ? 26.714 32.868 139.894 1.00 82.61 112 CYS B CA 1
ATOM 2501 C C . CYS B 1 112 ? 26.418 31.385 140.057 1.00 79.44 112 CYS B C 1
ATOM 2502 O O . CYS B 1 112 ? 26.070 30.705 139.088 1.00 88.05 112 CYS B O 1
ATOM 2505 N N . PHE B 1 113 ? 26.520 30.882 141.288 1.00 69.47 113 PHE B N 1
ATOM 2506 C CA . PHE B 1 113 ? 26.141 29.492 141.499 1.00 70.89 113 PHE B CA 1
ATOM 2507 C C . PHE B 1 113 ? 25.689 29.232 142.926 1.00 68.73 113 PHE B C 1
ATOM 2508 O O . PHE B 1 113 ? 25.992 29.973 143.871 1.00 68.13 113 PHE B O 1
ATOM 2516 N N . LEU B 1 114 ? 24.981 28.121 143.050 1.00 60.79 114 LEU B N 1
ATOM 2517 C CA . LEU B 1 114 ? 24.263 27.736 144.245 1.00 59.13 114 LEU B CA 1
ATOM 2518 C C . LEU B 1 114 ? 24.815 26.409 144.749 1.00 62.23 114 LEU B C 1
ATOM 2519 O O . LEU B 1 114 ? 25.105 25.508 143.951 1.00 62.87 114 LEU B O 1
ATOM 2524 N N . ALA B 1 115 ? 24.967 26.292 146.068 1.00 59.11 115 ALA B N 1
ATOM 2525 C CA . ALA B 1 115 ? 25.612 25.127 146.657 1.00 58.44 115 ALA B CA 1
ATOM 2526 C C . ALA B 1 115 ? 24.834 24.708 147.887 1.00 65.25 115 ALA B C 1
ATOM 2527 O O . ALA B 1 115 ? 24.512 25.549 148.730 1.00 72.92 115 ALA B O 1
ATOM 2529 N N . VAL B 1 116 ? 24.506 23.425 147.964 1.00 61.59 116 VAL B N 1
ATOM 2530 C CA . VAL B 1 116 ? 23.906 22.858 149.145 1.00 58.74 116 VAL B CA 1
ATOM 2531 C C . VAL B 1 116 ? 24.986 22.138 149.940 1.00 63.20 116 VAL B C 1
ATOM 2532 O O . VAL B 1 116 ? 26.095 21.908 149.464 1.00 65.18 116 VAL B O 1
ATOM 2536 N N . TRP B 1 117 ? 24.671 21.809 151.184 1.00 68.43 117 TRP B N 1
ATOM 2537 C CA . TRP B 1 117 ? 25.585 21.065 152.033 1.00 71.39 117 TRP B CA 1
ATOM 2538 C C . TRP B 1 117 ? 25.333 19.578 151.841 1.00 75.11 117 TRP B C 1
ATOM 2539 O O . TRP B 1 117 ? 24.250 19.078 152.166 1.00 71.16 117 TRP B O 1
ATOM 2550 N N . GLY B 1 118 ? 26.328 18.878 151.301 1.00 83.61 118 GLY B N 1
ATOM 2551 C CA . GLY B 1 118 ? 26.210 17.475 150.986 1.00 91.59 118 GLY B CA 1
ATOM 2552 C C . GLY B 1 118 ? 27.145 16.643 151.841 1.00 99.32 118 GLY B C 1
ATOM 2553 O O . GLY B 1 118 ? 27.874 17.155 152.698 1.00 99.65 118 GLY B O 1
ATOM 2554 N N . ASN B 1 119 ? 27.108 15.336 151.582 1.00 101.19 119 ASN B N 1
ATOM 2555 C CA . ASN B 1 119 ? 27.919 14.405 152.355 1.00 101.65 119 ASN B CA 1
ATOM 2556 C C . ASN B 1 119 ? 29.383 14.829 152.366 1.00 97.53 119 ASN B C 1
ATOM 2557 O O . ASN B 1 119 ? 30.028 14.838 153.418 1.00 87.06 119 ASN B O 1
ATOM 2562 N N . ARG B 1 120 ? 29.910 15.225 151.213 1.00 101.30 120 ARG B N 1
ATOM 2563 C CA . ARG B 1 120 ? 31.337 15.457 151.064 1.00 98.20 120 ARG B CA 1
ATOM 2564 C C . ARG B 1 120 ? 31.723 16.927 151.229 1.00 90.93 120 ARG B C 1
ATOM 2565 O O . ARG B 1 120 ? 32.896 17.271 151.043 1.00 89.51 120 ARG B O 1
ATOM 2573 N N . GLY B 1 121 ? 30.771 17.797 151.577 1.00 80.17 121 GLY B N 1
ATOM 2574 C CA . GLY B 1 121 ? 31.032 19.216 151.715 1.00 71.30 121 GLY B CA 1
ATOM 2575 C C . GLY B 1 121 ? 30.036 20.083 150.965 1.00 74.28 121 GLY B C 1
ATOM 2576 O O . GLY B 1 121 ? 28.869 19.710 150.805 1.00 79.14 121 GLY B O 1
ATOM 2577 N N . ALA B 1 122 ? 30.469 21.246 150.493 1.00 72.43 122 ALA B N 1
ATOM 2578 C CA . ALA B 1 122 ? 29.585 22.110 149.718 1.00 69.10 122 ALA B CA 1
ATOM 2579 C C . ALA B 1 122 ? 29.529 21.573 148.298 1.00 63.71 122 ALA B C 1
ATOM 2580 O O . ALA B 1 122 ? 30.550 21.540 147.602 1.00 63.51 122 ALA B O 1
ATOM 2582 N N . THR B 1 123 ? 28.346 21.143 147.870 1.00 61.16 123 THR B N 1
ATOM 2583 C CA . THR B 1 123 ? 28.135 20.558 146.550 1.00 62.27 123 THR B CA 1
ATOM 2584 C C . THR B 1 123 ? 27.270 21.498 145.716 1.00 68.84 123 THR B C 1
ATOM 2585 O O . THR B 1 123 ? 26.156 21.856 146.128 1.00 71.53 123 THR B O 1
ATOM 2589 N N . VAL B 1 124 ? 27.769 21.890 144.544 1.00 64.99 124 VAL B N 1
ATOM 2590 C CA . VAL B 1 124 ? 27.101 22.899 143.732 1.00 66.57 124 VAL B CA 1
ATOM 2591 C C . VAL B 1 124 ? 26.014 22.250 142.895 1.00 64.05 124 VAL B C 1
ATOM 2592 O O . VAL B 1 124 ? 26.252 21.264 142.185 1.00 65.19 124 VAL B O 1
ATOM 2596 N N . VAL B 1 125 ? 24.814 22.823 142.973 1.00 62.38 125 VAL B N 1
ATOM 2597 C CA . VAL B 1 125 ? 23.621 22.241 142.373 1.00 55.52 125 VAL B CA 1
ATOM 2598 C C . VAL B 1 125 ? 23.053 23.075 141.228 1.00 57.65 125 VAL B C 1
ATOM 2599 O O . VAL B 1 125 ? 22.120 22.606 140.558 1.00 62.68 125 VAL B O 1
ATOM 2603 N N . GLN B 1 126 ? 23.567 24.285 140.974 1.00 59.88 126 GLN B N 1
ATOM 2604 C CA . GLN B 1 126 ? 23.129 25.038 139.795 1.00 63.43 126 GLN B CA 1
ATOM 2605 C C . GLN B 1 126 ? 24.124 26.152 139.501 1.00 67.65 126 GLN B C 1
ATOM 2606 O O . GLN B 1 126 ? 24.523 26.882 140.413 1.00 72.19 126 GLN B O 1
ATOM 2612 N N . VAL B 1 127 ? 24.527 26.276 138.239 1.00 66.43 127 VAL B N 1
ATOM 2613 C CA . VAL B 1 127 ? 25.504 27.273 137.809 1.00 72.90 127 VAL B CA 1
ATOM 2614 C C . VAL B 1 127 ? 24.896 28.101 136.686 1.00 73.47 127 VAL B C 1
ATOM 2615 O O . VAL B 1 127 ? 24.544 27.560 135.636 1.00 71.67 127 VAL B O 1
ATOM 2619 N N . GLU B 1 128 ? 24.800 29.413 136.891 1.00 82.17 128 GLU B N 1
ATOM 2620 C CA . GLU B 1 128 ? 24.324 30.334 135.858 1.00 87.09 128 GLU B CA 1
ATOM 2621 C C . GLU B 1 128 ? 25.496 31.218 135.435 1.00 91.27 128 GLU B C 1
ATOM 2622 O O . GLU B 1 128 ? 25.948 32.076 136.202 1.00 91.72 128 GLU B O 1
ATOM 2628 N N . GLN B 1 129 ? 25.999 30.999 134.224 1.00 95.42 129 GLN B N 1
ATOM 2629 C CA . GLN B 1 129 ? 27.209 31.669 133.777 1.00 98.38 129 GLN B CA 1
ATOM 2630 C C . GLN B 1 129 ? 26.880 32.887 132.921 1.00 93.56 129 GLN B C 1
ATOM 2631 O O . GLN B 1 129 ? 25.863 32.930 132.228 1.00 87.55 129 GLN B O 1
ATOM 2637 N N . ALA B 1 130 ? 27.736 33.898 133.013 1.00 97.36 130 ALA B N 1
ATOM 2638 C CA . ALA B 1 130 ? 27.512 35.132 132.277 1.00 99.77 130 ALA B CA 1
ATOM 2639 C C . ALA B 1 130 ? 27.809 34.915 130.815 1.00 99.36 130 ALA B C 1
ATOM 2640 O O . ALA B 1 130 ? 28.587 34.030 130.452 1.00 100.61 130 ALA B O 1
ATOM 2642 N N . VAL B 1 131 ? 27.182 35.739 129.977 1.00 102.27 131 VAL B N 1
ATOM 2643 C CA . VAL B 1 131 ? 27.472 35.756 128.555 1.00 106.88 131 VAL B CA 1
ATOM 2644 C C . VAL B 1 131 ? 28.525 36.829 128.343 1.00 110.29 131 VAL B C 1
ATOM 2645 O O . VAL B 1 131 ? 28.313 38.005 128.657 1.00 101.08 131 VAL B O 1
ATOM 2649 N N . ARG B 1 132 ? 29.681 36.408 127.846 1.00 111.08 132 ARG B N 1
ATOM 2650 C CA . ARG B 1 132 ? 30.914 37.098 128.175 1.00 116.60 132 ARG B CA 1
ATOM 2651 C C . ARG B 1 132 ? 32.102 36.386 127.550 1.00 118.77 132 ARG B C 1
ATOM 2652 O O . ARG B 1 132 ? 32.179 35.151 127.591 1.00 111.31 132 ARG B O 1
ATOM 2660 N N . ALA B 1 133 ? 33.023 37.168 126.976 1.00 125.63 133 ALA B N 1
ATOM 2661 C CA . ALA B 1 133 ? 34.145 36.603 126.234 1.00 128.22 133 ALA B CA 1
ATOM 2662 C C . ALA B 1 133 ? 34.840 35.502 127.030 1.00 119.00 133 ALA B C 1
ATOM 2663 O O . ALA B 1 133 ? 35.067 34.403 126.515 1.00 116.22 133 ALA B O 1
ATOM 2665 N N . VAL B 1 134 ? 35.168 35.766 128.296 1.00 110.68 134 VAL B N 1
ATOM 2666 C CA . VAL B 1 134 ? 35.772 34.748 129.151 1.00 115.77 134 VAL B CA 1
ATOM 2667 C C . VAL B 1 134 ? 35.211 34.868 130.561 1.00 113.40 134 VAL B C 1
ATOM 2668 O O . VAL B 1 134 ? 35.333 35.915 131.205 1.00 115.05 134 VAL B O 1
ATOM 2672 N N . THR B 1 135 ? 34.593 33.793 131.031 1.00 110.32 135 THR B N 1
ATOM 2673 C CA . THR B 1 135 ? 34.077 33.701 132.384 1.00 104.63 135 THR B CA 1
ATOM 2674 C C . THR B 1 135 ? 34.942 32.783 133.221 1.00 103.68 135 THR B C 1
ATOM 2675 O O . THR B 1 135 ? 36.103 32.515 132.901 1.00 105.23 135 THR B O 1
ATOM 2679 N N . VAL B 1 136 ? 34.351 32.293 134.294 1.00 104.79 136 VAL B N 1
ATOM 2680 C CA . VAL B 1 136 ? 34.967 31.320 135.179 1.00 107.07 136 VAL B CA 1
ATOM 2681 C C . VAL B 1 136 ? 33.827 30.528 135.793 1.00 98.95 136 VAL B C 1
ATOM 2682 O O . VAL B 1 136 ? 32.846 31.105 136.265 1.00 98.86 136 VAL B O 1
ATOM 2686 N N . VAL B 1 137 ? 33.903 29.208 135.696 1.00 98.68 137 VAL B N 1
ATOM 2687 C CA . VAL B 1 137 ? 32.783 28.359 136.045 1.00 92.27 137 VAL B CA 1
ATOM 2688 C C . VAL B 1 137 ? 33.251 27.306 137.031 1.00 94.32 137 VAL B C 1
ATOM 2689 O O . VAL B 1 137 ? 34.446 27.098 137.250 1.00 94.97 137 VAL B O 1
ATOM 2693 N N . THR B 1 138 ? 32.270 26.660 137.641 1.00 91.92 138 THR B N 1
ATOM 2694 C CA . THR B 1 138 ? 32.476 25.441 138.388 1.00 94.05 138 THR B CA 1
ATOM 2695 C C . THR B 1 138 ? 31.430 24.442 137.909 1.00 88.21 138 THR B C 1
ATOM 2696 O O . THR B 1 138 ? 30.371 24.816 137.395 1.00 82.60 138 THR B O 1
ATOM 2700 N N . GLN B 1 139 ? 31.749 23.162 138.042 1.00 88.56 139 GLN B N 1
ATOM 2701 C CA . GLN B 1 139 ? 30.871 22.123 137.530 1.00 88.56 139 GLN B CA 1
ATOM 2702 C C . GLN B 1 139 ? 29.711 21.906 138.491 1.00 79.63 139 GLN B C 1
ATOM 2703 O O . GLN B 1 139 ? 29.926 21.705 139.687 1.00 68.36 139 GLN B O 1
ATOM 2709 N N . VAL B 1 140 ? 28.480 21.944 137.971 1.00 79.91 140 VAL B N 1
ATOM 2710 C CA . VAL B 1 140 ? 27.346 21.481 138.760 1.00 77.85 140 VAL B CA 1
ATOM 2711 C C . VAL B 1 140 ? 27.653 20.075 139.259 1.00 74.77 140 VAL B C 1
ATOM 2712 O O . VAL B 1 140 ? 28.153 19.227 138.509 1.00 72.06 140 VAL B O 1
ATOM 2716 N N . GLY B 1 141 ? 27.417 19.840 140.548 1.00 69.27 141 GLY B N 1
ATOM 2717 C CA . GLY B 1 141 ? 27.692 18.540 141.136 1.00 60.74 141 GLY B CA 1
ATOM 2718 C C . GLY B 1 141 ? 29.095 18.354 141.665 1.00 57.80 141 GLY B C 1
ATOM 2719 O O . GLY B 1 141 ? 29.445 17.240 142.066 1.00 56.13 141 GLY B O 1
ATOM 2720 N N . SER B 1 142 ? 29.911 19.401 141.674 1.00 58.68 142 SER B N 1
ATOM 2721 C CA . SER B 1 142 ? 31.253 19.333 142.221 1.00 68.22 142 SER B CA 1
ATOM 2722 C C . SER B 1 142 ? 31.275 19.898 143.634 1.00 68.20 142 SER B C 1
ATOM 2723 O O . SER B 1 142 ? 30.357 20.591 144.080 1.00 58.34 142 SER B O 1
ATOM 2726 N N . VAL B 1 143 ? 32.363 19.603 144.335 1.00 76.37 143 VAL B N 1
ATOM 2727 C CA . VAL B 1 143 ? 32.451 19.784 145.777 1.00 74.80 143 VAL B CA 1
ATOM 2728 C C . VAL B 1 143 ? 33.612 20.718 146.078 1.00 77.26 143 VAL B C 1
ATOM 2729 O O . VAL B 1 143 ? 34.739 20.482 145.627 1.00 77.45 143 VAL B O 1
ATOM 2733 N N . LEU B 1 144 ? 33.336 21.776 146.840 1.00 77.41 144 LEU B N 1
ATOM 2734 C CA . LEU B 1 144 ? 34.329 22.785 147.173 1.00 80.50 144 LEU B CA 1
ATOM 2735 C C . LEU B 1 144 ? 34.723 22.689 148.639 1.00 76.03 144 LEU B C 1
ATOM 2736 O O . LEU B 1 144 ? 33.888 22.353 149.484 1.00 79.17 144 LEU B O 1
ATOM 2741 N N . PRO B 1 145 ? 35.975 23.005 148.976 1.00 75.20 145 PRO B N 1
ATOM 2742 C CA . PRO B 1 145 ? 36.483 22.689 150.317 1.00 78.97 145 PRO B CA 1
ATOM 2743 C C . PRO B 1 145 ? 35.898 23.604 151.386 1.00 79.26 145 PRO B C 1
ATOM 2744 O O . PRO B 1 145 ? 35.573 24.768 151.134 1.00 77.86 145 PRO B O 1
ATOM 2748 N N . LEU B 1 146 ? 35.782 23.059 152.602 1.00 77.40 146 LEU B N 1
ATOM 2749 C CA . LEU B 1 146 ? 35.165 23.801 153.701 1.00 72.48 146 LEU B CA 1
ATOM 2750 C C . LEU B 1 146 ? 35.919 25.093 153.987 1.00 74.41 146 LEU B C 1
ATOM 2751 O O . LEU B 1 146 ? 35.315 26.164 154.107 1.00 79.23 146 LEU B O 1
ATOM 2756 N N . LEU B 1 147 ? 37.244 25.013 154.108 1.00 75.93 147 LEU B N 1
ATOM 2757 C CA . LEU B 1 147 ? 38.055 26.155 154.511 1.00 85.56 147 LEU B CA 1
ATOM 2758 C C . LEU B 1 147 ? 38.779 26.832 153.358 1.00 92.21 147 LEU B C 1
ATOM 2759 O O . LEU B 1 147 ? 39.274 27.950 153.536 1.00 93.43 147 LEU B O 1
ATOM 2764 N N . GLY B 1 148 ? 38.855 26.195 152.195 1.00 98.32 148 GLY B N 1
ATOM 2765 C CA . GLY B 1 148 ? 39.563 26.748 151.062 1.00 99.72 148 GLY B CA 1
ATOM 2766 C C . GLY B 1 148 ? 38.735 27.562 150.096 1.00 92.65 148 GLY B C 1
ATOM 2767 O O . GLY B 1 148 ? 39.285 28.086 149.123 1.00 98.42 148 GLY B O 1
ATOM 2768 N N . SER B 1 149 ? 37.432 27.696 150.339 1.00 82.32 149 SER B N 1
ATOM 2769 C CA . SER B 1 149 ? 36.517 28.357 149.421 1.00 76.62 149 SER B CA 1
ATOM 2770 C C . SER B 1 149 ? 35.555 29.238 150.196 1.00 75.22 149 SER B C 1
ATOM 2771 O O . SER B 1 149 ? 35.127 28.891 151.300 1.00 78.34 149 SER B O 1
ATOM 2774 N N . SER B 1 150 ? 35.187 30.365 149.589 1.00 74.03 150 SER B N 1
ATOM 2775 C CA . SER B 1 150 ? 34.202 31.240 150.212 1.00 82.09 150 SER B CA 1
ATOM 2776 C C . SER B 1 150 ? 32.872 30.531 150.390 1.00 84.61 150 SER B C 1
ATOM 2777 O O . SER B 1 150 ? 32.166 30.774 151.372 1.00 91.20 150 SER B O 1
ATOM 2780 N N . THR B 1 151 ? 32.514 29.659 149.445 1.00 82.45 151 THR B N 1
ATOM 2781 C CA . THR B 1 151 ? 31.290 28.870 149.567 1.00 76.92 151 THR B CA 1
ATOM 2782 C C . THR B 1 151 ? 31.310 27.980 150.810 1.00 72.35 151 THR B C 1
ATOM 2783 O O . THR B 1 151 ? 30.277 27.797 151.470 1.00 69.47 151 THR B O 1
ATOM 2787 N N . GLY B 1 152 ? 32.465 27.386 151.125 1.00 72.56 152 GLY B N 1
ATOM 2788 C CA . GLY B 1 152 ? 32.591 26.548 152.308 1.00 74.86 152 GLY B CA 1
ATOM 2789 C C . GLY B 1 152 ? 32.764 27.329 153.606 1.00 65.30 152 GLY B C 1
ATOM 2790 O O . GLY B 1 152 ? 32.135 27.010 154.622 1.00 60.60 152 GLY B O 1
ATOM 2791 N N . LEU B 1 153 ? 33.648 28.327 153.585 1.00 60.68 153 LEU B N 1
ATOM 2792 C CA . LEU B 1 153 ? 33.840 29.188 154.753 1.00 72.98 153 LEU B CA 1
ATOM 2793 C C . LEU B 1 153 ? 32.509 29.685 155.294 1.00 74.57 153 LEU B C 1
ATOM 2794 O O . LEU B 1 153 ? 32.283 29.682 156.515 1.00 70.62 153 LEU B O 1
ATOM 2799 N N . VAL B 1 154 ? 31.599 30.076 154.396 1.00 69.30 154 VAL B N 1
ATOM 2800 C CA . VAL B 1 154 ? 30.261 30.473 154.827 1.00 72.29 154 VAL B CA 1
ATOM 2801 C C . VAL B 1 154 ? 29.568 29.309 155.518 1.00 74.93 154 VAL B C 1
ATOM 2802 O O . VAL B 1 154 ? 29.074 29.440 156.643 1.00 77.60 154 VAL B O 1
ATOM 2806 N N . PHE B 1 155 ? 29.539 28.143 154.862 1.00 70.25 155 PHE B N 1
ATOM 2807 C CA . PHE B 1 155 ? 28.987 26.957 155.509 1.00 66.88 155 PHE B CA 1
ATOM 2808 C C . PHE B 1 155 ? 29.624 26.718 156.875 1.00 66.47 155 PHE B C 1
ATOM 2809 O O . PHE B 1 155 ? 28.941 26.323 157.829 1.00 65.55 155 PHE B O 1
ATOM 2817 N N . ALA B 1 156 ? 30.931 26.950 157.002 1.00 70.45 156 ALA B N 1
ATOM 2818 C CA . ALA B 1 156 ? 31.548 26.794 158.315 1.00 73.58 156 ALA B CA 1
ATOM 2819 C C . ALA B 1 156 ? 31.004 27.824 159.289 1.00 73.59 156 ALA B C 1
ATOM 2820 O O . ALA B 1 156 ? 30.822 27.538 160.477 1.00 78.18 156 ALA B O 1
ATOM 2822 N N . ALA B 1 157 ? 30.741 29.033 158.803 1.00 79.46 157 ALA B N 1
ATOM 2823 C CA . ALA B 1 157 ? 30.297 30.103 159.690 1.00 77.72 157 ALA B CA 1
ATOM 2824 C C . ALA B 1 157 ? 28.938 29.792 160.302 1.00 84.62 157 ALA B C 1
ATOM 2825 O O . ALA B 1 157 ? 28.711 30.059 161.484 1.00 86.23 157 ALA B O 1
ATOM 2827 N N . PHE B 1 158 ? 28.021 29.237 159.518 1.00 85.30 158 PHE B N 1
ATOM 2828 C CA . PHE B 1 158 ? 26.631 29.133 159.926 1.00 84.71 158 PHE B CA 1
ATOM 2829 C C . PHE B 1 158 ? 26.188 27.713 160.203 1.00 84.47 158 PHE B C 1
ATOM 2830 O O . PHE B 1 158 ? 25.011 27.502 160.516 1.00 89.87 158 PHE B O 1
ATOM 2838 N N . LEU B 1 159 ? 27.084 26.742 160.099 1.00 81.47 159 LEU B N 1
ATOM 2839 C CA . LEU B 1 159 ? 26.611 25.404 160.381 1.00 80.15 159 LEU B CA 1
ATOM 2840 C C . LEU B 1 159 ? 27.031 24.977 161.778 1.00 84.39 159 LEU B C 1
ATOM 2841 O O . LEU B 1 159 ? 28.053 25.443 162.291 1.00 86.35 159 LEU B O 1
ATOM 2846 N N . PRO B 1 160 ? 26.252 24.108 162.420 1.00 87.05 160 PRO B N 1
ATOM 2847 C CA . PRO B 1 160 ? 26.692 23.535 163.702 1.00 89.50 160 PRO B CA 1
ATOM 2848 C C . PRO B 1 160 ? 28.073 22.909 163.568 1.00 91.06 160 PRO B C 1
ATOM 2849 O O . PRO B 1 160 ? 28.339 22.135 162.645 1.00 95.98 160 PRO B O 1
ATOM 2853 N N . GLU B 1 161 ? 28.964 23.278 164.487 1.00 90.50 161 GLU B N 1
ATOM 2854 C CA . GLU B 1 161 ? 30.331 22.762 164.493 1.00 97.52 161 GLU B CA 1
ATOM 2855 C C . GLU B 1 161 ? 30.370 21.247 164.375 1.00 104.79 161 GLU B C 1
ATOM 2856 O O . GLU B 1 161 ? 31.325 20.687 163.825 1.00 107.61 161 GLU B O 1
ATOM 2862 N N . ARG B 1 162 ? 29.344 20.578 164.896 1.00 108.14 162 ARG B N 1
ATOM 2863 C CA . ARG B 1 162 ? 29.230 19.129 164.797 1.00 112.50 162 ARG B CA 1
ATOM 2864 C C . ARG B 1 162 ? 29.238 18.665 163.341 1.00 108.38 162 ARG B C 1
ATOM 2865 O O . ARG B 1 162 ? 30.009 17.774 162.969 1.00 105.78 162 ARG B O 1
ATOM 2873 N N . GLU B 1 163 ? 28.409 19.290 162.493 1.00 108.36 163 GLU B N 1
ATOM 2874 C CA . GLU B 1 163 ? 28.168 18.778 161.145 1.00 108.86 163 GLU B CA 1
ATOM 2875 C C . GLU B 1 163 ? 29.400 18.828 160.247 1.00 103.05 163 GLU B C 1
ATOM 2876 O O . GLU B 1 163 ? 29.490 18.044 159.297 1.00 109.31 163 GLU B O 1
ATOM 2882 N N . VAL B 1 164 ? 30.349 19.721 160.516 1.00 97.56 164 VAL B N 1
ATOM 2883 C CA . VAL B 1 164 ? 31.480 19.937 159.626 1.00 93.66 164 VAL B CA 1
ATOM 2884 C C . VAL B 1 164 ? 32.815 19.616 160.282 1.00 93.75 164 VAL B C 1
ATOM 2885 O O . VAL B 1 164 ? 33.862 19.756 159.637 1.00 93.03 164 VAL B O 1
ATOM 2889 N N . ALA B 1 165 ? 32.809 19.163 161.537 1.00 96.90 165 ALA B N 1
ATOM 2890 C CA . ALA B 1 165 ? 34.057 18.930 162.255 1.00 96.72 165 ALA B CA 1
ATOM 2891 C C . ALA B 1 165 ? 34.899 17.849 161.597 1.00 99.92 165 ALA B C 1
ATOM 2892 O O . ALA B 1 165 ? 36.127 17.852 161.742 1.00 99.34 165 ALA B O 1
ATOM 2894 N N . GLU B 1 166 ? 34.259 16.917 160.880 1.00 103.77 166 GLU B N 1
ATOM 2895 C CA . GLU B 1 166 ? 34.991 15.843 160.209 1.00 106.33 166 GLU B CA 1
ATOM 2896 C C . GLU B 1 166 ? 35.880 16.387 159.100 1.00 96.99 166 GLU B C 1
ATOM 2897 O O . GLU B 1 166 ? 37.071 16.063 159.027 1.00 96.26 166 GLU B O 1
ATOM 2903 N N . LEU B 1 167 ? 35.313 17.205 158.215 1.00 90.68 167 LEU B N 1
ATOM 2904 C CA . LEU B 1 167 ? 36.082 17.660 157.067 1.00 98.36 167 LEU B CA 1
ATOM 2905 C C . LEU B 1 167 ? 37.103 18.708 157.479 1.00 104.49 167 LEU B C 1
ATOM 2906 O O . LEU B 1 167 ? 38.226 18.729 156.959 1.00 111.17 167 LEU B O 1
ATOM 2911 N N . ARG B 1 168 ? 36.729 19.587 158.410 1.00 100.78 168 ARG B N 1
ATOM 2912 C CA . ARG B 1 168 ? 37.681 20.550 158.945 1.00 102.76 168 ARG B CA 1
ATOM 2913 C C . ARG B 1 168 ? 38.942 19.840 159.416 1.00 103.38 168 ARG B C 1
ATOM 2914 O O . ARG B 1 168 ? 40.051 20.129 158.953 1.00 105.02 168 ARG B O 1
ATOM 2922 N N . GLU B 1 169 ? 38.772 18.878 160.322 1.00 102.49 169 GLU B N 1
ATOM 2923 C CA . GLU B 1 169 ? 39.881 18.021 160.719 1.00 110.55 169 GLU B CA 1
ATOM 2924 C C . GLU B 1 169 ? 40.506 17.315 159.521 1.00 109.01 169 GLU B C 1
ATOM 2925 O O . GLU B 1 169 ? 41.716 17.063 159.511 1.00 111.81 169 GLU B O 1
ATOM 2931 N N . GLU B 1 170 ? 39.709 17.007 158.495 1.00 106.11 170 GLU B N 1
ATOM 2932 C CA . GLU B 1 170 ? 40.249 16.311 157.331 1.00 107.44 170 GLU B CA 1
ATOM 2933 C C . GLU B 1 170 ? 41.176 17.206 156.523 1.00 110.69 170 GLU B C 1
ATOM 2934 O O . GLU B 1 170 ? 42.213 16.748 156.031 1.00 112.66 170 GLU B O 1
ATOM 2940 N N . GLU B 1 171 ? 40.818 18.478 156.363 1.00 112.50 171 GLU B N 1
ATOM 2941 C CA . GLU B 1 171 ? 41.637 19.358 155.538 1.00 119.24 171 GLU B CA 1
ATOM 2942 C C . GLU B 1 171 ? 42.935 19.762 156.236 1.00 131.27 171 GLU B C 1
ATOM 2943 O O . GLU B 1 171 ? 43.924 20.069 155.561 1.00 145.37 171 GLU B O 1
ATOM 2949 N N . LEU B 1 172 ? 42.961 19.764 157.566 1.00 130.84 172 LEU B N 1
ATOM 2950 C CA . LEU B 1 172 ? 44.146 20.200 158.306 1.00 133.65 172 LEU B CA 1
ATOM 2951 C C . LEU B 1 172 ? 45.369 19.336 158.010 1.00 137.21 172 LEU B C 1
ATOM 2952 O O . LEU B 1 172 ? 46.326 19.796 157.385 1.00 140.01 172 LEU B O 1
ATOM 2957 N N . LEU B 1 180 ? 43.131 27.539 157.836 1.00 117.32 180 LEU B N 1
ATOM 2958 C CA . LEU B 1 180 ? 43.572 28.323 158.969 1.00 118.69 180 LEU B CA 1
ATOM 2959 C C . LEU B 1 180 ? 43.628 27.419 160.164 1.00 128.03 180 LEU B C 1
ATOM 2960 O O . LEU B 1 180 ? 42.638 27.196 160.828 1.00 116.81 180 LEU B O 1
ATOM 2965 N N . ALA B 1 181 ? 44.807 26.898 160.437 1.00 154.22 181 ALA B N 1
ATOM 2966 C CA . ALA B 1 181 ? 44.996 25.981 161.549 1.00 156.51 181 ALA B CA 1
ATOM 2967 C C . ALA B 1 181 ? 44.669 26.518 162.938 1.00 149.52 181 ALA B C 1
ATOM 2968 O O . ALA B 1 181 ? 43.641 26.165 163.504 1.00 143.62 181 ALA B O 1
ATOM 2970 N N . ASP B 1 182 ? 45.534 27.364 163.499 1.00 143.78 182 ASP B N 1
ATOM 2971 C CA . ASP B 1 182 ? 45.259 27.808 164.860 1.00 132.73 182 ASP B CA 1
ATOM 2972 C C . ASP B 1 182 ? 43.757 28.006 165.065 1.00 116.22 182 ASP B C 1
ATOM 2973 O O . ASP B 1 182 ? 43.078 28.574 164.199 1.00 113.34 182 ASP B O 1
ATOM 2978 N N . PRO B 1 183 ? 43.208 27.536 166.190 1.00 105.58 183 PRO B N 1
ATOM 2979 C CA . PRO B 1 183 ? 41.748 27.582 166.355 1.00 94.81 183 PRO B CA 1
ATOM 2980 C C . PRO B 1 183 ? 41.215 28.992 166.460 1.00 99.58 183 PRO B C 1
ATOM 2981 O O . PRO B 1 183 ? 40.198 29.314 165.833 1.00 97.84 183 PRO B O 1
ATOM 2985 N N . ALA B 1 184 ? 41.880 29.853 167.235 1.00 103.35 184 ALA B N 1
ATOM 2986 C CA . ALA B 1 184 ? 41.380 31.205 167.462 1.00 105.93 184 ALA B CA 1
ATOM 2987 C C . ALA B 1 184 ? 41.325 32.033 166.182 1.00 108.77 184 ALA B C 1
ATOM 2988 O O . ALA B 1 184 ? 40.479 32.929 166.080 1.00 106.96 184 ALA B O 1
ATOM 2990 N N . ALA B 1 185 ? 42.196 31.749 165.207 1.00 108.93 185 ALA B N 1
ATOM 2991 C CA . ALA B 1 185 ? 42.072 32.378 163.896 1.00 107.95 185 ALA B CA 1
ATOM 2992 C C . ALA B 1 185 ? 40.773 31.970 163.215 1.00 102.50 185 ALA B C 1
ATOM 2993 O O . ALA B 1 185 ? 40.049 32.828 162.696 1.00 97.68 185 ALA B O 1
ATOM 2995 N N . TYR B 1 186 ? 40.479 30.661 163.188 1.00 100.82 186 TYR B N 1
ATOM 2996 C CA . TYR B 1 186 ? 39.160 30.175 162.774 1.00 93.79 186 TYR B CA 1
ATOM 2997 C C . TYR B 1 186 ? 38.073 31.013 163.427 1.00 90.00 186 TYR B C 1
ATOM 2998 O O . TYR B 1 186 ? 37.371 31.766 162.746 1.00 84.93 186 TYR B O 1
ATOM 3007 N N . ALA B 1 187 ? 38.008 30.985 164.767 1.00 87.69 187 ALA B N 1
ATOM 3008 C CA . ALA B 1 187 ? 36.919 31.647 165.474 1.00 89.91 187 ALA B CA 1
ATOM 3009 C C . ALA B 1 187 ? 36.754 33.103 165.049 1.00 97.60 187 ALA B C 1
ATOM 3010 O O . ALA B 1 187 ? 35.619 33.576 164.924 1.00 91.81 187 ALA B O 1
ATOM 3012 N N . VAL B 1 188 ? 37.860 33.849 164.844 1.00 107.71 188 VAL B N 1
ATOM 3013 C CA . VAL B 1 188 ? 37.691 35.257 164.466 1.00 105.18 188 VAL B CA 1
ATOM 3014 C C . VAL B 1 188 ? 36.964 35.339 163.131 1.00 97.93 188 VAL B C 1
ATOM 3015 O O . VAL B 1 188 ? 35.942 36.018 163.009 1.00 107.58 188 VAL B O 1
ATOM 3019 N N . LEU B 1 189 ? 37.407 34.559 162.145 1.00 88.27 189 LEU B N 1
ATOM 3020 C CA . LEU B 1 189 ? 36.856 34.707 160.804 1.00 84.53 189 LEU B CA 1
ATOM 3021 C C . LEU B 1 189 ? 35.377 34.322 160.751 1.00 84.12 189 LEU B C 1
ATOM 3022 O O . LEU B 1 189 ? 34.604 34.950 160.018 1.00 85.61 189 LEU B O 1
ATOM 3027 N N . LEU B 1 190 ? 34.948 33.320 161.532 1.00 74.49 190 LEU B N 1
ATOM 3028 C CA . LEU B 1 190 ? 33.551 32.889 161.431 1.00 80.85 190 LEU B CA 1
ATOM 3029 C C . LEU B 1 190 ? 32.598 33.762 162.249 1.00 85.85 190 LEU B C 1
ATOM 3030 O O . LEU B 1 190 ? 31.410 33.861 161.914 1.00 85.65 190 LEU B O 1
ATOM 3035 N N . GLU B 1 191 ? 33.074 34.401 163.320 1.00 90.84 191 GLU B N 1
ATOM 3036 C CA . GLU B 1 191 ? 32.257 35.459 163.902 1.00 93.94 191 GLU B CA 1
ATOM 3037 C C . GLU B 1 191 ? 32.063 36.575 162.889 1.00 93.36 191 GLU B C 1
ATOM 3038 O O . GLU B 1 191 ? 30.935 37.015 162.634 1.00 98.96 191 GLU B O 1
ATOM 3044 N N . GLY B 1 192 ? 33.158 37.017 162.272 1.00 90.95 192 GLY B N 1
ATOM 3045 C CA . GLY B 1 192 ? 33.077 38.121 161.334 1.00 91.34 192 GLY B CA 1
ATOM 3046 C C . GLY B 1 192 ? 32.154 37.837 160.167 1.00 90.04 192 GLY B C 1
ATOM 3047 O O . GLY B 1 192 ? 31.466 38.738 159.675 1.00 87.98 192 GLY B O 1
ATOM 3048 N N . ILE B 1 193 ? 32.122 36.587 159.703 1.00 83.77 193 ILE B N 1
ATOM 3049 C CA . ILE B 1 193 ? 31.302 36.282 158.537 1.00 85.68 193 ILE B CA 1
ATOM 3050 C C . ILE B 1 193 ? 29.821 36.327 158.894 1.00 87.75 193 ILE B C 1
ATOM 3051 O O . ILE B 1 193 ? 28.990 36.787 158.100 1.00 90.63 193 ILE B O 1
ATOM 3056 N N . ARG B 1 194 ? 29.473 35.908 160.108 1.00 89.84 194 ARG B N 1
ATOM 3057 C CA . ARG B 1 194 ? 28.088 36.021 160.559 1.00 87.26 194 ARG B CA 1
ATOM 3058 C C . ARG B 1 194 ? 27.689 37.469 160.783 1.00 88.48 194 ARG B C 1
ATOM 3059 O O . ARG B 1 194 ? 26.596 37.889 160.380 1.00 88.08 194 ARG B O 1
ATOM 3067 N N . ALA B 1 195 ? 28.558 38.251 161.424 1.00 89.93 195 ALA B N 1
ATOM 3068 C CA . ALA B 1 195 ? 28.263 39.670 161.603 1.00 95.46 195 ALA B CA 1
ATOM 3069 C C . ALA B 1 195 ? 28.026 40.355 160.257 1.00 100.44 195 ALA B C 1
ATOM 3070 O O . ALA B 1 195 ? 27.084 41.143 160.106 1.00 107.52 195 ALA B O 1
ATOM 3072 N N . ARG B 1 196 ? 28.852 40.047 159.254 1.00 98.84 196 ARG B N 1
ATOM 3073 C CA . ARG B 1 196 ? 28.692 40.710 157.961 1.00 101.56 196 ARG B CA 1
ATOM 3074 C C . ARG B 1 196 ? 27.556 40.103 157.159 1.00 97.29 196 ARG B C 1
ATOM 3075 O O . ARG B 1 196 ? 26.840 40.819 156.452 1.00 103.36 196 ARG B O 1
ATOM 3083 N N . GLY B 1 197 ? 27.383 38.792 157.245 1.00 90.28 197 GLY B N 1
ATOM 3084 C CA . GLY B 1 197 ? 26.392 38.126 156.437 1.00 84.24 197 GLY B CA 1
ATOM 3085 C C . GLY B 1 197 ? 26.904 37.567 155.133 1.00 83.97 197 GLY B C 1
ATOM 3086 O O . GLY B 1 197 ? 26.085 37.104 154.329 1.00 78.63 197 GLY B O 1
ATOM 3087 N N . LEU B 1 198 ? 28.225 37.585 154.901 1.00 87.50 198 LEU B N 1
ATOM 3088 C CA . LEU B 1 198 ? 28.878 37.025 153.714 1.00 84.73 198 LEU B CA 1
ATOM 3089 C C . LEU B 1 198 ? 30.383 36.889 153.968 1.00 87.56 198 LEU B C 1
ATOM 3090 O O . LEU B 1 198 ? 30.912 37.446 154.935 1.00 99.00 198 LEU B O 1
ATOM 3095 N N . HIS B 1 199 ? 31.061 36.115 153.099 1.00 74.90 199 HIS B N 1
ATOM 3096 C CA . HIS B 1 199 ? 32.515 36.145 152.966 1.00 76.89 199 HIS B CA 1
ATOM 3097 C C . HIS B 1 199 ? 32.886 36.231 151.487 1.00 88.77 199 HIS B C 1
ATOM 3098 O O . HIS B 1 199 ? 32.259 35.606 150.630 1.00 83.34 199 HIS B O 1
ATOM 3105 N N . ALA B 1 200 ? 33.923 37.011 151.198 1.00 97.97 200 ALA B N 1
ATOM 3106 C CA . ALA B 1 200 ? 34.544 37.035 149.881 1.00 98.50 200 ALA B CA 1
ATOM 3107 C C . ALA B 1 200 ? 35.985 36.573 150.019 1.00 102.14 200 ALA B C 1
ATOM 3108 O O . ALA B 1 200 ? 36.733 37.118 150.834 1.00 109.17 200 ALA B O 1
ATOM 3110 N N . ILE B 1 201 ? 36.368 35.571 149.234 1.00 104.42 201 ILE B N 1
ATOM 3111 C CA . ILE B 1 201 ? 37.732 35.050 149.245 1.00 107.36 201 ILE B CA 1
ATOM 3112 C C . ILE B 1 201 ? 38.550 35.787 148.187 1.00 109.39 201 ILE B C 1
ATOM 3113 O O . ILE B 1 201 ? 38.014 36.465 147.307 1.00 107.31 201 ILE B O 1
ATOM 3118 N N . HIS B 1 202 ? 39.875 35.689 148.295 1.00 111.91 202 HIS B N 1
ATOM 3119 C CA . HIS B 1 202 ? 40.769 36.066 147.204 1.00 118.96 202 HIS B CA 1
ATOM 3120 C C . HIS B 1 202 ? 41.911 35.052 147.160 1.00 119.51 202 HIS B C 1
ATOM 3121 O O . HIS B 1 202 ? 42.830 35.107 147.987 1.00 118.17 202 HIS B O 1
ATOM 3128 N N . GLY B 1 203 ? 41.831 34.112 146.211 1.00 115.90 203 GLY B N 1
ATOM 3129 C CA . GLY B 1 203 ? 42.952 33.276 145.852 1.00 116.10 203 GLY B CA 1
ATOM 3130 C C . GLY B 1 203 ? 43.082 31.958 146.590 1.00 115.55 203 GLY B C 1
ATOM 3131 O O . GLY B 1 203 ? 43.988 31.184 146.256 1.00 122.57 203 GLY B O 1
ATOM 3132 N N . LEU B 1 204 ? 42.220 31.660 147.576 1.00 105.41 204 LEU B N 1
ATOM 3133 C CA . LEU B 1 204 ? 42.391 30.400 148.306 1.00 106.69 204 LEU B CA 1
ATOM 3134 C C . LEU B 1 204 ? 42.044 29.199 147.441 1.00 111.67 204 LEU B C 1
ATOM 3135 O O . LEU B 1 204 ? 42.673 28.145 147.580 1.00 119.86 204 LEU B O 1
ATOM 3140 N N . LEU B 1 205 ? 41.041 29.312 146.567 1.00 106.38 205 LEU B N 1
ATOM 3141 C CA . LEU B 1 205 ? 40.926 28.308 145.516 1.00 102.99 205 LEU B CA 1
ATOM 3142 C C . LEU B 1 205 ? 42.156 28.343 144.627 1.00 110.17 205 LEU B C 1
ATOM 3143 O O . LEU B 1 205 ? 42.865 27.342 144.486 1.00 111.35 205 LEU B O 1
ATOM 3148 N N . MET B 1 206 ? 42.442 29.505 144.048 1.00 115.98 206 MET B N 1
ATOM 3149 C CA . MET B 1 206 ? 43.458 29.606 143.015 1.00 126.36 206 MET B CA 1
ATOM 3150 C C . MET B 1 206 ? 43.814 31.077 142.845 1.00 127.90 206 MET B C 1
ATOM 3151 O O . MET B 1 206 ? 42.943 31.945 142.976 1.00 138.34 206 MET B O 1
ATOM 3156 N N . PRO B 1 207 ? 45.095 31.390 142.603 1.00 123.16 207 PRO B N 1
ATOM 3157 C CA . PRO B 1 207 ? 45.467 32.773 142.272 1.00 125.68 207 PRO B CA 1
ATOM 3158 C C . PRO B 1 207 ? 44.507 33.439 141.298 1.00 124.64 207 PRO B C 1
ATOM 3159 O O . PRO B 1 207 ? 44.603 33.244 140.086 1.00 129.04 207 PRO B O 1
ATOM 3163 N N . GLY B 1 208 ? 43.561 34.209 141.812 1.00 122.70 208 GLY B N 1
ATOM 3164 C CA . GLY B 1 208 ? 42.704 34.976 140.933 1.00 122.20 208 GLY B CA 1
ATOM 3165 C C . GLY B 1 208 ? 41.223 34.677 141.031 1.00 120.10 208 GLY B C 1
ATOM 3166 O O . GLY B 1 208 ? 40.531 34.713 140.015 1.00 118.91 208 GLY B O 1
ATOM 3167 N N . VAL B 1 209 ? 40.712 34.413 142.235 1.00 122.95 209 VAL B N 1
ATOM 3168 C CA . VAL B 1 209 ? 39.280 34.224 142.431 1.00 126.74 209 VAL B CA 1
ATOM 3169 C C . VAL B 1 209 ? 38.660 35.518 142.957 1.00 126.58 209 VAL B C 1
ATOM 3170 O O . VAL B 1 209 ? 39.345 36.401 143.481 1.00 129.75 209 VAL B O 1
ATOM 3174 N N . GLU B 1 210 ? 37.350 35.620 142.767 1.00 126.07 210 GLU B N 1
ATOM 3175 C CA . GLU B 1 210 ? 36.561 36.747 143.239 1.00 130.42 210 GLU B CA 1
ATOM 3176 C C . GLU B 1 210 ? 35.640 36.291 144.366 1.00 131.86 210 GLU B C 1
ATOM 3177 O O . GLU B 1 210 ? 35.257 37.083 145.216 1.00 138.81 210 GLU B O 1
ATOM 3183 N N . ALA B 1 211 ? 35.276 35.024 144.378 1.00 124.83 211 ALA B N 1
ATOM 3184 C CA . ALA B 1 211 ? 34.465 34.511 145.465 1.00 119.95 211 ALA B CA 1
ATOM 3185 C C . ALA B 1 211 ? 33.119 35.213 145.701 1.00 118.00 211 ALA B C 1
ATOM 3186 O O . ALA B 1 211 ? 32.300 35.273 144.801 1.00 125.11 211 ALA B O 1
ATOM 3188 N N . LEU B 1 212 ? 32.919 35.705 146.922 1.00 111.44 212 LEU B N 1
ATOM 3189 C CA . LEU B 1 212 ? 31.722 36.379 147.425 1.00 106.87 212 LEU B CA 1
ATOM 3190 C C . LEU B 1 212 ? 30.494 35.507 147.548 1.00 96.38 212 LEU B C 1
ATOM 3191 O O . LEU B 1 212 ? 29.702 35.431 146.640 1.00 87.90 212 LEU B O 1
ATOM 3196 N N . SER B 1 213 ? 30.325 34.914 148.724 1.00 93.85 213 SER B N 1
ATOM 3197 C CA . SER B 1 213 ? 29.224 33.998 149.012 1.00 85.62 213 SER B CA 1
ATOM 3198 C C . SER B 1 213 ? 28.324 34.440 150.161 1.00 81.08 213 SER B C 1
ATOM 3199 O O . SER B 1 213 ? 28.790 35.039 151.094 1.00 78.74 213 SER B O 1
ATOM 3202 N N . ALA B 1 214 ? 27.036 34.131 150.088 1.00 79.59 214 ALA B N 1
ATOM 3203 C CA . ALA B 1 214 ? 26.075 34.463 151.145 1.00 77.08 214 ALA B CA 1
ATOM 3204 C C . ALA B 1 214 ? 25.134 33.306 151.459 1.00 78.40 214 ALA B C 1
ATOM 3205 O O . ALA B 1 214 ? 24.708 32.584 150.547 1.00 77.06 214 ALA B O 1
ATOM 3207 N N . PRO B 1 215 ? 24.782 33.123 152.730 1.00 81.46 215 PRO B N 1
ATOM 3208 C CA . PRO B 1 215 ? 23.898 32.013 153.115 1.00 80.31 215 PRO B CA 1
ATOM 3209 C C . PRO B 1 215 ? 22.457 32.193 152.648 1.00 76.43 215 PRO B C 1
ATOM 3210 O O . PRO B 1 215 ? 21.979 33.302 152.405 1.00 81.39 215 PRO B O 1
ATOM 3214 N N . VAL B 1 216 ? 21.752 31.061 152.579 1.00 72.86 216 VAL B N 1
ATOM 3215 C CA . VAL B 1 216 ? 20.313 30.994 152.336 1.00 76.94 216 VAL B CA 1
ATOM 3216 C C . VAL B 1 216 ? 19.684 30.178 153.449 1.00 83.88 216 VAL B C 1
ATOM 3217 O O . VAL B 1 216 ? 20.124 29.051 153.712 1.00 89.82 216 VAL B O 1
ATOM 3221 N N . PHE B 1 217 ? 18.634 30.716 154.070 1.00 83.03 217 PHE B N 1
ATOM 3222 C CA . PHE B 1 217 ? 18.060 30.127 155.277 1.00 82.88 217 PHE B CA 1
ATOM 3223 C C . PHE B 1 217 ? 16.704 29.486 155.010 1.00 82.87 217 PHE B C 1
ATOM 3224 O O . PHE B 1 217 ? 15.880 30.027 154.264 1.00 79.36 217 PHE B O 1
ATOM 3232 N N . ASP B 1 218 ? 16.473 28.336 155.647 1.00 82.55 218 ASP B N 1
ATOM 3233 C CA . ASP B 1 218 ? 15.263 27.560 155.440 1.00 85.77 218 ASP B CA 1
ATOM 3234 C C . ASP B 1 218 ? 14.214 27.992 156.459 1.00 95.70 218 ASP B C 1
ATOM 3235 O O . ASP B 1 218 ? 14.399 28.962 157.200 1.00 99.10 218 ASP B O 1
ATOM 3240 N N . ALA B 1 219 ? 13.093 27.265 156.504 1.00 99.13 219 ALA B N 1
ATOM 3241 C CA . ALA B 1 219 ? 11.952 27.724 157.283 1.00 105.66 219 ALA B CA 1
ATOM 3242 C C . ALA B 1 219 ? 12.304 27.868 158.749 1.00 118.07 219 ALA B C 1
ATOM 3243 O O . ALA B 1 219 ? 11.727 28.711 159.445 1.00 127.70 219 ALA B O 1
ATOM 3245 N N . ARG B 1 220 ? 13.273 27.089 159.222 1.00 117.85 220 ARG B N 1
ATOM 3246 C CA . ARG B 1 220 ? 13.615 27.045 160.636 1.00 120.68 220 ARG B CA 1
ATOM 3247 C C . ARG B 1 220 ? 14.858 27.861 160.965 1.00 112.08 220 ARG B C 1
ATOM 3248 O O . ARG B 1 220 ? 15.265 27.907 162.127 1.00 110.18 220 ARG B O 1
ATOM 3256 N N . GLY B 1 221 ? 15.422 28.547 159.990 1.00 107.13 221 GLY B N 1
ATOM 3257 C CA . GLY B 1 221 ? 16.571 29.373 160.277 1.00 101.45 221 GLY B CA 1
ATOM 3258 C C . GLY B 1 221 ? 17.917 28.746 160.046 1.00 93.02 221 GLY B C 1
ATOM 3259 O O . GLY B 1 221 ? 18.932 29.352 160.344 1.00 91.89 221 GLY B O 1
ATOM 3260 N N . ARG B 1 222 ? 17.938 27.526 159.546 1.00 87.49 222 ARG B N 1
ATOM 3261 C CA . ARG B 1 222 ? 19.212 26.900 159.255 1.00 83.34 222 ARG B CA 1
ATOM 3262 C C . ARG B 1 222 ? 19.701 27.340 157.879 1.00 83.33 222 ARG B C 1
ATOM 3263 O O . ARG B 1 222 ? 18.961 27.917 157.095 1.00 85.80 222 ARG B O 1
ATOM 3271 N N . VAL B 1 223 ? 20.954 27.066 157.580 1.00 79.86 223 VAL B N 1
ATOM 3272 C CA . VAL B 1 223 ? 21.486 27.425 156.292 1.00 74.00 223 VAL B CA 1
ATOM 3273 C C . VAL B 1 223 ? 21.280 26.257 155.379 1.00 72.12 223 VAL B C 1
ATOM 3274 O O . VAL B 1 223 ? 21.893 25.237 155.556 1.00 69.93 223 VAL B O 1
ATOM 3278 N N . ALA B 1 224 ? 20.410 26.420 154.395 1.00 75.63 224 ALA B N 1
ATOM 3279 C CA . ALA B 1 224 ? 20.092 25.348 153.455 1.00 72.31 224 ALA B CA 1
ATOM 3280 C C . ALA B 1 224 ? 20.947 25.395 152.201 1.00 71.76 224 ALA B C 1
ATOM 3281 O O . ALA B 1 224 ? 21.119 24.365 151.541 1.00 77.38 224 ALA B O 1
ATOM 3283 N N . ALA B 1 225 ? 21.486 26.560 151.852 1.00 68.46 225 ALA B N 1
ATOM 3284 C CA . ALA B 1 225 ? 22.323 26.678 150.669 1.00 67.49 225 ALA B CA 1
ATOM 3285 C C . ALA B 1 225 ? 23.259 27.861 150.846 1.00 64.83 225 ALA B C 1
ATOM 3286 O O . ALA B 1 225 ? 23.116 28.659 151.778 1.00 67.28 225 ALA B O 1
ATOM 3288 N N . VAL B 1 226 ? 24.219 27.986 149.929 1.00 61.15 226 VAL B N 1
ATOM 3289 C CA . VAL B 1 226 ? 25.007 29.208 149.833 1.00 65.85 226 VAL B CA 1
ATOM 3290 C C . VAL B 1 226 ? 25.033 29.653 148.379 1.00 66.77 226 VAL B C 1
ATOM 3291 O O . VAL B 1 226 ? 25.183 28.827 147.471 1.00 63.26 226 VAL B O 1
ATOM 3295 N N . LEU B 1 227 ? 24.860 30.957 148.165 1.00 67.60 227 LEU B N 1
ATOM 3296 C CA . LEU B 1 227 ? 24.869 31.571 146.844 1.00 69.98 227 LEU B CA 1
ATOM 3297 C C . LEU B 1 227 ? 26.198 32.292 146.656 1.00 72.18 227 LEU B C 1
ATOM 3298 O O . LEU B 1 227 ? 26.537 33.176 147.453 1.00 77.77 227 LEU B O 1
ATOM 3303 N N . THR B 1 228 ? 26.935 31.921 145.602 1.00 63.17 228 THR B N 1
ATOM 3304 C CA . THR B 1 228 ? 28.315 32.352 145.386 1.00 71.48 228 THR B CA 1
ATOM 3305 C C . THR B 1 228 ? 28.479 32.873 143.963 1.00 77.82 228 THR B C 1
ATOM 3306 O O . THR B 1 228 ? 28.242 32.139 143.000 1.00 80.41 228 THR B O 1
ATOM 3310 N N . VAL B 1 229 ? 28.918 34.114 143.837 1.00 80.33 229 VAL B N 1
ATOM 3311 C CA . VAL B 1 229 ? 29.232 34.723 142.550 1.00 88.34 229 VAL B CA 1
ATOM 3312 C C . VAL B 1 229 ? 30.742 34.594 142.370 1.00 93.62 229 VAL B C 1
ATOM 3313 O O . VAL B 1 229 ? 31.465 34.462 143.338 1.00 98.26 229 VAL B O 1
ATOM 3317 N N . VAL B 1 230 ? 31.252 34.536 141.138 1.00 93.58 230 VAL B N 1
ATOM 3318 C CA . VAL B 1 230 ? 32.681 34.224 140.991 1.00 93.99 230 VAL B CA 1
ATOM 3319 C C . VAL B 1 230 ? 33.230 34.824 139.703 1.00 97.18 230 VAL B C 1
ATOM 3320 O O . VAL B 1 230 ? 32.510 34.970 138.714 1.00 105.56 230 VAL B O 1
ATOM 3324 N N . GLY B 1 231 ? 34.531 35.158 139.721 1.00 95.28 231 GLY B N 1
ATOM 3325 C CA . GLY B 1 231 ? 35.223 35.824 138.630 1.00 92.32 231 GLY B CA 1
ATOM 3326 C C . GLY B 1 231 ? 36.681 36.114 138.959 1.00 92.32 231 GLY B C 1
ATOM 3327 O O . GLY B 1 231 ? 37.181 35.732 140.029 1.00 90.63 231 GLY B O 1
ATOM 3328 N N . PRO B 1 232 ? 37.421 36.743 138.025 1.00 98.51 232 PRO B N 1
ATOM 3329 C CA . PRO B 1 232 ? 38.543 37.560 138.524 1.00 96.71 232 PRO B CA 1
ATOM 3330 C C . PRO B 1 232 ? 38.401 39.048 138.227 1.00 101.34 232 PRO B C 1
ATOM 3331 O O . PRO B 1 232 ? 38.976 39.843 138.964 1.00 107.99 232 PRO B O 1
ATOM 3335 N N . ALA B 1 238 ? 35.526 41.634 144.190 1.00 91.81 238 ALA B N 1
ATOM 3336 C CA . ALA B 1 238 ? 35.471 40.628 145.252 1.00 117.45 238 ALA B CA 1
ATOM 3337 C C . ALA B 1 238 ? 35.345 41.273 146.634 1.00 122.19 238 ALA B C 1
ATOM 3338 O O . ALA B 1 238 ? 36.204 41.083 147.504 1.00 115.53 238 ALA B O 1
ATOM 3340 N N . GLU B 1 239 ? 34.266 42.024 146.846 1.00 131.88 239 GLU B N 1
ATOM 3341 C CA . GLU B 1 239 ? 34.196 43.028 147.907 1.00 134.80 239 GLU B CA 1
ATOM 3342 C C . GLU B 1 239 ? 33.182 42.651 148.977 1.00 132.67 239 GLU B C 1
ATOM 3343 O O . GLU B 1 239 ? 32.057 42.270 148.666 1.00 129.48 239 GLU B O 1
ATOM 3349 N N . GLU B 1 240 ? 33.554 42.788 150.242 1.00 129.02 240 GLU B N 1
ATOM 3350 C CA . GLU B 1 240 ? 32.549 42.494 151.252 1.00 120.19 240 GLU B CA 1
ATOM 3351 C C . GLU B 1 240 ? 31.551 43.643 151.383 1.00 116.56 240 GLU B C 1
ATOM 3352 O O . GLU B 1 240 ? 30.498 43.473 152.006 1.00 108.81 240 GLU B O 1
ATOM 3358 N N . GLN B 1 241 ? 31.814 44.780 150.730 1.00 123.16 241 GLN B N 1
ATOM 3359 C CA . GLN B 1 241 ? 31.195 46.040 151.113 1.00 134.21 241 GLN B CA 1
ATOM 3360 C C . GLN B 1 241 ? 30.529 46.822 149.983 1.00 136.70 241 GLN B C 1
ATOM 3361 O O . GLN B 1 241 ? 29.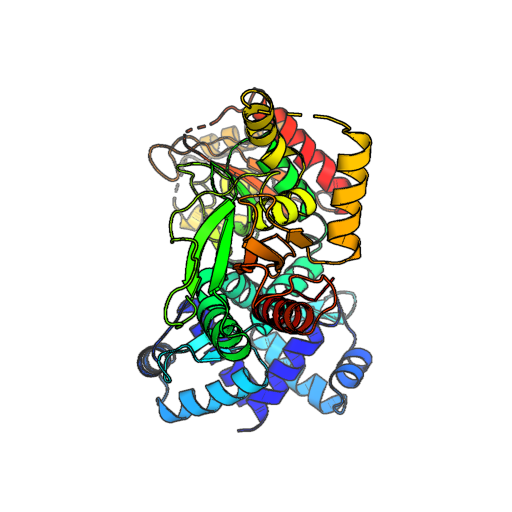805 47.780 150.273 1.00 145.19 241 GLN B O 1
ATOM 3367 N N . GLY B 1 242 ? 30.747 46.477 148.719 1.00 132.40 242 GLY B N 1
ATOM 3368 C CA . GLY B 1 242 ? 30.296 47.329 147.638 1.00 135.37 242 GLY B CA 1
ATOM 3369 C C . GLY B 1 242 ? 29.102 46.820 146.849 1.00 130.18 242 GLY B C 1
ATOM 3370 O O . GLY B 1 242 ? 28.409 45.876 147.234 1.00 124.71 242 GLY B O 1
ATOM 3371 N N . PRO B 1 243 ? 28.866 47.457 145.697 1.00 132.29 243 PRO B N 1
ATOM 3372 C CA . PRO B 1 243 ? 27.661 47.215 144.877 1.00 130.86 243 PRO B CA 1
ATOM 3373 C C . PRO B 1 243 ? 27.163 45.776 144.740 1.00 125.66 243 PRO B C 1
ATOM 3374 O O . PRO B 1 243 ? 25.974 45.515 144.954 1.00 128.26 243 PRO B O 1
ATOM 3378 N N . ALA B 1 244 ? 28.037 44.836 144.371 1.00 118.52 244 ALA B N 1
ATOM 3379 C CA . ALA B 1 244 ? 27.601 43.449 144.204 1.00 107.07 244 ALA B CA 1
ATOM 3380 C C . ALA B 1 244 ? 27.117 42.824 145.511 1.00 102.71 244 ALA B C 1
ATOM 3381 O O . ALA B 1 244 ? 26.270 41.922 145.491 1.00 93.60 244 ALA B O 1
ATOM 3383 N N . ALA B 1 245 ? 27.642 43.277 146.653 1.00 113.18 245 ALA B N 1
ATOM 3384 C CA . ALA B 1 245 ? 27.311 42.639 147.927 1.00 108.18 245 ALA B CA 1
ATOM 3385 C C . ALA B 1 245 ? 25.845 42.837 148.275 1.00 111.38 245 ALA B C 1
ATOM 3386 O O . ALA B 1 245 ? 25.200 41.938 148.827 1.00 109.97 245 ALA B O 1
ATOM 3388 N N . GLU B 1 246 ? 25.295 43.999 147.933 1.00 115.78 246 GLU B N 1
ATOM 3389 C CA . GLU B 1 246 ? 23.910 44.276 148.277 1.00 115.30 246 GLU B CA 1
ATOM 3390 C C . GLU B 1 246 ? 22.955 43.453 147.418 1.00 105.34 246 GLU B C 1
ATOM 3391 O O . GLU B 1 246 ? 22.053 42.798 147.949 1.00 104.13 246 GLU B O 1
ATOM 3397 N N . ARG B 1 247 ? 23.174 43.425 146.093 1.00 97.74 247 ARG B N 1
ATOM 3398 C CA . ARG B 1 247 ? 22.319 42.617 145.221 1.00 91.66 247 ARG B CA 1
ATOM 3399 C C . ARG B 1 247 ? 22.468 41.129 145.483 1.00 85.47 247 ARG B C 1
ATOM 3400 O O . ARG B 1 247 ? 21.521 40.366 145.252 1.00 95.43 247 ARG B O 1
ATOM 3408 N N . LEU B 1 248 ? 23.621 40.687 145.979 1.00 77.86 248 LEU B N 1
ATOM 3409 C CA . LEU B 1 248 ? 23.705 39.296 146.423 1.00 82.74 248 LEU B CA 1
ATOM 3410 C C . LEU B 1 248 ? 22.953 39.107 147.728 1.00 86.92 248 LEU B C 1
ATOM 3411 O O . LEU B 1 248 ? 22.124 38.194 147.864 1.00 79.11 248 LEU B O 1
ATOM 3416 N N . LEU B 1 249 ? 23.247 39.965 148.707 1.00 92.42 249 LEU B N 1
ATOM 3417 C CA . LEU B 1 249 ? 22.511 39.930 149.957 1.00 93.92 249 LEU B CA 1
ATOM 3418 C C . LEU B 1 249 ? 21.033 40.185 149.717 1.00 89.24 249 LEU B C 1
ATOM 3419 O O . LEU B 1 249 ? 20.181 39.567 150.360 1.00 92.77 249 LEU B O 1
ATOM 3424 N N . ALA B 1 250 ? 20.702 41.055 148.768 1.00 89.80 250 ALA B N 1
ATOM 3425 C CA . ALA B 1 250 ? 19.290 41.288 148.483 1.00 96.29 250 ALA B CA 1
ATOM 3426 C C . ALA B 1 250 ? 18.648 40.040 147.905 1.00 90.71 250 ALA B C 1
ATOM 3427 O O . ALA B 1 250 ? 17.501 39.715 148.235 1.00 87.89 250 ALA B O 1
ATOM 3429 N N . THR B 1 251 ? 19.370 39.328 147.039 1.00 91.10 251 THR B N 1
ATOM 3430 C CA . THR B 1 251 ? 18.767 38.157 146.422 1.00 98.58 251 THR B CA 1
ATOM 3431 C C . THR B 1 251 ? 18.788 36.988 147.384 1.00 90.88 251 THR B C 1
ATOM 3432 O O . THR B 1 251 ? 17.864 36.166 147.392 1.00 96.57 251 THR B O 1
ATOM 3436 N N . THR B 1 252 ? 19.819 36.902 148.210 1.00 82.30 252 THR B N 1
ATOM 3437 C CA . THR B 1 252 ? 19.848 35.783 149.136 1.00 83.58 252 THR B CA 1
ATOM 3438 C C . THR B 1 252 ? 18.916 36.020 150.318 1.00 80.62 252 THR B C 1
ATOM 3439 O O . THR B 1 252 ? 18.225 35.092 150.740 1.00 71.03 252 THR B O 1
ATOM 3443 N N . ARG B 1 253 ? 18.839 37.255 150.834 1.00 99.00 253 ARG B N 1
ATOM 3444 C CA . ARG B 1 253 ? 17.919 37.521 151.937 1.00 108.54 253 ARG B CA 1
ATOM 3445 C C . ARG B 1 253 ? 16.476 37.362 151.490 1.00 118.87 253 ARG B C 1
ATOM 3446 O O . ARG B 1 253 ? 15.633 36.900 152.268 1.00 127.57 253 ARG B O 1
ATOM 3454 N N . ALA B 1 254 ? 16.183 37.714 150.238 1.00 117.88 254 ALA B N 1
ATOM 3455 C CA . ALA B 1 254 ? 14.834 37.548 149.712 1.00 117.98 254 ALA B CA 1
ATOM 3456 C C . ALA B 1 254 ? 14.470 36.075 149.625 1.00 115.01 254 ALA B C 1
ATOM 3457 O O . ALA B 1 254 ? 13.553 35.605 150.310 1.00 112.77 254 ALA B O 1
ATOM 3459 N N . ILE B 1 255 ? 15.218 35.328 148.813 1.00 116.21 255 ILE B N 1
ATOM 3460 C CA . ILE B 1 255 ? 14.995 33.922 148.486 1.00 117.27 255 ILE B CA 1
ATOM 3461 C C . ILE B 1 255 ? 14.666 33.078 149.717 1.00 119.92 255 ILE B C 1
ATOM 3462 O O . ILE B 1 255 ? 14.082 31.995 149.599 1.00 127.27 255 ILE B O 1
ATOM 3467 N N . SER B 1 256 ? 15.038 33.562 150.905 1.00 109.90 256 SER B N 1
ATOM 3468 C CA . SER B 1 256 ? 14.699 32.851 152.132 1.00 108.41 256 SER B CA 1
ATOM 3469 C C . SER B 1 256 ? 13.187 32.675 152.299 1.00 119.32 256 SER B C 1
ATOM 3470 O O . SER B 1 256 ? 12.734 31.606 152.711 1.00 120.70 256 SER B O 1
ATOM 3473 N N . TRP B 1 257 ? 12.379 33.693 151.976 1.00 122.38 257 TRP B N 1
ATOM 3474 C CA . TRP B 1 257 ? 10.992 33.636 152.438 1.00 120.95 257 TRP B CA 1
ATOM 3475 C C . TRP B 1 257 ? 10.129 32.679 151.627 1.00 116.62 257 TRP B C 1
ATOM 3476 O O . TRP B 1 257 ? 9.159 32.130 152.158 1.00 115.24 257 TRP B O 1
ATOM 3487 N N . ARG B 1 258 ? 10.447 32.452 150.361 1.00 125.61 258 ARG B N 1
ATOM 3488 C CA . ARG B 1 258 ? 9.710 31.450 149.605 1.00 133.92 258 ARG B CA 1
ATOM 3489 C C . ARG B 1 258 ? 10.254 30.046 149.803 1.00 134.84 258 ARG B C 1
ATOM 3490 O O . ARG B 1 258 ? 9.642 29.082 149.330 1.00 140.21 258 ARG B O 1
ATOM 3498 N N . MET B 1 259 ? 11.381 29.920 150.497 1.00 129.46 259 MET B N 1
ATOM 3499 C CA . MET B 1 259 ? 11.898 28.658 150.996 1.00 124.14 259 MET B CA 1
ATOM 3500 C C . MET B 1 259 ? 11.767 28.553 152.506 1.00 135.64 259 MET B C 1
ATOM 3501 O O . MET B 1 259 ? 11.193 27.585 153.015 1.00 142.48 259 MET B O 1
ATOM 350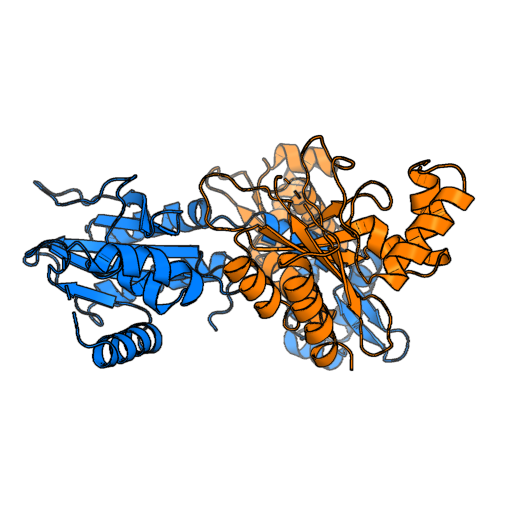6 N N . GLY B 1 260 ? 12.286 29.544 153.235 1.00 139.35 260 GLY B N 1
ATOM 3507 C CA . GLY B 1 260 ? 12.105 29.655 154.669 1.00 129.93 260 GLY B CA 1
ATOM 3508 C C . GLY B 1 260 ? 10.896 30.494 155.006 1.00 123.74 260 GLY B C 1
ATOM 3509 O O . GLY B 1 260 ? 9.887 30.372 154.316 1.00 125.46 260 GLY B O 1
ATOM 3510 N N . TYR B 1 261 ? 10.979 31.328 156.044 1.00 118.62 261 TYR B N 1
ATOM 3511 C CA . TYR B 1 261 ? 9.935 32.309 156.360 1.00 124.52 261 TYR B CA 1
ATOM 3512 C C . TYR B 1 261 ? 10.267 33.121 157.614 1.00 126.88 261 TYR B C 1
ATOM 3513 O O . TYR B 1 261 ? 10.773 32.592 158.601 1.00 126.20 261 TYR B O 1
#

B-factor: mean 89.23, std 22.35, range [44.19, 174.81]

Organism: Pseudomonas aeruginosa (strain ATCC 15692 / DSM 22644 / CIP 104116 / JCM 14847 / LMG 12228 / 1C / PRS 101 / PAO1) (NCBI:txid208964)

Nearest PDB structures (foldseek):
  5y6i-assembly1_A  TM=1.004E+00  e=5.806E-50  Pseudomonas aeruginosa
  8ejv-assembly1_A  TM=5.818E-01  e=4.064E-18  Pseudomonas putida KT2440
  3mq0-assembly1_A  TM=8.119E-01  e=6.099E-15  Agrobacterium tumefaciens
  5whm-assembly1_C  TM=5.816E-01  e=2.086E-16  Brucella abortus
  2o0y-assembly2_D  TM=4.960E-01  e=3.231E-16  Rhodococcus sp. (in: high G+C Gram-positive bacteria)

Solvent-accessible surface area: 21957 Å² total; per-residue (Å²): 154,176,7,0,38,10,0,0,46,0,1,54,5,2,8,109,16,66,54,48,7,48,50,84,132,0,8,129,82,36,64,28,89,45,73,71,0,84,121,23,0,83,6,2,49,83,26,24,1,0,68,77,72,108,112,63,102,68,17,22,10,0,87,31,0,5,65,4,0,1,18,4,14,66,39,46,65,15,72,106,8,0,45,58,9,0,24,108,4,42,97,93,34,49,13,2,0,6,0,0,36,32,21,62,161,1,2,31,0,44,32,28,45,90,8,129,88,114,136,43,54,71,20,126,88,53,31,79,18,40,3,58,22,3,2,0,0,10,0,1,6,4,54,25,56,103,131,29,2,15,126,31,39,107,118,65,134,94,112,150,83,105,68,46,57,59,96,61,13,110,13,0,126,92,94,19,5,13,12,5,120,6,111,83,112,121,40,25,16,6,0,0,0,9,0,35,12,7,48,30,73,30,25,0,0,0,0,0,14,2,43,44,107,105,7,115,3,106,59,167,16,111,16,2,78,131,0,28,62,16,3,157,41,0,4,137,100,7,0,30,80,55,147,42,176,25,1,54,20,0,1,61,0,0,74,7,1,15,128,19,33,97,40,3,30,16,67,116,0,5,144,100,43,66,54,84,45,84,92,0,54,154,18,0,63,19,0,53,74,2,20,1,1,56,72,35,104,56,114,67,66,0,14,20,2,32,22,0,10,58,2,0,12,15,3,2,54,35,44,66,4,20,165,17,0,28,58,37,0,17,91,2,26,19,45,27,71,34,1,0,7,2,0,8,57,11,102,95,1,0,4,0,4,5,15,7,84,9,56,99,88,125,41,50,78,25,95,22,22,34,55,26,47,0,10,15,3,3,2,0,2,0,0,8,6,48,21,59,143,165,86,5,42,121,35,33,132,132,69,125,71,76,90,98,64,44,30,62,105,54,13,93,27,4,112,63,165,16,1,15,3,16,118,26,104,77,125,119,45,28,27,2,0,0,0,8,0,65,26,67,192,49,156,9,31,0,0,0,3,0,14,0,132,45,38,74,142,14,119,23,0,97,127,0,25,61,28,4,161,55,8,20,138,185,16,2,201

Radius of gyration: 24.42 Å; Cα contacts (8 Å, |Δi|>4): 973; chains: 2; bounding box: 46×64×75 Å

Foldseek 3Di:
DCVVVVLVLLLVQLVVVPFWADQVVSCVRSVHDSVVSVVSLVVCVVVQQWHADDPPRTIHGGVVVVVVVVVLLVPDDLVVLQQVLLQVLCVVLLFKKFKWFQDPQGTFTQGIDHRDDPDWDTDDHGDHAQLPQDQQNLQCCLADDCVSPVPSVVVVVVVDPVVVVVVVSVVCVVLQKDKDQQSRHHQKIKIKGFAAAQVGHTGIIMMTMGGVVSDPRDCPDVSNVSRVVSRVVSRVVRNHPPD/DVVVVVLVVLLVLLVVPPPKDFLVVSCVVVVHDSVVSVVSQVVVVVVQQKDADPPRRMIGGGPVVVVVLQVVCVVLLRRVLPVPLQQVLCVVVQAKKWKWFQDPQGTATADIHGHDDPDYDTDDHGDHDALPLAQQNLQVCLFPPCVVCVVRVVVVDVPDVVVSVVSSVVCVVLQGDWDAASVHHFKAWIKGFAAAQVGGGGMIMITIGSYDSDDDSNVSRCVSRVVSNVSGHD

InterPro domains:
  IPR005471 Transcription regulator IclR, N-terminal [PF09339] (18-68)
  IPR005471 Transcription regulator IclR, N-terminal [PS51077] (16-78)
  IPR005471 Transcription regulator IclR, N-terminal [SM00346] (16-106)
  IPR014757 Transcription regulator IclR, C-terminal [PF01614] (86-257)
  IPR014757 Transcription regulator IclR, C-terminal [PS51078] (79-261)
  IPR029016 GAF-like domain superfamily [G3DSA:3.30.450.40] (88-264)
  IPR036388 Winged helix-like DNA-binding domain superfamily [G3DSA:1.10.10.10] (13-87)
  IPR036390 Winged helix DNA-binding domain superfamily [SSF46785] (16-90)
  IPR050707 HTH-type Transcriptional Regulators in Metabolic Pathways [PTHR30136] (1-260)

Sequence (477 aa):
VRSAEVGTDILKALAELSPATSLSRLAEHVGMPASKVHRYLQALIASGFAVQDASTNHYSLGREALRVGLAALDSMDVLKSAAAPLAELRDVLNETCFLAVWGNRGATVVQVEQAVRAVTVVTQVGSVLPLLGSSTGLVFAAFLPEREVAELREEELAGADPAAYAVLLEGIRARGLHAIHGLLMPGVEALSAPVFDARGRVAAVLTVVGPASIFQAEEQGPAAERLLATTRAISWRMGYDGTVRSAEVGTDILKALAELSPATSLSRLAEHVGMPASKVHRYLQALIASGFAVQDASTNHYSLGREALRVGLAALDSMDVLKSAAAPLAELRDVLNETCFLAVWGNRGATVVQVEQAVRAVTVVTQVGSVLPLLGSSTGLVFAAFLPEREVAELREEELLADPAAYAVLLEGIRARGLHAIHGLLMPGVEALSAPVFDARGRVAAVLTVVGPAEEQGPAAERLLATTRAISWRMGY

Secondary structure (DSSP, 8-state):
-THHHHHHHHHHHHHHS-S-B-HHHHHHHHTS-HHHHHHHHHHHHHTTSEEE-TTT--EEE-HHHHHHHHHHHTT--HHHHHHHHHHHHHHHHTSEEEEEEEETTEEEEEEEE---SSS-----TT-B--TTTSHHHHHHHHHS-SHHHHHHHHHHTT---HHHHHHHHHHHHHHS-EEEESSSSTTEEEEEEEEE-TTS-EEEEEEEEEETTT----TTSTHHHHHHHHHHHHHHHTT----/--HHHHHHHHHHHHHHT-S-EEHHHHHHHHTS-HHHHHHHHHHHHHHTSEEE-SSTTEEEE-HHHHHHHHHHHHTTT-HHHHHHHHHHHHHHHSSEEEEEEEETTEEEEEEEEPPPSSS-----TT-EE-TTTSHHHHHHHHHS-HHHHHHHHHHH---SHHHHHHHHHHHHHHT-B--SSSSSTT----EEEEE-TTS-EEEEEEEE----SSSHHHHHHHHHHHHHHHHH--

CATH classification: 1.10.10.10 (+1 more: 3.30.450.40)